Protein AF-A0A1V6JIP8-F1 (afdb_monomer)

Radius of gyration: 31.24 Å; Cα contacts (8 Å, |Δi|>4): 954; chains: 1; bounding box: 122×52×72 Å

Foldseek 3Di:
DDDDDDDDDDPPDPPPCPPAFFWWKFKFFCVQDDFQKDWWQADDQAFKWKDFQPRDIDTDGDGDGHMDHDPDTGITIMIIDEAGQETADPDDGPRLCRTQEGPDPTPRNHQEDAHNSALVCNHAEYDLEDDPNHAYQANNCANVCNYAYENCNYANLNHAEQHSNCHLVCQHAYANLPYACLNHAEQHLNCANVQNHAYENLNYACQNHAEQHLNCHNNQQYAYENLNYACLNHAEQALNCHNVANHAYDNQNYNCANHQYNHNNQHNYDHPDQRFDDDPDPPDGDRFADYDDCNPQADDGHDDDPVPDDDDDPDDDDDPDDPPPPPDDDDDDDDDDPVPDDDDDDCPPPVSVVVVVPWDWDWDADPVGRPDIDIDTDD

pLDDT: mean 79.82, std 24.81, range [24.31, 98.88]

Solvent-accessible surface area (backbone atoms only — not comparable to full-atom values): 20335 Å² total; per-residue (Å²): 141,88,78,90,87,76,87,81,83,80,79,84,76,82,76,78,77,74,72,76,70,52,40,25,28,35,33,34,32,28,82,66,52,88,64,37,55,40,63,47,35,40,19,73,54,34,43,30,42,33,37,54,57,80,85,52,73,52,77,44,71,59,61,42,74,50,71,49,73,51,97,56,74,49,76,32,54,30,35,38,37,57,41,32,31,20,44,19,45,96,64,89,57,92,40,28,39,24,36,34,32,38,71,33,77,38,66,30,63,40,36,28,35,39,22,50,34,35,43,11,41,47,23,46,40,52,50,51,64,56,62,80,61,33,30,32,40,27,21,25,32,19,38,10,39,52,25,56,43,66,50,50,69,33,69,41,64,58,22,36,34,36,31,22,25,30,20,38,9,33,52,27,54,57,61,55,35,84,37,46,42,58,53,22,37,34,35,36,27,21,32,20,34,11,34,50,26,60,52,58,51,40,77,37,45,43,56,52,23,35,34,36,34,24,20,34,15,42,9,35,48,29,61,57,63,51,42,75,37,48,41,58,52,22,31,31,35,31,23,20,33,21,40,10,52,49,32,61,65,71,44,59,76,29,45,35,64,52,19,57,38,34,53,54,18,30,39,70,18,54,62,82,68,68,24,83,37,75,51,96,62,91,84,53,80,54,60,48,36,38,63,53,48,75,18,68,81,38,71,47,57,42,68,83,74,82,70,90,72,68,97,80,82,84,86,84,80,85,78,67,78,72,86,62,92,63,98,64,89,75,77,87,83,79,90,80,61,71,90,83,46,75,86,89,74,78,71,78,50,68,73,55,46,59,55,58,76,66,65,65,78,43,79,49,58,48,94,90,52,68,87,54,84,43,76,45,70,86,132

Secondary structure (DSSP, 8-state):
------------------PPPPPEEEEEEGGGSSSSEEEEEEEEEEEEEEE-SSS-EEEE-S-EEEEEE-SS--EEEEEEEEEEEEE--SS--TTGGGEEEEEEETTS---B-TTTTTT-TT--B--SS--TT--B-TTTTTT-TT-----TT---TT--B-TTTTTT-TT-----TT---TT--B-TTTTTT-TT-----TT---TT--B-TTTTTT-TT-----TT---TT--B-TTTTTT-TT-----TT---TT-SB-TTTTTT---SS-------STT-----SS-SS--TT-----------S-S---------------S--PPPPPP--GGGS-----TT-HHHHHHHTT---EEE--SS-TTS-EEE---

Nearest PDB structures (foldseek):
  3gw6-assembly2_E  TM=4.508E-01  e=6.681E+00  Escherichia phage K1F
  3gw6-assembly1_F  TM=4.552E-01  e=7.387E+00  Escherichia phage K1F

Structure (mmCIF, N/CA/C/O backbone):
data_AF-A0A1V6JIP8-F1
#
_entry.id   AF-A0A1V6JIP8-F1
#
loop_
_at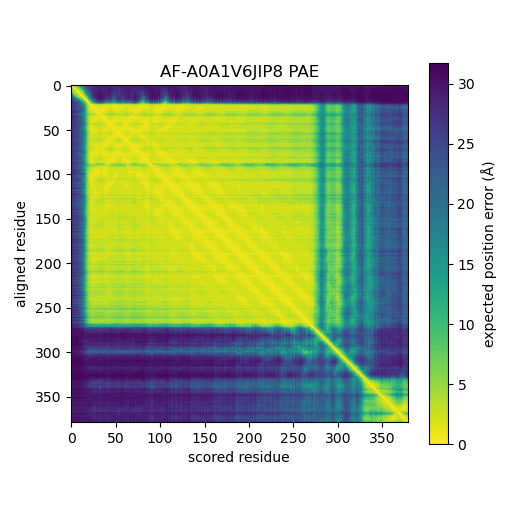om_site.group_PDB
_atom_site.id
_atom_site.type_symbol
_atom_site.label_atom_id
_atom_site.label_alt_id
_atom_site.label_comp_id
_atom_site.label_asym_id
_atom_site.label_entity_id
_atom_site.label_seq_id
_atom_site.pdbx_PDB_ins_code
_atom_site.Cartn_x
_atom_site.Cartn_y
_atom_site.Cartn_z
_atom_site.occupancy
_atom_site.B_iso_or_equiv
_atom_site.auth_seq_id
_atom_site.auth_comp_id
_atom_site.auth_asym_id
_atom_site.auth_atom_id
_atom_site.pdbx_PDB_model_num
ATOM 1 N N . MET A 1 1 ? -62.133 -27.342 26.826 1.00 36.16 1 MET A N 1
ATOM 2 C CA . MET A 1 1 ? -62.827 -26.845 25.606 1.00 36.16 1 MET A CA 1
ATOM 3 C C . MET A 1 1 ? -63.916 -25.875 26.040 1.00 36.16 1 MET A C 1
ATOM 5 O O . MET A 1 1 ? -64.492 -26.161 27.075 1.00 36.16 1 MET A O 1
ATOM 9 N N . LYS A 1 2 ? -64.284 -24.775 25.366 1.00 38.16 2 LYS A N 1
ATOM 10 C CA . LYS A 1 2 ? -63.750 -23.905 24.275 1.00 38.16 2 LYS A CA 1
ATOM 11 C C . LYS A 1 2 ? -64.509 -22.562 24.474 1.00 38.16 2 LYS A C 1
ATOM 13 O O . LYS A 1 2 ? -65.682 -22.638 24.807 1.00 38.16 2 LYS A O 1
ATOM 18 N N . ARG A 1 3 ? -64.018 -21.336 24.259 1.00 36.50 3 ARG A N 1
ATOM 19 C CA . ARG A 1 3 ? -62.690 -20.724 24.020 1.00 36.50 3 ARG A CA 1
ATOM 20 C C . ARG A 1 3 ? -62.862 -19.248 24.460 1.00 36.50 3 ARG A C 1
ATOM 22 O O . ARG A 1 3 ? -63.703 -18.575 23.865 1.00 36.50 3 ARG A O 1
ATOM 29 N N . LEU A 1 4 ? -62.124 -18.733 25.452 1.00 35.81 4 LEU A N 1
ATOM 30 C CA . LEU A 1 4 ? -62.248 -17.312 25.829 1.00 35.81 4 LEU A CA 1
ATOM 31 C C . LEU A 1 4 ? -61.621 -16.440 24.726 1.00 35.81 4 LEU A C 1
ATOM 33 O O . LEU A 1 4 ? -60.487 -16.695 24.323 1.00 35.81 4 LEU A O 1
ATOM 37 N N . HIS A 1 5 ? -62.361 -15.460 24.205 1.00 43.59 5 HIS A N 1
ATOM 38 C CA . HIS A 1 5 ? -61.833 -14.510 23.221 1.00 43.59 5 HIS A CA 1
ATOM 39 C C . HIS A 1 5 ? -61.125 -13.371 23.956 1.00 43.59 5 HIS A C 1
ATOM 41 O O . HIS A 1 5 ? -61.764 -12.641 24.709 1.00 43.59 5 HIS A O 1
ATOM 47 N N . LEU A 1 6 ? -59.821 -13.215 23.720 1.00 35.41 6 LEU A N 1
ATOM 48 C CA . LEU A 1 6 ? -59.053 -12.054 24.160 1.00 35.41 6 LEU A CA 1
ATOM 49 C C . LEU A 1 6 ? -58.625 -11.263 22.922 1.00 35.41 6 LEU A C 1
ATOM 51 O O . LEU A 1 6 ? -57.787 -11.717 22.143 1.00 35.41 6 LEU A O 1
ATOM 55 N N . THR A 1 7 ? -59.239 -10.101 22.724 1.00 38.25 7 THR A N 1
ATOM 56 C CA . THR A 1 7 ? -58.945 -9.208 21.600 1.00 38.25 7 THR A CA 1
ATOM 57 C C . THR A 1 7 ? -57.602 -8.521 21.839 1.00 38.25 7 THR A C 1
ATOM 59 O O . THR A 1 7 ? -57.491 -7.663 22.712 1.00 38.25 7 THR A O 1
ATOM 62 N N . LEU A 1 8 ? -56.573 -8.901 21.079 1.00 31.88 8 LEU A N 1
ATOM 63 C CA . LEU A 1 8 ? -55.249 -8.291 21.182 1.00 31.88 8 LEU A CA 1
ATOM 64 C C . LEU A 1 8 ? -55.238 -6.933 20.463 1.00 31.88 8 LEU A C 1
ATOM 66 O O . LEU A 1 8 ? -55.260 -6.870 19.234 1.00 31.88 8 LEU A O 1
ATOM 70 N N . LEU A 1 9 ? -55.199 -5.847 21.235 1.00 32.56 9 LEU A N 1
ATOM 71 C CA . LEU A 1 9 ? -55.026 -4.492 20.718 1.00 32.56 9 LEU A CA 1
ATOM 72 C C . LEU A 1 9 ? -53.570 -4.304 20.257 1.0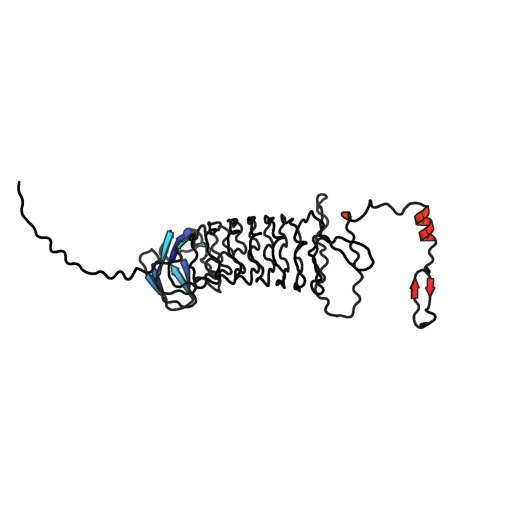0 32.56 9 LEU A C 1
ATOM 74 O O . LEU A 1 9 ? -52.677 -4.093 21.075 1.00 32.56 9 LEU A O 1
ATOM 78 N N . VAL A 1 10 ? -53.321 -4.384 18.948 1.00 36.62 10 VAL A N 1
ATOM 79 C CA . VAL A 1 10 ? -51.994 -4.104 18.378 1.00 36.62 10 VAL A CA 1
ATOM 80 C C . VAL A 1 10 ? -51.778 -2.592 18.336 1.00 36.62 10 VAL A C 1
ATOM 82 O O . VAL A 1 10 ? -52.234 -1.909 17.420 1.00 36.62 10 VAL A O 1
ATOM 85 N N . VAL A 1 11 ? -51.070 -2.064 19.335 1.00 37.69 11 VAL A N 1
ATOM 86 C CA . VAL A 1 11 ? -50.553 -0.691 19.305 1.00 37.69 11 VAL A CA 1
ATOM 87 C C . VAL A 1 11 ? -49.366 -0.656 18.346 1.00 37.69 11 VAL A C 1
ATOM 89 O O . VAL A 1 11 ? -48.268 -1.105 18.677 1.00 37.69 11 VAL A O 1
ATOM 92 N N . LEU A 1 12 ? -49.595 -0.135 17.141 1.00 37.97 12 LEU A N 1
ATOM 93 C CA . LEU A 1 12 ? -48.568 0.013 16.114 1.00 37.97 12 LEU A CA 1
ATOM 94 C C . LEU A 1 12 ? -47.665 1.220 16.436 1.00 37.97 12 LEU A C 1
ATOM 96 O O . LEU A 1 12 ? -47.798 2.295 15.854 1.00 37.97 12 LEU A O 1
ATOM 100 N N . LEU A 1 13 ? -46.752 1.056 17.397 1.00 42.12 13 LEU A N 1
ATOM 101 C CA . LEU A 1 13 ? -45.684 2.028 17.631 1.00 42.12 13 LEU A CA 1
ATOM 102 C C . LEU A 1 13 ? -44.694 1.966 16.465 1.00 42.12 13 LEU A C 1
ATOM 104 O O . LEU A 1 13 ? -43.896 1.036 16.353 1.00 42.12 13 LEU A O 1
ATOM 108 N N . GLY A 1 14 ? -44.760 2.975 15.595 1.00 42.84 14 GLY A N 1
ATOM 109 C CA . GLY A 1 14 ? -43.799 3.189 14.520 1.00 42.84 14 GLY A CA 1
ATOM 110 C C . GLY A 1 14 ? -42.421 3.530 15.079 1.00 42.84 14 GLY A C 1
ATOM 111 O O . GLY A 1 14 ? -42.066 4.701 15.190 1.00 42.84 14 GLY A O 1
ATOM 112 N N . LEU A 1 15 ? -41.643 2.502 15.420 1.00 41.84 15 LEU A N 1
ATOM 113 C CA . LEU A 1 15 ? -40.215 2.622 15.688 1.00 41.84 15 LEU A CA 1
ATOM 114 C C . LEU A 1 15 ? -39.516 3.042 14.397 1.00 41.84 15 LEU A C 1
ATOM 116 O O . LEU A 1 15 ? -39.213 2.219 13.531 1.00 41.84 15 LEU A O 1
ATOM 120 N N . CYS A 1 16 ? -39.276 4.346 14.284 1.00 36.09 16 CYS A N 1
ATOM 121 C CA . CYS A 1 16 ? -38.410 4.921 13.272 1.00 36.09 16 CYS A CA 1
ATOM 122 C C . CYS A 1 16 ? -37.033 4.254 13.392 1.00 36.09 16 CYS A C 1
ATOM 124 O O . CYS A 1 16 ? -36.290 4.527 14.335 1.00 36.09 16 CYS A O 1
ATOM 126 N N . HIS A 1 17 ? -36.712 3.353 12.460 1.00 41.22 17 HIS A N 1
ATOM 127 C CA . HIS A 1 17 ? -35.366 2.814 12.307 1.00 41.22 17 HIS A CA 1
ATOM 128 C C . HIS A 1 17 ? -34.461 3.935 11.783 1.00 41.22 17 HIS A C 1
ATOM 130 O O . HIS A 1 17 ? -34.159 4.023 10.593 1.00 41.22 17 HIS A O 1
ATOM 136 N N . VAL A 1 18 ? -33.996 4.787 12.698 1.00 44.03 18 VAL A N 1
ATOM 137 C CA . VAL A 1 18 ? -32.666 5.374 12.557 1.00 44.03 18 VAL A CA 1
ATOM 138 C C . VAL A 1 18 ? -31.725 4.179 12.635 1.00 44.03 18 VAL A C 1
ATOM 140 O O . VAL A 1 18 ? -31.498 3.644 13.718 1.00 44.03 18 VAL A O 1
ATOM 143 N N . GLY A 1 19 ? -31.305 3.673 11.473 1.00 48.94 19 GLY A N 1
ATOM 144 C CA . GLY A 1 19 ? -30.429 2.508 11.402 1.00 48.94 19 GLY A CA 1
ATOM 145 C C . GLY A 1 19 ? -29.199 2.765 12.263 1.00 48.94 19 GLY A C 1
ATOM 146 O O . GLY A 1 19 ? -28.537 3.788 12.080 1.00 48.94 19 GLY A O 1
ATOM 147 N N . ALA A 1 20 ? -28.941 1.877 13.227 1.00 59.53 20 ALA A N 1
ATOM 148 C CA . ALA A 1 20 ? -27.779 2.000 14.093 1.00 59.53 20 ALA A CA 1
ATOM 149 C C . ALA A 1 20 ? -26.525 2.101 13.219 1.00 59.53 20 ALA A C 1
ATOM 151 O O . ALA A 1 20 ? -26.373 1.359 12.246 1.00 59.53 20 ALA A O 1
ATOM 152 N N . GLN A 1 21 ? -25.657 3.062 13.522 1.00 79.00 21 GLN A N 1
ATOM 153 C CA . GLN A 1 21 ? -24.461 3.273 12.724 1.00 79.00 21 GLN A CA 1
ATOM 154 C C . GLN A 1 21 ? -23.533 2.068 12.884 1.00 79.00 21 GLN A C 1
ATOM 156 O O . GLN A 1 21 ? -23.066 1.797 13.987 1.00 79.00 21 GLN A O 1
ATOM 161 N N . GLU A 1 22 ? -23.263 1.367 11.781 1.00 93.44 22 GLU A N 1
ATOM 162 C CA . GLU A 1 22 ? -22.378 0.201 11.772 1.00 93.44 22 GLU A CA 1
ATOM 163 C C . GLU A 1 22 ? -21.003 0.561 12.367 1.00 93.44 22 GLU A C 1
ATOM 165 O O . GLU A 1 22 ? -20.316 1.429 11.808 1.00 93.44 22 GLU A O 1
ATOM 170 N N . PRO A 1 23 ? -20.581 -0.063 13.482 1.00 97.81 23 PRO A N 1
ATOM 171 C CA . PRO A 1 23 ? -19.337 0.289 14.152 1.00 97.81 23 PRO A CA 1
ATOM 172 C C . PRO A 1 23 ? -18.109 -0.199 13.379 1.00 97.81 23 PRO A C 1
ATOM 174 O O . PRO A 1 23 ? -18.134 -1.236 12.703 1.00 97.81 23 PRO A O 1
ATOM 177 N N . MET A 1 24 ? -16.988 0.509 13.539 1.00 98.62 24 MET A N 1
ATOM 178 C CA . MET A 1 24 ? -15.680 -0.124 13.352 1.00 98.62 24 MET A CA 1
ATOM 179 C C . MET A 1 24 ? -15.466 -1.079 14.524 1.00 98.62 24 MET A C 1
ATOM 181 O O . MET A 1 24 ? -15.680 -0.697 15.670 1.00 98.62 24 MET A O 1
ATOM 185 N N . VAL A 1 25 ? -15.037 -2.308 14.243 1.00 98.81 25 VAL A N 1
ATOM 186 C CA . VAL A 1 25 ? -14.860 -3.351 15.262 1.00 98.81 25 VAL A CA 1
ATOM 187 C C . VAL A 1 25 ? -13.455 -3.927 15.147 1.00 98.81 25 VAL A C 1
ATOM 189 O O . VAL A 1 25 ? -13.051 -4.399 14.080 1.00 98.81 25 VAL A O 1
ATOM 192 N N . LEU A 1 26 ? -12.709 -3.892 16.247 1.00 98.88 26 LEU A N 1
ATOM 193 C CA . LEU A 1 26 ? -11.295 -4.247 16.338 1.00 98.88 26 LEU A CA 1
ATOM 194 C C . LEU A 1 26 ? -11.102 -5.326 17.405 1.00 98.88 26 LEU A C 1
ATOM 196 O O . LEU A 1 26 ? -11.597 -5.198 18.518 1.00 98.88 26 LEU A O 1
ATOM 200 N N . LEU A 1 27 ? -10.344 -6.376 17.093 1.00 98.81 27 LEU A N 1
ATOM 201 C CA . LEU A 1 27 ? -9.972 -7.409 18.058 1.00 98.81 27 LEU A CA 1
ATOM 202 C C . LEU A 1 27 ? -8.520 -7.221 18.488 1.00 98.81 27 LEU A C 1
ATOM 204 O O . LEU A 1 27 ? -7.599 -7.504 17.714 1.00 98.81 27 LEU A O 1
ATOM 208 N N . TYR A 1 28 ? -8.322 -6.820 19.738 1.00 98.75 28 TYR A N 1
ATOM 209 C CA . TYR A 1 28 ? -7.017 -6.765 20.388 1.00 98.75 28 TYR A CA 1
ATOM 210 C C . TYR A 1 28 ? -6.751 -8.036 21.204 1.00 98.75 28 TYR A C 1
ATOM 212 O O . TYR A 1 28 ? -7.666 -8.715 21.673 1.00 98.75 28 TYR A O 1
ATOM 220 N N . ASN A 1 29 ? -5.474 -8.367 21.380 1.00 98.62 29 ASN A N 1
ATOM 221 C CA . ASN A 1 29 ? -5.006 -9.391 22.308 1.00 98.62 29 ASN A CA 1
ATOM 222 C C . ASN A 1 29 ? -3.784 -8.853 23.053 1.00 98.62 29 ASN A C 1
ATOM 224 O O . ASN A 1 29 ? -2.706 -8.723 22.471 1.00 98.62 29 ASN A O 1
ATOM 228 N N . THR A 1 30 ? -3.945 -8.535 24.335 1.00 98.31 30 THR A N 1
ATOM 229 C CA . THR A 1 30 ? -2.886 -7.873 25.108 1.00 98.31 30 THR A CA 1
ATOM 230 C C . THR A 1 30 ? -1.733 -8.808 25.459 1.00 98.31 30 THR A C 1
ATOM 232 O O . THR A 1 30 ? -0.635 -8.329 25.688 1.00 98.31 30 THR A O 1
ATOM 235 N N . HIS A 1 31 ? -1.906 -10.132 25.364 1.00 98.19 31 HIS A N 1
ATOM 236 C CA . HIS A 1 31 ? -0.823 -11.115 25.539 1.00 98.19 31 HIS A CA 1
ATOM 237 C C . HIS A 1 31 ? 0.293 -11.067 24.469 1.00 98.19 31 HIS A C 1
ATOM 239 O O . HIS A 1 31 ? 1.228 -11.861 24.538 1.00 98.19 31 HIS A O 1
ATOM 245 N N . PHE A 1 32 ? 0.193 -10.217 23.441 1.00 96.81 32 PHE A N 1
ATOM 246 C CA . PHE A 1 32 ? 1.176 -10.160 22.350 1.00 96.81 32 PHE A CA 1
ATOM 247 C C . PHE A 1 32 ? 2.420 -9.304 22.631 1.00 96.81 32 PHE A C 1
ATOM 249 O O . PHE A 1 32 ? 3.425 -9.471 21.939 1.00 96.81 32 PHE A O 1
ATOM 256 N N . SER A 1 33 ? 2.372 -8.403 23.612 1.00 95.75 33 SER A N 1
ATOM 257 C CA . SER A 1 33 ? 3.524 -7.634 24.098 1.00 95.75 33 SER A CA 1
ATOM 258 C C . SER A 1 33 ? 3.232 -7.068 25.488 1.00 95.75 33 SER A C 1
ATOM 260 O O . SER A 1 33 ? 2.085 -7.086 25.925 1.00 95.75 33 SER A O 1
ATOM 262 N N . ASP A 1 34 ? 4.261 -6.572 26.175 1.00 95.00 34 ASP A N 1
ATOM 263 C CA . ASP A 1 34 ? 4.174 -6.192 27.587 1.00 95.00 34 ASP A CA 1
ATOM 264 C C . ASP A 1 34 ? 3.067 -5.170 27.911 1.00 95.00 34 ASP A C 1
ATOM 266 O O . ASP A 1 34 ? 2.730 -4.268 27.129 1.00 95.00 34 ASP A O 1
ATOM 270 N N . GLY A 1 35 ? 2.521 -5.315 29.120 1.00 97.50 35 GLY A N 1
ATOM 271 C CA . GLY A 1 35 ? 1.461 -4.476 29.670 1.00 97.50 35 GLY A CA 1
ATOM 272 C C . GLY A 1 35 ? 0.088 -4.719 29.041 1.00 97.50 35 GLY A C 1
ATOM 273 O O . GLY A 1 35 ? -0.071 -5.357 28.002 1.00 97.50 35 GLY A O 1
ATOM 274 N N . THR A 1 36 ? -0.941 -4.145 29.646 1.00 98.38 36 THR A N 1
ATOM 275 C CA . THR A 1 36 ? -2.326 -4.292 29.183 1.00 98.38 36 THR A CA 1
ATOM 276 C C . THR A 1 36 ? -2.782 -3.162 28.260 1.00 98.38 36 THR A C 1
ATOM 278 O O . THR A 1 36 ? -3.813 -3.303 27.614 1.00 98.38 36 THR A O 1
ATOM 281 N N . THR A 1 37 ? -2.001 -2.088 28.109 1.00 98.62 37 THR A N 1
ATOM 282 C CA . THR A 1 37 ? -2.374 -0.931 27.282 1.00 98.62 37 THR A CA 1
ATOM 283 C C . THR A 1 37 ? -2.568 -1.285 25.805 1.00 98.62 37 THR A C 1
ATOM 285 O O . THR A 1 37 ? -1.725 -1.971 25.211 1.00 98.62 37 THR A O 1
ATOM 288 N N . VAL A 1 38 ? -3.647 -0.773 25.213 1.00 98.62 38 VAL A N 1
ATOM 289 C CA . VAL A 1 38 ? -3.893 -0.680 23.763 1.00 98.62 38 VAL A CA 1
ATOM 290 C C . VAL A 1 38 ? -4.111 0.782 23.382 1.00 98.62 38 VAL A C 1
ATOM 292 O O . VAL A 1 38 ? -4.342 1.611 24.257 1.00 98.62 38 VAL A O 1
ATOM 295 N N . ALA A 1 39 ? -4.069 1.109 22.088 1.00 98.19 39 ALA A N 1
ATOM 296 C CA . ALA A 1 39 ? -4.392 2.463 21.652 1.00 98.19 39 ALA A CA 1
ATOM 297 C C . ALA A 1 39 ? -5.013 2.552 20.253 1.00 98.19 39 ALA A C 1
ATOM 299 O O . ALA A 1 39 ? -4.657 1.787 19.344 1.00 98.19 39 ALA A O 1
ATOM 300 N N . LEU A 1 40 ? -5.901 3.536 20.097 1.00 98.62 40 LEU A N 1
ATOM 301 C CA . LEU A 1 40 ? -6.625 3.880 18.877 1.00 98.62 40 LEU A CA 1
ATOM 302 C C . LEU A 1 40 ? -6.037 5.157 18.250 1.00 98.62 40 LEU A C 1
ATOM 304 O O . LEU A 1 40 ? -6.073 6.216 18.877 1.00 98.62 40 LEU A O 1
ATOM 308 N N . PRO A 1 41 ? -5.498 5.102 17.021 1.00 98.31 41 PRO A N 1
ATOM 309 C CA . PRO A 1 41 ? -4.994 6.280 16.324 1.00 98.31 41 PRO A CA 1
ATOM 310 C C . PRO A 1 41 ? -6.144 7.051 15.649 1.00 98.31 41 PRO A C 1
ATOM 312 O O . PRO A 1 41 ? -6.421 6.858 14.462 1.00 98.31 41 PRO A O 1
ATOM 315 N N . LEU A 1 42 ? -6.825 7.915 16.401 1.00 98.44 42 LEU A N 1
ATOM 316 C CA . LEU A 1 42 ? -7.936 8.732 15.903 1.00 98.44 42 LEU A CA 1
ATOM 317 C C . LEU A 1 42 ? -7.406 10.017 15.250 1.00 98.44 42 LEU A C 1
ATOM 319 O O . LEU A 1 42 ? -6.520 10.685 15.787 1.00 98.44 42 LEU A O 1
ATOM 323 N N . SER A 1 43 ? -7.908 10.376 14.068 1.00 97.88 43 SER A N 1
ATOM 324 C CA . SER A 1 43 ? -7.449 11.554 13.320 1.00 97.88 43 SER A CA 1
ATOM 325 C C . SER A 1 43 ? -8.513 12.103 12.361 1.00 97.88 43 SER A C 1
ATOM 327 O O . SER A 1 43 ? -9.499 11.444 12.034 1.00 97.88 43 SER A O 1
ATOM 329 N N . GLY A 1 44 ? -8.277 13.310 11.852 1.00 96.56 44 GLY A N 1
ATOM 330 C CA . GLY A 1 44 ? -9.215 14.074 11.047 1.00 96.56 44 GLY A CA 1
ATOM 331 C C . GLY A 1 44 ? -10.328 14.669 11.906 1.00 96.56 44 GLY A C 1
ATOM 332 O O . GLY A 1 44 ? -10.115 15.210 12.987 1.00 96.56 44 GLY A O 1
ATOM 333 N N . THR A 1 45 ? -11.555 14.554 11.416 1.00 97.38 45 THR A N 1
ATOM 334 C CA . THR A 1 45 ? -12.751 14.792 12.223 1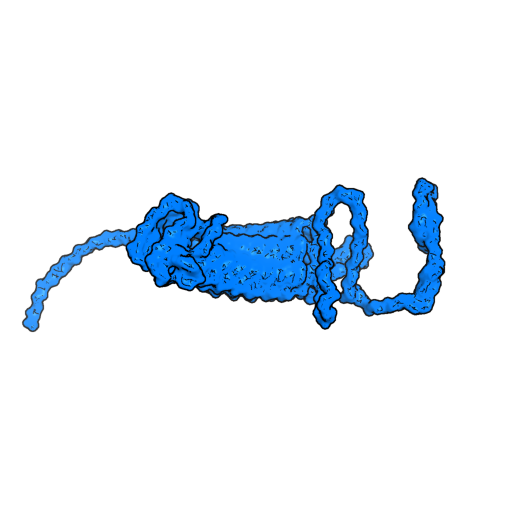.00 97.38 45 THR A CA 1
ATOM 335 C C . THR A 1 45 ? -12.881 13.635 13.198 1.00 97.38 45 THR A C 1
ATOM 337 O O . THR A 1 45 ? -13.001 12.497 12.751 1.00 97.38 45 THR A O 1
ATOM 340 N N . VAL A 1 46 ? -12.864 13.928 14.498 1.00 98.50 46 VAL A N 1
ATOM 341 C CA . VAL A 1 46 ? -13.083 12.952 15.567 1.00 98.50 46 VAL A CA 1
ATOM 342 C C . VAL A 1 46 ? -14.283 13.414 16.385 1.00 98.50 46 VAL A C 1
ATOM 344 O O . VAL A 1 46 ? -14.267 14.498 16.961 1.00 98.50 46 VAL A O 1
ATOM 347 N N . ASN A 1 47 ? -15.338 12.610 16.391 1.00 98.31 47 ASN A N 1
ATOM 348 C CA . ASN A 1 47 ? -16.476 12.717 17.298 1.00 98.31 47 ASN A CA 1
ATOM 349 C C . ASN A 1 47 ? -17.055 11.307 17.449 1.00 98.31 47 ASN A C 1
ATOM 351 O O . ASN A 1 47 ? -17.989 10.943 16.730 1.00 98.31 47 ASN A O 1
ATOM 355 N N . VAL A 1 48 ? -16.407 10.489 18.277 1.00 98.56 48 VAL A N 1
ATOM 356 C CA . VAL A 1 48 ? -16.672 9.050 18.389 1.00 98.56 48 VAL A CA 1
ATOM 357 C C . VAL A 1 48 ? -16.916 8.618 19.823 1.00 98.56 48 VAL A C 1
ATOM 359 O O . VAL A 1 48 ? -16.257 9.114 20.733 1.00 98.56 48 VAL A O 1
ATOM 362 N N . SER A 1 49 ? -17.787 7.626 19.981 1.00 98.50 49 SER A N 1
ATOM 363 C CA . SER A 1 49 ? -17.944 6.853 21.214 1.00 98.50 49 SER A CA 1
ATOM 364 C C . SER A 1 49 ? -17.266 5.498 21.028 1.00 98.50 49 SER A C 1
ATOM 366 O O . SER A 1 49 ? -17.522 4.798 20.038 1.00 98.50 49 SER A O 1
ATOM 368 N N . VAL A 1 50 ? -16.394 5.139 21.966 1.00 98.81 50 VAL A N 1
ATOM 369 C CA . VAL A 1 50 ? -15.623 3.893 21.986 1.00 98.81 50 VAL A CA 1
ATOM 370 C C . VAL A 1 50 ? -16.127 3.016 23.125 1.00 98.81 50 VAL A C 1
ATOM 372 O O . VAL A 1 50 ? -16.128 3.445 24.270 1.00 98.81 50 VAL A O 1
ATOM 375 N N . ASP A 1 51 ? -16.516 1.783 22.811 1.00 98.69 51 ASP A N 1
ATOM 376 C CA . ASP A 1 51 ? -16.683 0.687 23.771 1.00 98.69 51 ASP A CA 1
ATOM 377 C C . ASP A 1 51 ? -15.408 -0.156 23.732 1.00 98.69 51 ASP A C 1
ATOM 379 O O . ASP A 1 51 ? -15.040 -0.685 22.678 1.00 98.69 51 ASP A O 1
ATOM 383 N N . TRP A 1 52 ? -14.707 -0.258 24.861 1.00 98.62 52 TRP A N 1
ATOM 384 C CA . TRP A 1 52 ? -13.436 -0.977 24.948 1.00 98.62 52 TRP A CA 1
ATOM 385 C C . TRP A 1 52 ? -13.600 -2.501 25.072 1.00 98.62 52 TRP A C 1
ATOM 387 O O . TRP A 1 52 ? -12.624 -3.246 24.981 1.00 98.62 52 TRP A O 1
ATOM 397 N N . GLY A 1 53 ? -14.827 -3.003 25.232 1.00 98.06 53 GLY A N 1
ATOM 398 C CA . GLY A 1 53 ? -15.117 -4.432 25.342 1.00 98.06 53 GLY A CA 1
ATOM 399 C C . GLY A 1 53 ? -14.791 -5.041 26.710 1.00 98.06 53 GLY A C 1
ATOM 400 O O . GLY A 1 53 ? -14.776 -6.265 26.842 1.00 98.06 53 GLY A O 1
ATOM 401 N N . ASP A 1 54 ? -14.531 -4.208 27.720 1.00 98.00 54 ASP A N 1
ATOM 402 C CA . ASP A 1 54 ? -14.403 -4.572 29.140 1.00 98.00 54 ASP A CA 1
ATOM 403 C C . ASP A 1 54 ? -15.537 -3.996 30.016 1.00 98.00 54 ASP A C 1
ATOM 405 O O . ASP A 1 54 ? -15.562 -4.219 31.225 1.00 98.00 54 ASP A O 1
ATOM 409 N N . GLY A 1 55 ? -16.497 -3.295 29.401 1.00 97.62 55 GLY A N 1
ATOM 410 C CA . GLY A 1 55 ? -17.588 -2.591 30.077 1.00 97.62 55 GLY A CA 1
ATOM 411 C C . GLY A 1 55 ? -17.327 -1.101 30.319 1.00 97.62 55 GLY A C 1
ATOM 412 O O . GLY A 1 55 ? -18.228 -0.418 30.803 1.00 97.62 55 GLY A O 1
ATOM 413 N N . SER A 1 56 ? -16.140 -0.589 29.974 1.00 98.12 56 SER A N 1
ATOM 414 C CA . SER A 1 56 ? -15.847 0.846 29.945 1.00 98.12 56 SER A CA 1
ATOM 415 C C . SER A 1 56 ? -16.096 1.460 28.561 1.00 98.12 56 SER A C 1
ATOM 417 O O . SER A 1 56 ? -15.973 0.796 27.526 1.00 98.12 56 SER A O 1
ATOM 419 N N . THR A 1 57 ? -16.457 2.744 28.551 1.00 98.50 57 THR A N 1
ATOM 420 C CA . THR A 1 57 ? -16.731 3.518 27.334 1.00 98.50 57 THR A CA 1
ATOM 421 C C . THR A 1 57 ? -16.184 4.934 27.456 1.00 98.50 57 THR A C 1
ATOM 423 O O . THR A 1 57 ? -16.411 5.566 28.488 1.00 98.50 57 THR A O 1
ATOM 426 N N . ASP A 1 58 ? -15.582 5.460 26.389 1.00 98.69 58 ASP A N 1
ATOM 427 C CA . ASP A 1 58 ? -15.079 6.839 26.313 1.00 98.69 58 ASP A CA 1
ATOM 428 C C . ASP A 1 58 ? -15.589 7.570 25.064 1.00 98.69 58 ASP A C 1
ATOM 430 O O . ASP A 1 58 ? -15.686 6.988 23.981 1.00 98.69 58 ASP A O 1
ATOM 434 N N . ASP A 1 59 ? -15.840 8.874 25.203 1.00 98.44 59 ASP A N 1
ATOM 435 C CA . ASP A 1 59 ? -16.165 9.775 24.094 1.00 98.44 59 ASP A CA 1
ATOM 436 C C . ASP A 1 59 ? -14.947 10.633 23.719 1.00 98.44 59 ASP A C 1
ATOM 438 O O . ASP A 1 59 ? -14.423 11.396 24.535 1.00 98.44 59 ASP A O 1
ATOM 442 N N . PHE A 1 60 ? -14.525 10.574 22.454 1.00 98.44 60 PHE A N 1
ATOM 443 C CA . PHE A 1 60 ? -13.398 11.347 21.931 1.00 98.44 60 PHE A CA 1
ATOM 444 C C . PHE A 1 60 ? -13.852 12.383 20.902 1.00 98.44 60 PHE A C 1
ATOM 446 O O . PHE A 1 60 ? -14.530 12.071 19.923 1.00 98.44 60 PHE A O 1
ATOM 453 N N . THR A 1 61 ? -13.409 13.628 21.098 1.00 98.12 61 THR A N 1
ATOM 454 C CA . THR A 1 61 ? -13.694 14.783 20.221 1.00 98.12 61 THR A CA 1
ATOM 455 C C . THR A 1 61 ? -12.429 15.426 19.634 1.00 98.12 61 THR A C 1
ATOM 457 O O . THR A 1 61 ? -12.488 16.476 18.995 1.00 98.12 61 THR A O 1
ATOM 460 N N . THR A 1 62 ? -11.266 14.805 19.848 1.00 97.25 62 THR A N 1
ATOM 461 C CA . THR A 1 62 ? -9.949 15.313 19.445 1.00 97.25 62 THR A CA 1
ATOM 462 C C . THR A 1 62 ? -9.113 14.234 18.759 1.00 97.25 62 THR A C 1
ATOM 464 O O . THR A 1 62 ? -9.218 13.043 19.063 1.00 97.25 62 THR A O 1
ATOM 467 N N . GLU A 1 63 ? -8.257 14.657 17.824 1.00 97.69 63 GLU A N 1
ATOM 468 C CA . GLU A 1 63 ? -7.218 13.789 17.263 1.00 97.69 63 GLU A CA 1
ATOM 469 C C . GLU A 1 63 ? -6.240 13.340 18.354 1.00 97.69 63 GLU A C 1
ATOM 471 O O . GLU A 1 63 ? -5.912 14.101 19.267 1.00 97.69 63 GLU A O 1
ATOM 476 N N . GLY A 1 64 ? -5.723 12.121 18.231 1.00 96.62 64 GLY A N 1
ATOM 477 C CA . GLY A 1 64 ? -4.726 11.602 19.154 1.00 96.62 64 GLY A CA 1
ATOM 478 C C . GLY A 1 64 ? -4.557 10.094 19.068 1.00 96.62 64 GLY A C 1
ATOM 479 O O . GLY A 1 64 ? -5.356 9.378 18.464 1.00 96.62 64 GLY A O 1
ATOM 480 N N . LEU A 1 65 ? -3.497 9.612 19.710 1.00 97.50 65 LEU A N 1
ATOM 481 C CA . LEU A 1 65 ? -3.372 8.208 20.059 1.00 97.50 65 LEU A CA 1
ATOM 482 C C . LEU A 1 65 ? -4.101 8.013 21.394 1.00 97.50 65 LEU A C 1
ATOM 484 O O . LEU A 1 65 ? -3.543 8.328 22.439 1.00 97.50 65 LEU A O 1
ATOM 488 N N . GLN A 1 66 ? -5.359 7.575 21.345 1.00 97.88 66 GLN A N 1
ATOM 489 C CA . GLN A 1 66 ? -6.177 7.393 22.545 1.00 97.88 66 GLN A CA 1
ATOM 490 C C . GLN A 1 66 ? -5.854 6.038 23.171 1.00 97.88 66 GLN A C 1
ATOM 492 O O . GLN A 1 66 ? -6.070 5.002 22.537 1.00 97.88 66 GLN A O 1
ATOM 497 N N . GLU A 1 67 ? -5.285 6.049 24.374 1.00 98.12 67 GLU A N 1
ATOM 498 C CA . GLU A 1 67 ? -4.835 4.852 25.089 1.00 98.12 67 GLU A CA 1
ATOM 499 C C . GLU A 1 67 ? -5.899 4.342 26.064 1.00 98.12 67 GLU A C 1
ATOM 501 O O . GLU A 1 67 ? -6.572 5.134 26.717 1.00 98.12 67 GLU A O 1
ATOM 506 N N . HIS A 1 68 ? -5.991 3.020 26.215 1.00 98.56 68 HIS A N 1
ATOM 507 C CA . HIS A 1 68 ? -6.794 2.369 27.254 1.00 98.56 68 HIS A CA 1
ATOM 508 C C . HIS A 1 68 ? -6.013 1.244 27.922 1.00 98.56 68 HIS A C 1
ATOM 510 O O . HIS A 1 68 ? -5.273 0.518 27.252 1.00 98.56 68 HIS A O 1
ATOM 516 N N . ILE A 1 69 ? -6.178 1.090 29.237 1.00 98.56 69 ILE A N 1
ATOM 517 C CA . ILE A 1 69 ? -5.423 0.155 30.078 1.00 98.56 69 ILE A CA 1
ATOM 518 C C . ILE A 1 69 ? -6.394 -0.828 30.735 1.00 98.56 69 ILE A C 1
ATOM 520 O O . ILE A 1 69 ? -7.045 -0.500 31.722 1.00 98.56 69 ILE A O 1
ATOM 524 N N . TYR A 1 70 ? -6.443 -2.062 30.231 1.00 98.62 70 TYR A N 1
ATOM 525 C CA . TYR A 1 70 ? -7.249 -3.120 30.848 1.00 98.62 70 TYR A CA 1
ATOM 526 C C . TYR A 1 70 ? -6.661 -3.576 32.195 1.00 98.62 70 TYR A C 1
ATOM 528 O O . TYR A 1 70 ? -5.441 -3.645 32.359 1.00 98.62 70 TYR A O 1
ATOM 536 N N . GLU A 1 71 ? -7.511 -3.979 33.143 1.00 98.06 71 GLU A N 1
ATOM 537 C CA . GLU A 1 71 ? -7.077 -4.492 34.458 1.00 98.06 71 GLU A CA 1
ATOM 538 C C . GLU A 1 71 ? -6.272 -5.802 34.376 1.00 98.06 71 GLU A C 1
ATOM 540 O O . GLU A 1 71 ? -5.494 -6.134 35.271 1.00 98.06 71 GLU A O 1
ATOM 545 N N . SER A 1 72 ? -6.465 -6.578 33.307 1.00 97.81 72 SER A N 1
ATOM 546 C CA . SER A 1 72 ? -5.838 -7.885 33.111 1.00 97.81 72 SER A CA 1
ATOM 547 C C . SER A 1 72 ? -5.437 -8.108 31.651 1.00 97.81 72 SER A C 1
ATOM 549 O O . SER A 1 72 ? -5.789 -7.341 30.754 1.00 97.81 72 SER A O 1
ATOM 551 N N . HIS A 1 73 ? -4.635 -9.147 31.404 1.00 98.56 73 HIS A N 1
ATOM 552 C CA . HIS A 1 73 ? -4.359 -9.567 30.033 1.00 98.56 73 HIS A CA 1
ATOM 553 C C . HIS A 1 73 ? -5.544 -10.371 29.491 1.00 98.56 73 HIS A C 1
ATOM 555 O O . HIS A 1 73 ? -6.136 -11.176 30.209 1.00 98.56 73 HIS A O 1
ATOM 561 N N . GLY A 1 74 ? -5.874 -10.169 28.219 1.00 98.31 74 GLY A N 1
ATOM 562 C CA . GLY A 1 74 ? -7.077 -10.731 27.629 1.00 98.31 74 GLY A CA 1
ATOM 563 C C . GLY A 1 74 ? -7.228 -10.417 26.146 1.00 98.31 74 GLY A C 1
ATOM 564 O O . GLY A 1 74 ? -6.310 -9.935 25.474 1.00 98.31 74 GLY A O 1
ATOM 565 N N . ARG A 1 75 ? -8.416 -10.733 25.628 1.00 98.56 75 ARG A N 1
ATOM 566 C CA . ARG A 1 75 ? -8.813 -10.508 24.236 1.00 98.56 75 ARG A CA 1
ATOM 567 C C . ARG A 1 75 ? -10.035 -9.606 24.255 1.00 98.56 75 ARG A C 1
ATOM 569 O O . ARG A 1 75 ? -11.071 -10.017 24.766 1.00 98.56 75 ARG A O 1
ATOM 576 N N . TYR A 1 76 ? -9.894 -8.414 23.696 1.00 98.69 76 TYR A N 1
ATOM 577 C CA . TYR A 1 76 ? -10.871 -7.337 23.825 1.00 98.69 76 TYR A CA 1
ATOM 578 C C . TYR A 1 76 ? -11.390 -6.947 22.449 1.00 98.69 76 TYR A C 1
ATOM 580 O O . TYR A 1 76 ? -10.612 -6.820 21.497 1.00 98.69 76 TYR A O 1
ATOM 588 N N . THR A 1 77 ? -12.711 -6.817 22.340 1.00 98.75 77 THR A N 1
ATOM 589 C CA . THR A 1 77 ? -13.383 -6.408 21.104 1.00 98.75 77 THR A CA 1
ATOM 590 C C . THR A 1 77 ? -13.793 -4.956 21.263 1.00 98.75 77 THR A C 1
ATOM 592 O O . THR A 1 77 ? -14.805 -4.670 21.889 1.00 98.75 77 THR A O 1
ATOM 595 N N . VAL A 1 78 ? -12.977 -4.060 20.717 1.00 98.88 78 VAL A N 1
ATOM 596 C CA . VAL A 1 78 ? -13.194 -2.616 20.779 1.00 98.88 78 VAL A CA 1
ATOM 597 C C . VAL A 1 78 ? -14.127 -2.215 19.642 1.00 98.88 78 VAL A C 1
ATOM 599 O O . VAL A 1 78 ? -13.869 -2.565 18.486 1.00 98.88 78 VAL A O 1
ATOM 602 N N . SER A 1 79 ? -15.190 -1.482 19.957 1.00 98.62 79 SER A N 1
ATOM 603 C CA . SER A 1 79 ? -16.170 -0.982 18.989 1.00 98.62 79 SER A CA 1
ATOM 604 C C . SER A 1 79 ? -16.174 0.543 18.979 1.00 98.62 79 SER A C 1
ATOM 606 O O . SER A 1 79 ? -16.205 1.171 20.030 1.00 98.62 79 SER A O 1
ATOM 608 N N . ILE A 1 80 ? -16.154 1.146 17.792 1.00 98.69 80 ILE A N 1
ATOM 609 C CA . ILE A 1 80 ? -16.140 2.601 17.602 1.00 98.69 80 ILE A CA 1
ATOM 610 C C . ILE A 1 80 ? -17.373 2.989 16.789 1.00 98.69 80 ILE A C 1
ATOM 612 O O . ILE A 1 80 ? -17.580 2.459 15.694 1.00 98.69 80 ILE A O 1
ATOM 616 N N . THR A 1 81 ? -18.162 3.931 17.302 1.00 98.38 81 THR A N 1
ATOM 617 C CA . THR A 1 81 ? -19.308 4.563 16.619 1.00 98.38 81 THR A CA 1
ATOM 618 C C . THR A 1 81 ? -19.116 6.081 16.550 1.00 98.38 81 THR A C 1
ATOM 620 O O . THR A 1 81 ? -18.203 6.609 17.178 1.00 98.38 81 THR A O 1
ATOM 623 N N . GLY A 1 82 ? -19.933 6.804 15.780 1.00 97.12 82 GLY A N 1
ATOM 624 C CA . GLY A 1 82 ? -19.801 8.252 15.579 1.00 97.12 82 GLY A CA 1
ATOM 625 C C . GLY A 1 82 ? -19.069 8.627 14.285 1.00 97.12 82 GLY A C 1
ATOM 626 O O . GLY A 1 82 ? -19.049 7.873 13.316 1.00 97.12 82 GLY A O 1
ATOM 627 N N . ASN A 1 83 ? -18.499 9.828 14.222 1.00 98.00 83 ASN A N 1
ATOM 628 C CA . ASN A 1 83 ? -17.843 10.358 13.026 1.00 98.00 83 ASN A CA 1
ATOM 629 C C . ASN A 1 83 ? -16.314 10.297 13.161 1.00 98.00 83 ASN A C 1
ATOM 631 O O . ASN A 1 83 ? -15.740 10.924 14.054 1.00 98.00 83 ASN A O 1
ATOM 635 N N . LEU A 1 84 ? -15.671 9.564 12.249 1.00 98.56 84 LEU A N 1
ATOM 636 C CA . LEU A 1 84 ? -14.221 9.486 12.114 1.00 98.56 84 LEU A CA 1
ATOM 637 C C . LEU A 1 84 ? -13.824 9.533 10.638 1.00 98.56 84 LEU A C 1
ATOM 639 O O . LEU A 1 84 ? -14.076 8.583 9.893 1.00 98.56 84 LEU A O 1
ATOM 643 N N . THR A 1 85 ? -13.138 10.596 10.212 1.00 98.38 85 THR A N 1
ATOM 644 C CA . THR A 1 85 ? -12.669 10.694 8.816 1.00 98.38 85 THR A CA 1
ATOM 645 C C . THR A 1 85 ? -11.306 10.040 8.578 1.00 98.38 85 THR A C 1
ATOM 647 O O . THR A 1 85 ? -11.011 9.676 7.436 1.00 98.38 85 THR A O 1
ATOM 650 N N . ARG A 1 86 ? -10.498 9.785 9.620 1.00 98.62 86 ARG A N 1
ATOM 651 C CA . ARG A 1 86 ? -9.271 8.980 9.512 1.00 98.62 86 ARG A CA 1
ATOM 652 C C . ARG A 1 86 ? -9.010 8.098 10.735 1.00 98.62 86 ARG A C 1
ATOM 654 O O . ARG A 1 86 ? -8.935 8.577 11.861 1.00 98.62 86 ARG A O 1
ATOM 661 N N . PHE A 1 87 ? -8.717 6.826 10.477 1.00 98.69 87 PHE A N 1
ATOM 662 C CA . PHE A 1 87 ? -8.092 5.924 11.446 1.00 98.69 87 PHE A CA 1
ATOM 663 C C . PHE A 1 87 ? -6.638 5.672 11.017 1.00 98.69 87 PHE A C 1
ATOM 665 O O . PHE A 1 87 ? -6.394 5.162 9.923 1.00 98.69 87 PHE A O 1
ATOM 672 N N . GLY A 1 88 ? -5.670 6.073 11.842 1.00 98.06 88 GLY A N 1
ATOM 673 C CA . GLY A 1 88 ? -4.231 5.971 11.567 1.00 98.06 88 GLY A CA 1
ATOM 674 C C . GLY A 1 88 ? -3.442 7.198 12.027 1.00 98.06 88 GLY A C 1
ATOM 675 O O . GLY A 1 88 ? -3.960 8.310 12.021 1.00 98.06 88 GLY A O 1
ATOM 676 N N . SER A 1 89 ? -2.181 6.997 12.431 1.00 92.56 89 SER A N 1
ATOM 677 C CA . SER A 1 89 ? -1.355 8.038 13.068 1.00 92.56 89 SER A CA 1
ATOM 678 C C . SER A 1 89 ? -0.217 8.549 12.176 1.00 92.56 89 SER A C 1
ATOM 680 O O . SER A 1 89 ? 0.215 7.897 11.225 1.00 92.56 89 SER A O 1
ATOM 682 N N . ASN A 1 90 ? 0.293 9.739 12.494 1.00 88.06 90 ASN A N 1
ATOM 683 C CA . ASN A 1 90 ? 1.560 10.256 11.963 1.00 88.06 90 ASN A CA 1
ATOM 684 C C . ASN A 1 90 ? 2.746 9.973 12.906 1.00 88.06 90 ASN A C 1
ATOM 686 O O . ASN A 1 90 ? 3.897 10.098 12.495 1.00 88.06 90 ASN A O 1
ATOM 690 N N . THR A 1 91 ? 2.467 9.578 14.150 1.00 90.25 91 THR A N 1
ATOM 691 C CA . THR A 1 91 ? 3.434 9.104 15.147 1.00 90.25 91 THR A CA 1
ATOM 692 C C . THR A 1 91 ? 3.428 7.574 15.224 1.00 90.25 91 THR A C 1
ATOM 694 O O . THR A 1 91 ? 2.516 6.910 14.725 1.00 90.25 91 THR A O 1
ATOM 697 N N . GLU A 1 92 ? 4.456 6.989 15.837 1.00 91.44 92 GLU A N 1
ATOM 698 C CA . GLU A 1 92 ? 4.490 5.550 16.110 1.00 91.44 92 GLU A CA 1
ATOM 699 C C . GLU A 1 92 ? 3.470 5.183 17.202 1.00 91.44 92 GLU A C 1
ATOM 701 O O . GLU A 1 92 ? 3.386 5.853 18.227 1.00 91.44 92 GLU A O 1
ATOM 706 N N . ASN A 1 93 ? 2.692 4.118 16.978 1.00 95.62 93 ASN A N 1
ATOM 707 C CA . ASN A 1 93 ? 1.826 3.518 17.993 1.00 95.62 93 ASN A CA 1
ATOM 708 C C . ASN A 1 93 ? 2.574 2.319 18.609 1.00 95.62 93 ASN A C 1
ATOM 710 O O . ASN A 1 93 ? 2.641 1.269 17.959 1.00 95.62 93 ASN A O 1
ATOM 714 N N . PRO A 1 94 ? 3.128 2.429 19.833 1.00 96.81 94 PRO A N 1
ATOM 715 C CA . PRO A 1 94 ? 3.910 1.351 20.445 1.00 96.81 94 PRO A CA 1
ATOM 716 C C . PRO A 1 94 ? 3.065 0.105 20.764 1.00 96.81 94 PRO A C 1
ATOM 718 O O . PRO A 1 94 ? 3.605 -0.992 20.906 1.00 96.81 94 PRO A O 1
ATOM 721 N N . TYR A 1 95 ? 1.736 0.240 20.817 1.00 97.81 95 TYR A N 1
ATOM 722 C CA . TYR A 1 95 ? 0.795 -0.842 21.113 1.00 97.81 95 TYR A CA 1
ATOM 723 C C . TYR A 1 95 ? 0.212 -1.510 19.857 1.00 97.81 95 TYR A C 1
ATOM 725 O O . TYR A 1 95 ? -0.558 -2.464 19.980 1.00 97.81 95 TYR A O 1
ATOM 733 N N . ALA A 1 96 ? 0.579 -1.063 18.647 1.00 97.62 96 ALA A N 1
ATOM 734 C CA . ALA A 1 96 ? 0.019 -1.569 17.388 1.00 97.62 96 ALA A CA 1
ATOM 735 C C . ALA A 1 96 ? 0.137 -3.098 17.240 1.00 97.62 96 ALA A C 1
ATOM 737 O O . ALA A 1 96 ? -0.776 -3.745 16.726 1.00 97.62 96 ALA A O 1
ATOM 738 N N . GLY A 1 97 ? 1.214 -3.696 17.762 1.00 97.88 97 GLY A N 1
ATOM 739 C CA . GLY A 1 97 ? 1.432 -5.147 17.771 1.00 97.88 97 GLY A CA 1
ATOM 740 C C . GLY A 1 97 ? 0.374 -5.969 18.524 1.00 97.88 97 GLY A C 1
ATOM 741 O O . GLY A 1 97 ? 0.332 -7.183 18.350 1.00 97.88 97 GLY A O 1
ATOM 742 N N . LYS A 1 98 ? -0.502 -5.343 19.325 1.00 98.62 98 LYS A N 1
ATOM 743 C CA . LYS A 1 98 ? -1.607 -6.016 20.032 1.00 98.62 98 LYS A CA 1
ATOM 744 C C . LYS A 1 98 ? -2.877 -6.160 19.184 1.00 98.62 98 LYS A C 1
ATOM 746 O O . LYS A 1 98 ? -3.754 -6.944 19.551 1.00 98.62 98 LYS A O 1
ATOM 751 N N . LEU A 1 99 ? -2.995 -5.446 18.058 1.00 98.75 99 LEU A N 1
ATOM 752 C CA . LEU A 1 99 ? -4.132 -5.576 17.141 1.00 98.75 99 LEU A CA 1
ATOM 753 C C . LEU A 1 99 ? -4.041 -6.905 16.375 1.00 98.75 99 LEU A C 1
ATOM 755 O O . LEU A 1 99 ? -3.097 -7.133 15.620 1.00 98.75 99 LEU A O 1
ATOM 759 N N . LYS A 1 100 ? -5.041 -7.774 16.552 1.00 98.50 100 LYS A N 1
ATOM 760 C CA . LYS A 1 100 ? -5.101 -9.103 15.926 1.00 98.50 100 LYS A CA 1
ATOM 761 C C . LYS A 1 100 ? -5.937 -9.117 14.647 1.00 98.50 100 LYS A C 1
ATOM 763 O O . LYS A 1 100 ? -5.548 -9.750 13.666 1.00 98.50 100 LYS A O 1
ATOM 768 N N . LYS A 1 101 ? -7.109 -8.474 14.660 1.00 98.75 101 LYS A N 1
ATOM 769 C CA . LYS A 1 101 ? -8.031 -8.415 13.512 1.00 98.75 101 LYS A CA 1
ATOM 770 C C . LYS A 1 101 ? -8.778 -7.089 13.476 1.00 98.75 101 LYS A C 1
ATOM 772 O O . LYS A 1 101 ? -9.151 -6.570 14.523 1.00 98.75 101 LYS A O 1
ATOM 777 N N . VAL A 1 102 ? -9.087 -6.622 12.274 1.00 98.81 102 VAL A N 1
ATOM 778 C CA . VAL A 1 102 ? -10.178 -5.672 12.031 1.00 98.81 102 VAL A CA 1
ATOM 779 C C . VAL A 1 102 ? -11.368 -6.508 11.568 1.00 98.81 102 VAL A C 1
ATOM 781 O O . VAL A 1 102 ? -11.270 -7.227 10.576 1.00 98.81 102 VAL A O 1
ATOM 784 N N . ILE A 1 103 ? -12.458 -6.483 12.329 1.00 98.62 103 ILE A N 1
ATOM 785 C CA . ILE A 1 103 ? -13.679 -7.261 12.066 1.00 98.62 103 ILE A CA 1
ATOM 786 C C . ILE A 1 103 ? -14.626 -6.463 11.161 1.00 98.62 103 ILE A C 1
ATOM 788 O O . ILE A 1 103 ? -15.243 -7.030 10.265 1.00 98.62 103 ILE A O 1
ATOM 792 N N . SER A 1 104 ? -14.692 -5.145 11.357 1.00 98.38 104 SER A N 1
ATOM 793 C CA . SER A 1 104 ? -15.467 -4.205 10.543 1.00 98.38 104 SER A CA 1
ATOM 794 C C . SER A 1 104 ? -14.735 -2.864 10.468 1.00 98.38 104 SER A C 1
ATOM 796 O O . SER A 1 104 ? -14.131 -2.447 11.454 1.00 98.38 104 SER A O 1
ATOM 798 N N . PHE A 1 105 ? -14.809 -2.173 9.327 1.00 98.44 105 PHE A N 1
ATOM 799 C CA . PHE A 1 105 ? -14.409 -0.762 9.216 1.00 98.44 105 PHE A CA 1
ATOM 800 C C . PHE A 1 105 ? -15.531 0.207 9.633 1.00 98.44 105 PHE A C 1
ATOM 802 O O . PHE A 1 105 ? -15.269 1.395 9.816 1.00 98.44 105 PHE A O 1
ATOM 809 N N . GLY A 1 106 ? -16.762 -0.291 9.776 1.00 96.81 106 GLY A N 1
ATOM 810 C CA . GLY A 1 106 ? -17.947 0.503 10.083 1.00 96.81 106 GLY A CA 1
ATOM 811 C C . GLY A 1 106 ? -18.341 1.498 8.993 1.00 96.81 106 GLY A C 1
ATOM 812 O O . GLY A 1 106 ? -17.782 1.528 7.895 1.00 96.81 106 GLY A O 1
ATOM 813 N N . ASN A 1 107 ? -19.302 2.353 9.332 1.00 96.38 107 ASN A N 1
ATOM 814 C CA . ASN A 1 107 ? -19.745 3.482 8.519 1.00 96.38 107 ASN A CA 1
ATOM 815 C C . ASN A 1 107 ? -19.436 4.819 9.217 1.00 96.38 107 ASN A C 1
ATOM 817 O O . ASN A 1 107 ? -20.314 5.659 9.405 1.00 96.38 107 ASN A O 1
ATOM 821 N N . LEU A 1 108 ? -18.183 5.001 9.645 1.00 96.94 108 LEU A N 1
ATOM 822 C CA . LEU A 1 108 ? -17.730 6.178 10.405 1.00 96.94 108 LEU A CA 1
ATOM 823 C C . LEU A 1 108 ? -17.515 7.449 9.555 1.00 96.94 108 LEU A C 1
ATOM 825 O O . LEU A 1 108 ? -17.291 8.519 10.112 1.00 96.94 108 LEU A O 1
ATOM 829 N N . GLY A 1 109 ? -17.555 7.352 8.220 1.00 96.88 109 GLY A N 1
ATOM 830 C CA . GLY A 1 109 ? -17.184 8.453 7.314 1.00 96.88 109 GLY A CA 1
ATOM 831 C C . GLY A 1 109 ? -15.699 8.490 6.916 1.00 96.88 109 GLY A C 1
ATOM 832 O O . GLY A 1 109 ? -15.207 9.524 6.468 1.00 96.88 109 GLY A O 1
ATOM 833 N N . LEU A 1 110 ? -14.983 7.368 7.055 1.00 98.50 110 LEU A N 1
ATOM 834 C CA . LEU A 1 110 ? -13.551 7.243 6.759 1.00 98.50 110 LEU A CA 1
ATOM 835 C C . LEU A 1 110 ? -13.208 7.641 5.314 1.00 98.50 110 LEU A C 1
ATOM 837 O O . LEU A 1 110 ? -13.654 7.008 4.356 1.00 98.50 110 LEU A O 1
ATOM 841 N N . THR A 1 111 ? -12.346 8.645 5.154 1.00 98.56 111 THR A N 1
ATOM 842 C CA . THR A 1 111 ? -11.761 9.063 3.866 1.00 98.56 111 THR A CA 1
ATOM 843 C C . THR A 1 111 ? -10.284 8.680 3.735 1.00 98.56 111 THR A C 1
ATOM 845 O O . THR A 1 111 ? -9.733 8.681 2.629 1.00 98.56 111 THR A O 1
ATOM 848 N N . SER A 1 112 ? -9.642 8.299 4.843 1.00 98.75 112 SER A N 1
ATOM 849 C CA . SER A 1 112 ? -8.242 7.878 4.897 1.00 98.75 112 SER A CA 1
ATOM 850 C C . SER A 1 112 ? -8.029 6.746 5.904 1.00 98.75 112 SER A C 1
ATOM 852 O O . SER A 1 112 ? -8.519 6.799 7.031 1.00 98.75 112 SER A O 1
ATOM 854 N N . LEU A 1 113 ? -7.233 5.752 5.508 1.00 98.81 113 LEU A N 1
ATOM 855 C CA . LEU A 1 113 ? -6.669 4.721 6.388 1.00 98.81 113 LEU A CA 1
ATOM 856 C C . LEU A 1 113 ? -5.134 4.832 6.443 1.00 98.81 113 LEU A C 1
ATOM 858 O O . LEU A 1 113 ? -4.424 3.849 6.670 1.00 98.81 113 LEU A O 1
ATOM 862 N N . ALA A 1 114 ? -4.605 6.035 6.190 1.00 98.69 114 ALA A N 1
ATOM 863 C CA . ALA A 1 114 ? -3.170 6.270 6.130 1.00 98.69 114 ALA A CA 1
ATOM 864 C C . ALA A 1 114 ? -2.498 5.960 7.480 1.00 98.69 114 ALA A C 1
ATOM 866 O O . ALA A 1 114 ? -2.768 6.641 8.476 1.00 98.69 114 ALA A O 1
ATOM 867 N N . ASN A 1 115 ? -1.609 4.963 7.487 1.00 98.50 115 ASN A N 1
ATOM 868 C CA . ASN A 1 115 ? -0.962 4.348 8.653 1.00 98.50 115 ASN A CA 1
ATOM 869 C C . ASN A 1 115 ? -1.921 3.709 9.685 1.00 98.50 115 ASN A C 1
ATOM 871 O O . ASN A 1 115 ? -1.562 3.624 10.860 1.00 98.50 115 ASN A O 1
ATOM 875 N N . ALA A 1 116 ? -3.117 3.251 9.287 1.00 98.50 116 ALA A N 1
ATOM 876 C CA . ALA A 1 116 ? -4.095 2.630 10.197 1.00 98.50 116 ALA A CA 1
ATOM 877 C C . ALA A 1 116 ? -3.510 1.479 11.034 1.00 98.50 116 ALA A C 1
ATOM 879 O O . ALA A 1 116 ? -3.720 1.424 12.245 1.00 98.50 116 ALA A O 1
ATOM 880 N N . PHE A 1 117 ? -2.757 0.579 10.390 1.00 98.38 117 PHE A N 1
ATOM 881 C CA . PHE A 1 117 ? -2.188 -0.625 11.005 1.00 98.38 117 PHE A CA 1
ATOM 882 C C . PHE A 1 117 ? -0.659 -0.672 10.852 1.00 98.38 117 PHE A C 1
ATOM 884 O O . PHE A 1 117 ? -0.046 -1.742 10.796 1.00 98.38 117 PHE A O 1
ATOM 891 N N . HIS A 1 118 ? -0.028 0.508 10.813 1.00 98.06 118 HIS A N 1
ATOM 892 C CA . HIS A 1 118 ? 1.426 0.633 10.862 1.00 98.06 118 HIS A CA 1
ATOM 893 C C . HIS A 1 118 ? 1.962 -0.065 12.125 1.00 98.06 118 HIS A C 1
ATOM 895 O O . HIS A 1 118 ? 1.492 0.197 13.230 1.00 98.06 118 HIS A O 1
ATOM 901 N N . LYS A 1 119 ? 2.930 -0.975 11.953 1.00 97.81 119 LYS A N 1
ATOM 902 C CA . LYS A 1 119 ? 3.509 -1.848 12.994 1.00 97.81 119 LYS A CA 1
ATOM 903 C C . LYS A 1 119 ? 2.521 -2.806 13.678 1.00 97.81 119 LYS A C 1
ATOM 905 O O . LYS A 1 119 ? 2.850 -3.357 14.727 1.00 97.81 119 LYS A O 1
ATOM 910 N N . ALA A 1 120 ? 1.362 -3.097 13.080 1.00 98.31 120 ALA A N 1
ATOM 911 C CA . ALA A 1 120 ? 0.458 -4.140 13.572 1.00 98.31 120 ALA A CA 1
ATOM 912 C C . ALA A 1 120 ? 1.006 -5.550 13.260 1.00 98.31 120 ALA A C 1
ATOM 914 O O . ALA A 1 120 ? 0.522 -6.270 12.388 1.00 98.31 120 ALA A O 1
ATOM 915 N N . THR A 1 121 ? 2.076 -5.942 13.956 1.00 98.38 121 THR A N 1
ATOM 916 C CA . THR A 1 121 ? 2.872 -7.152 13.680 1.00 98.38 121 THR A CA 1
ATOM 917 C C . THR A 1 121 ? 2.103 -8.467 13.825 1.00 98.38 121 THR A C 1
ATOM 919 O O . THR A 1 121 ? 2.529 -9.473 13.253 1.00 98.38 121 THR A O 1
ATOM 922 N N . GLN A 1 122 ? 0.976 -8.460 14.544 1.00 98.56 122 GLN A N 1
ATOM 923 C CA . GLN A 1 122 ? 0.094 -9.609 14.784 1.00 98.56 122 GLN A CA 1
ATOM 924 C C . GLN A 1 122 ? -1.250 -9.516 14.037 1.00 98.56 122 GLN A C 1
ATOM 926 O O . GLN A 1 122 ? -2.139 -10.336 14.279 1.00 98.56 122 GLN A O 1
ATOM 931 N N . LEU A 1 123 ? -1.412 -8.541 13.132 1.00 98.75 123 LEU A N 1
ATOM 932 C CA . LEU A 1 123 ? -2.620 -8.405 12.323 1.00 98.75 123 LEU A CA 1
ATOM 933 C C . LEU A 1 123 ? -2.723 -9.566 11.327 1.00 98.75 123 LEU A C 1
ATOM 935 O O . LEU A 1 123 ? -1.867 -9.737 10.462 1.00 98.75 123 LEU A O 1
ATOM 939 N N . GLU A 1 124 ? -3.796 -10.343 11.433 1.00 97.44 124 GLU A N 1
ATOM 940 C CA . GLU A 1 124 ? -4.067 -11.497 10.565 1.00 97.44 124 GLU A CA 1
ATOM 941 C C . GLU A 1 124 ? -5.082 -11.166 9.464 1.00 97.44 124 GLU A C 1
ATOM 943 O O . GLU A 1 124 ? -4.942 -11.625 8.333 1.00 97.44 124 GLU A O 1
ATOM 948 N N . HIS A 1 125 ? -6.114 -10.383 9.798 1.00 96.06 125 HIS A N 1
ATOM 949 C CA . HIS A 1 125 ? -7.280 -10.158 8.944 1.00 96.06 125 HIS A CA 1
ATOM 950 C C . HIS A 1 125 ? -7.815 -8.731 9.041 1.00 96.06 125 HIS A C 1
ATOM 952 O O . HIS A 1 125 ? -7.788 -8.110 10.107 1.00 96.06 125 HIS A O 1
ATOM 958 N N . VAL A 1 126 ? -8.390 -8.286 7.929 1.00 98.69 126 VAL A N 1
ATOM 959 C CA . VAL A 1 126 ? -9.227 -7.092 7.781 1.00 98.69 126 VAL A CA 1
ATOM 960 C C . VAL A 1 126 ? -10.508 -7.472 7.017 1.00 98.69 126 VAL A C 1
ATOM 962 O O . VAL A 1 126 ? -10.550 -8.569 6.452 1.00 98.69 126 VAL A O 1
ATOM 965 N N . PRO A 1 127 ? -11.547 -6.618 6.976 1.00 98.25 127 PRO A N 1
ATOM 966 C CA . PRO A 1 127 ? -12.739 -6.867 6.171 1.00 98.25 127 PRO A CA 1
ATOM 967 C C . PRO A 1 127 ? -12.410 -6.958 4.676 1.00 98.25 127 PRO A C 1
ATOM 969 O O . PRO A 1 127 ? -11.576 -6.208 4.168 1.00 98.25 127 PRO A O 1
ATOM 972 N N . SER A 1 128 ? -13.131 -7.814 3.952 1.00 95.75 128 SER A N 1
ATOM 973 C CA . SER A 1 128 ? -13.007 -7.983 2.495 1.00 95.75 128 SER A CA 1
ATOM 974 C C . SER A 1 128 ? -13.585 -6.815 1.678 1.00 95.75 128 SER A C 1
ATOM 976 O O . SER A 1 128 ? -13.421 -6.775 0.459 1.00 95.75 128 SER A O 1
ATOM 978 N N . THR A 1 129 ? -14.221 -5.839 2.331 1.00 96.38 129 THR A N 1
ATOM 979 C CA . THR A 1 129 ? -14.769 -4.627 1.709 1.00 96.38 129 THR A CA 1
ATOM 980 C C . THR A 1 129 ? -14.101 -3.394 2.309 1.00 96.38 129 THR A C 1
ATOM 982 O O . THR A 1 129 ? -14.119 -3.201 3.524 1.00 96.38 129 THR A O 1
ATOM 985 N N . LEU A 1 130 ? -13.544 -2.541 1.450 1.00 98.25 130 LEU A N 1
ATOM 986 C CA . LEU A 1 130 ? -13.006 -1.230 1.815 1.00 98.25 130 LEU A CA 1
ATOM 987 C C . LEU A 1 130 ? -14.142 -0.183 1.861 1.00 98.25 130 LEU A C 1
ATOM 989 O O . LEU A 1 130 ? -15.007 -0.221 0.981 1.00 98.25 130 LEU A O 1
ATOM 993 N N . PRO A 1 131 ? -14.159 0.778 2.809 1.00 97.75 131 PRO A N 1
ATOM 994 C CA . PRO A 1 131 ? -15.137 1.863 2.785 1.00 97.75 131 PRO A CA 1
ATOM 995 C C . PRO A 1 131 ? -14.991 2.702 1.498 1.00 97.75 131 PRO A C 1
ATOM 997 O O . PRO A 1 131 ? -13.886 3.154 1.188 1.00 97.75 131 PRO A O 1
ATOM 1000 N N . PRO A 1 132 ? -16.078 2.950 0.741 1.00 96.81 132 PRO A N 1
ATOM 1001 C CA . PRO A 1 132 ? -16.008 3.481 -0.630 1.00 96.81 132 PRO A CA 1
ATOM 1002 C C . PRO A 1 132 ? -15.514 4.934 -0.722 1.00 96.81 132 PRO A C 1
ATOM 1004 O O . PRO A 1 132 ? -15.155 5.409 -1.802 1.00 96.81 132 PRO A O 1
ATOM 1007 N N . THR A 1 133 ? -15.503 5.639 0.409 1.00 97.50 133 THR A N 1
ATOM 1008 C CA . THR A 1 133 ? -15.022 7.013 0.588 1.00 97.50 133 THR A CA 1
ATOM 1009 C C . THR A 1 133 ? -13.508 7.116 0.790 1.00 97.50 133 THR A C 1
ATOM 1011 O O . THR A 1 133 ? -12.978 8.228 0.773 1.00 97.50 133 THR A O 1
ATOM 1014 N N . VAL A 1 134 ? -12.792 5.999 0.977 1.00 98.69 134 VAL A N 1
ATOM 1015 C CA . VAL A 1 134 ? -11.341 6.014 1.210 1.00 98.69 134 VAL A CA 1
ATOM 1016 C C . VAL A 1 134 ? -10.580 6.368 -0.069 1.00 98.69 134 VAL A C 1
ATOM 1018 O O . VAL A 1 134 ? -10.692 5.700 -1.094 1.00 98.69 134 VAL A O 1
ATOM 1021 N N . THR A 1 135 ? -9.751 7.410 0.020 1.00 98.62 135 THR A N 1
ATOM 1022 C CA . THR A 1 135 ? -8.895 7.894 -1.080 1.00 98.62 135 THR A CA 1
ATOM 1023 C C . THR A 1 135 ? -7.395 7.735 -0.804 1.00 98.62 135 THR A C 1
ATOM 1025 O O . THR A 1 135 ? -6.574 7.948 -1.700 1.00 98.62 135 THR A O 1
ATOM 1028 N N . ASN A 1 136 ? -7.014 7.342 0.417 1.00 98.75 136 ASN A N 1
ATOM 1029 C CA . ASN A 1 136 ? -5.623 7.221 0.854 1.00 98.75 136 ASN A CA 1
ATOM 1030 C C . ASN A 1 136 ? -5.416 5.949 1.693 1.00 98.75 136 ASN A C 1
ATOM 1032 O O . ASN A 1 136 ? -6.017 5.797 2.760 1.00 98.75 136 ASN A O 1
ATOM 1036 N N . LEU A 1 137 ? -4.545 5.064 1.197 1.00 98.81 137 LEU A N 1
ATOM 1037 C CA . LEU A 1 137 ? -4.138 3.802 1.828 1.00 98.81 137 LEU A CA 1
ATOM 1038 C C . LEU A 1 137 ? -2.642 3.788 2.201 1.00 98.81 137 LEU A C 1
ATOM 1040 O O . LEU A 1 137 ? -2.087 2.729 2.502 1.00 98.81 137 LEU A O 1
ATOM 1044 N N . SER A 1 138 ? -1.965 4.943 2.171 1.00 98.75 138 SER A N 1
ATOM 1045 C CA . SER A 1 138 ? -0.522 5.014 2.425 1.00 98.75 138 SER A CA 1
ATOM 1046 C C . SER A 1 138 ? -0.141 4.412 3.783 1.00 98.75 138 SER A C 1
ATOM 1048 O O . SER A 1 138 ? -0.728 4.722 4.815 1.00 98.75 138 SER A O 1
ATOM 1050 N N . GLY A 1 139 ? 0.823 3.495 3.789 1.00 98.56 139 GLY A N 1
ATOM 1051 C CA . GLY A 1 139 ? 1.336 2.852 4.999 1.00 98.56 139 GLY A CA 1
ATOM 1052 C C . GLY A 1 139 ? 0.343 1.997 5.798 1.00 98.56 139 GLY A C 1
ATOM 1053 O O . GLY A 1 139 ? 0.686 1.595 6.908 1.00 98.56 139 GLY A O 1
ATOM 1054 N N . ILE A 1 140 ? -0.856 1.700 5.277 1.00 98.75 140 ILE A N 1
ATOM 1055 C CA . ILE A 1 140 ? -1.916 0.982 6.011 1.00 98.75 140 ILE A CA 1
ATOM 1056 C C . ILE A 1 140 ? -1.443 -0.352 6.622 1.00 98.75 140 ILE A C 1
ATOM 1058 O O . ILE A 1 140 ? -1.794 -0.620 7.766 1.00 98.75 140 ILE A O 1
ATOM 1062 N N . PHE A 1 141 ? -0.598 -1.128 5.926 1.00 98.81 141 PHE A N 1
ATOM 1063 C CA . PHE A 1 141 ? 0.014 -2.377 6.413 1.00 98.81 141 PHE A CA 1
ATOM 1064 C C . PHE A 1 141 ? 1.542 -2.287 6.578 1.00 98.81 141 PHE A C 1
ATOM 1066 O O . PHE A 1 141 ? 2.231 -3.310 6.626 1.00 98.81 141 PHE A O 1
ATOM 1073 N N . ASN A 1 142 ? 2.106 -1.078 6.677 1.00 98.50 142 ASN A N 1
ATOM 1074 C CA . ASN A 1 142 ? 3.545 -0.890 6.865 1.00 98.50 142 ASN A CA 1
ATOM 1075 C C . ASN A 1 142 ? 4.010 -1.597 8.157 1.00 98.50 142 ASN A 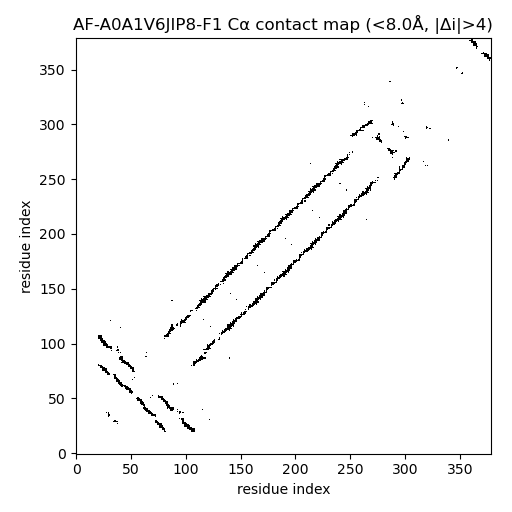C 1
ATOM 1077 O O . ASN A 1 142 ? 3.545 -1.297 9.251 1.00 98.50 142 ASN A O 1
ATOM 1081 N N . GLY A 1 143 ? 4.918 -2.562 8.054 1.00 98.44 143 GLY A N 1
ATOM 1082 C CA . GLY A 1 143 ? 5.427 -3.347 9.175 1.00 98.44 143 GLY A CA 1
ATOM 1083 C C . GLY A 1 143 ? 4.431 -4.355 9.760 1.00 98.44 143 GLY A C 1
ATOM 1084 O O . GLY A 1 143 ? 4.717 -4.923 10.815 1.00 98.44 143 GLY A O 1
ATOM 1085 N N . ALA A 1 144 ? 3.297 -4.617 9.103 1.00 98.44 144 ALA A N 1
ATOM 1086 C CA . ALA A 1 144 ? 2.364 -5.677 9.482 1.00 98.44 144 ALA A CA 1
ATOM 1087 C C . ALA A 1 144 ? 2.916 -7.052 9.047 1.00 98.44 144 ALA A C 1
ATOM 1089 O O . ALA A 1 144 ? 2.409 -7.702 8.138 1.00 98.44 144 ALA A O 1
ATOM 1090 N N . VAL A 1 145 ? 4.017 -7.488 9.672 1.00 98.56 145 VAL A N 1
ATOM 1091 C CA . VAL A 1 145 ? 4.836 -8.634 9.218 1.00 98.56 145 VAL A CA 1
ATOM 1092 C C . VAL A 1 145 ? 4.084 -9.968 9.123 1.00 98.56 145 VAL A C 1
ATOM 1094 O O . VAL A 1 145 ? 4.501 -10.839 8.357 1.00 98.56 145 VAL A O 1
ATOM 1097 N N . SER A 1 146 ? 2.998 -10.140 9.883 1.00 98.31 146 SER A N 1
ATOM 1098 C CA . SER A 1 146 ? 2.153 -11.342 9.845 1.00 98.31 146 SER A CA 1
ATOM 1099 C C . SER A 1 146 ? 0.974 -11.249 8.878 1.00 98.31 146 SER A C 1
ATOM 1101 O O . SER A 1 146 ? 0.338 -12.274 8.631 1.00 98.31 146 SER A O 1
ATOM 1103 N N . PHE A 1 147 ? 0.688 -10.065 8.330 1.00 98.75 147 PHE A N 1
ATOM 1104 C CA . PHE A 1 147 ? -0.509 -9.833 7.537 1.00 98.75 147 PHE A CA 1
ATOM 1105 C C . PHE A 1 147 ? -0.434 -10.525 6.175 1.00 98.75 147 PHE A C 1
ATOM 1107 O O . PHE A 1 147 ? 0.492 -10.321 5.389 1.00 98.75 147 PHE A O 1
ATOM 1114 N N . ASN A 1 148 ? -1.451 -11.338 5.907 1.00 98.56 148 ASN A N 1
ATOM 1115 C CA . ASN A 1 148 ? -1.724 -11.946 4.609 1.00 98.56 148 ASN A CA 1
ATOM 1116 C C . ASN A 1 148 ? -3.238 -12.209 4.467 1.00 98.56 148 ASN A C 1
ATOM 1118 O O . ASN A 1 148 ? -3.646 -13.254 3.965 1.00 98.56 148 ASN A O 1
ATOM 1122 N N . GLY A 1 149 ? -4.073 -11.310 5.000 1.00 97.62 149 GLY A N 1
ATOM 1123 C CA . GLY A 1 149 ? -5.531 -11.417 4.922 1.00 97.62 149 GLY A CA 1
ATOM 1124 C C . GLY A 1 149 ? -6.038 -11.040 3.531 1.00 97.62 149 GLY A C 1
ATOM 1125 O O . GLY A 1 149 ? -5.506 -10.114 2.924 1.00 97.62 149 GLY A O 1
ATOM 1126 N N . ASP A 1 150 ? -7.042 -11.762 3.031 1.00 98.00 150 ASP A N 1
ATOM 1127 C CA . ASP A 1 150 ? -7.622 -11.522 1.706 1.00 98.00 150 ASP A CA 1
ATOM 1128 C C . ASP A 1 150 ? -8.255 -10.123 1.604 1.00 98.00 150 ASP A C 1
ATOM 1130 O O . ASP A 1 150 ? -9.087 -9.729 2.424 1.00 98.00 150 ASP A O 1
ATOM 1134 N N . ILE A 1 151 ? -7.814 -9.386 0.587 1.00 98.62 151 ILE A N 1
ATOM 1135 C CA . ILE A 1 151 ? -8.237 -8.030 0.218 1.00 98.62 151 ILE A CA 1
ATOM 1136 C C . ILE A 1 151 ? -8.457 -7.913 -1.303 1.00 98.62 151 ILE A C 1
ATOM 1138 O O . ILE A 1 151 ? -8.539 -6.810 -1.843 1.00 98.62 151 ILE A O 1
ATOM 1142 N N . SER A 1 152 ? -8.563 -9.046 -2.005 1.00 98.25 152 SER A N 1
ATOM 1143 C CA . SER A 1 152 ? -8.757 -9.112 -3.461 1.00 98.25 152 SER A CA 1
ATOM 1144 C C . SER A 1 152 ? -9.998 -8.337 -3.923 1.00 98.25 152 SER A C 1
ATOM 1146 O O . SER A 1 152 ? -9.955 -7.623 -4.922 1.00 98.25 152 SER A O 1
ATOM 1148 N N . SER A 1 153 ? -11.077 -8.382 -3.137 1.00 98.31 153 SER A N 1
ATOM 1149 C CA . SER A 1 153 ? -12.344 -7.682 -3.384 1.00 98.31 153 SER A CA 1
ATOM 1150 C C . SER A 1 153 ? -12.375 -6.204 -2.957 1.00 98.31 153 SER A C 1
ATOM 1152 O O . SER A 1 153 ? -13.437 -5.579 -3.002 1.00 98.31 153 SER A O 1
ATOM 1154 N N . TRP A 1 154 ? -11.253 -5.609 -2.535 1.00 98.69 154 TRP A N 1
ATOM 1155 C CA . TRP A 1 154 ? -11.207 -4.178 -2.215 1.00 98.69 154 TRP A CA 1
ATOM 1156 C C . TRP A 1 154 ? -11.406 -3.313 -3.465 1.00 98.69 154 TRP A C 1
ATOM 1158 O O . TRP A 1 154 ? -10.565 -3.274 -4.361 1.00 98.69 154 TRP A O 1
ATOM 1168 N N . ASN A 1 155 ? -12.490 -2.534 -3.492 1.00 98.62 155 ASN A N 1
ATOM 1169 C CA . ASN A 1 155 ? -12.665 -1.492 -4.499 1.00 98.62 155 ASN A CA 1
ATOM 1170 C C . ASN A 1 155 ? -11.759 -0.289 -4.180 1.00 98.62 155 ASN A C 1
ATOM 1172 O O . ASN A 1 155 ? -12.122 0.584 -3.392 1.00 98.62 155 ASN A O 1
ATOM 1176 N N . VAL A 1 156 ? -10.591 -0.242 -4.821 1.00 98.69 156 VAL A N 1
ATOM 1177 C CA . VAL A 1 156 ? -9.605 0.843 -4.683 1.00 98.69 156 VAL A CA 1
ATOM 1178 C C . VAL A 1 156 ? -9.716 1.930 -5.763 1.00 98.69 156 VAL A C 1
ATOM 1180 O O . VAL A 1 156 ? -8.886 2.833 -5.792 1.00 98.69 156 VAL A O 1
ATOM 1183 N N . SER A 1 157 ? -10.771 1.927 -6.589 1.00 98.56 157 SER A N 1
ATOM 1184 C CA . SER A 1 157 ? -10.944 2.866 -7.720 1.00 98.56 157 SER A CA 1
ATOM 1185 C C . SER A 1 157 ? -11.021 4.351 -7.335 1.00 98.56 157 SER A C 1
ATOM 1187 O O . SER A 1 157 ? -11.005 5.212 -8.211 1.00 98.56 157 SER A O 1
ATOM 1189 N N . ASN A 1 158 ? -11.119 4.695 -6.046 1.00 98.06 158 ASN A N 1
ATOM 1190 C CA . ASN A 1 158 ? -11.068 6.070 -5.524 1.00 98.06 158 ASN A CA 1
ATOM 1191 C C . ASN A 1 158 ? -9.723 6.435 -4.866 1.00 98.06 158 ASN A C 1
ATOM 1193 O O . ASN A 1 158 ? -9.518 7.591 -4.493 1.00 98.06 158 ASN A O 1
ATOM 1197 N N . VAL A 1 159 ? -8.799 5.482 -4.735 1.00 98.81 159 VAL A N 1
ATOM 1198 C CA . VAL A 1 159 ? -7.513 5.670 -4.061 1.00 98.81 159 VAL A CA 1
ATOM 1199 C C . VAL A 1 159 ? -6.531 6.406 -4.972 1.00 98.81 159 VAL A C 1
ATOM 1201 O O . VAL A 1 159 ? -6.363 6.072 -6.141 1.00 98.81 159 VAL A O 1
ATOM 1204 N N . THR A 1 160 ? -5.862 7.420 -4.421 1.00 98.44 160 THR A N 1
ATOM 1205 C CA . THR A 1 160 ? -4.886 8.259 -5.142 1.00 98.44 160 THR A CA 1
ATOM 1206 C C . THR A 1 160 ? -3.450 8.107 -4.631 1.00 98.44 160 THR A C 1
ATOM 1208 O O . THR A 1 160 ? -2.507 8.444 -5.355 1.00 98.44 160 THR A O 1
ATOM 1211 N N . ASN A 1 161 ? -3.268 7.562 -3.421 1.00 98.62 161 ASN A N 1
ATOM 1212 C CA . ASN A 1 161 ? -1.968 7.312 -2.794 1.00 98.62 161 ASN A CA 1
ATOM 1213 C C . ASN A 1 161 ? -1.920 5.912 -2.136 1.00 98.62 161 ASN A C 1
ATOM 1215 O O . ASN A 1 161 ? -2.763 5.590 -1.291 1.00 98.62 161 ASN A O 1
ATOM 1219 N N . MET A 1 162 ? -0.910 5.117 -2.519 1.00 98.69 162 MET A N 1
ATOM 1220 C CA . MET A 1 162 ? -0.579 3.791 -1.967 1.00 98.69 162 MET A CA 1
ATOM 1221 C C . MET A 1 162 ? 0.888 3.695 -1.485 1.00 98.69 162 MET A C 1
ATOM 1223 O O . MET A 1 162 ? 1.458 2.608 -1.377 1.00 98.69 162 MET A O 1
ATOM 1227 N N . ASP A 1 163 ? 1.528 4.827 -1.179 1.00 98.69 163 ASP A N 1
ATOM 1228 C CA . ASP A 1 163 ? 2.905 4.879 -0.679 1.00 98.69 163 ASP A CA 1
ATOM 1229 C C . ASP A 1 163 ? 3.072 3.985 0.555 1.00 98.69 163 ASP A C 1
ATOM 1231 O O . ASP A 1 163 ? 2.298 4.072 1.505 1.00 98.69 163 ASP A O 1
ATOM 1235 N N . ARG A 1 164 ? 4.115 3.152 0.591 1.00 98.62 164 ARG A N 1
ATOM 1236 C CA . ARG A 1 164 ? 4.441 2.253 1.715 1.00 98.62 164 ARG A CA 1
ATOM 1237 C C . ARG A 1 164 ? 3.333 1.258 2.102 1.00 98.62 164 ARG A C 1
ATOM 1239 O O . ARG A 1 164 ? 3.432 0.687 3.187 1.00 98.62 164 ARG A O 1
ATOM 1246 N N . MET A 1 165 ? 2.298 1.042 1.277 1.00 98.75 165 MET A N 1
ATOM 1247 C CA . MET A 1 165 ? 1.103 0.260 1.652 1.00 98.75 165 MET A CA 1
ATOM 1248 C C . MET A 1 165 ? 1.443 -1.100 2.287 1.00 98.75 165 MET A C 1
ATOM 1250 O O . MET A 1 165 ? 0.877 -1.426 3.328 1.00 98.75 165 MET A O 1
ATOM 1254 N N . PHE A 1 166 ? 2.418 -1.823 1.723 1.00 98.88 166 PHE A N 1
ATOM 1255 C CA . PHE A 1 166 ? 2.929 -3.124 2.176 1.00 98.88 166 PHE A CA 1
ATOM 1256 C C . PHE A 1 166 ? 4.424 -3.083 2.560 1.00 98.88 166 PHE A C 1
ATOM 1258 O O . PHE A 1 166 ? 5.109 -4.108 2.532 1.00 98.88 166 PHE A O 1
ATOM 1265 N N . TYR A 1 167 ? 4.951 -1.911 2.937 1.00 98.75 167 TYR A N 1
ATOM 1266 C CA . TYR A 1 167 ? 6.341 -1.733 3.386 1.00 98.75 167 TYR A CA 1
ATOM 1267 C C . TYR A 1 167 ? 6.658 -2.721 4.519 1.00 98.75 167 TYR A C 1
ATOM 1269 O O . TYR A 1 167 ? 6.023 -2.679 5.564 1.00 98.75 167 TYR A O 1
ATOM 1277 N N . ASN A 1 168 ? 7.627 -3.619 4.351 1.00 98.62 168 ASN A N 1
ATOM 1278 C CA . ASN A 1 168 ? 7.956 -4.704 5.285 1.00 98.62 168 ASN A CA 1
ATOM 1279 C C . ASN A 1 168 ? 6.761 -5.595 5.709 1.00 98.62 168 ASN A C 1
ATOM 1281 O O . ASN A 1 168 ? 6.808 -6.218 6.773 1.00 98.62 168 ASN A O 1
ATOM 1285 N N . ALA A 1 169 ? 5.710 -5.723 4.895 1.00 98.56 169 ALA A N 1
ATOM 1286 C CA . ALA A 1 169 ? 4.663 -6.730 5.087 1.00 98.56 169 ALA A CA 1
ATOM 1287 C C . ALA A 1 169 ? 5.179 -8.106 4.613 1.00 98.56 169 ALA A C 1
ATOM 1289 O O . ALA A 1 169 ? 4.788 -8.626 3.574 1.00 98.56 169 ALA A O 1
ATOM 1290 N N . VAL A 1 170 ? 6.140 -8.672 5.355 1.00 98.69 170 VAL A N 1
ATOM 1291 C CA . VAL A 1 170 ? 7.011 -9.783 4.912 1.00 98.69 170 VAL A CA 1
ATOM 1292 C C . VAL A 1 170 ? 6.252 -10.997 4.355 1.00 98.69 170 VAL A C 1
ATOM 1294 O O . VAL A 1 170 ? 6.731 -11.608 3.400 1.00 98.69 170 VAL A O 1
ATOM 1297 N N . LYS A 1 171 ? 5.098 -11.348 4.941 1.00 98.69 171 LYS A N 1
ATOM 1298 C CA . LYS A 1 171 ? 4.262 -12.492 4.529 1.00 98.69 171 LYS A CA 1
ATOM 1299 C C . LYS A 1 171 ? 3.194 -12.168 3.477 1.00 98.69 171 LYS A C 1
ATOM 1301 O O . LYS A 1 171 ? 2.526 -13.099 3.032 1.00 98.69 171 LYS A O 1
ATOM 1306 N N . PHE A 1 172 ? 3.004 -10.903 3.104 1.00 98.81 172 PHE A N 1
ATOM 1307 C CA . PHE A 1 172 ? 1.925 -10.511 2.203 1.00 98.81 172 PHE A CA 1
ATOM 1308 C C . PHE A 1 172 ? 2.148 -11.075 0.792 1.00 98.81 172 PHE A C 1
ATOM 1310 O O . PHE A 1 172 ? 3.187 -10.846 0.177 1.00 98.81 172 PHE A O 1
ATOM 1317 N N . ASN A 1 173 ? 1.167 -11.827 0.296 1.00 98.75 173 ASN A N 1
ATOM 1318 C CA . ASN A 1 173 ? 1.170 -12.474 -1.014 1.00 98.75 173 ASN A CA 1
ATOM 1319 C C . ASN A 1 173 ? -0.271 -12.748 -1.502 1.00 98.75 173 ASN A C 1
ATOM 1321 O O . ASN A 1 173 ? -0.560 -13.828 -2.025 1.00 98.75 173 ASN A O 1
ATOM 1325 N N . GLN A 1 174 ? -1.195 -11.809 -1.264 1.00 98.25 174 GLN A N 1
ATOM 1326 C CA . GLN A 1 174 ? -2.586 -11.923 -1.717 1.00 98.25 174 GLN A CA 1
ATOM 1327 C C . GLN A 1 174 ? -2.781 -11.396 -3.131 1.00 98.25 174 GLN A C 1
ATOM 1329 O O . GLN A 1 174 ? -2.066 -10.495 -3.570 1.00 98.25 174 GLN A O 1
ATOM 1334 N N . ASP A 1 175 ? -3.740 -11.993 -3.838 1.00 98.25 175 ASP A N 1
ATOM 1335 C CA . ASP A 1 175 ? -4.087 -11.586 -5.195 1.00 98.25 175 ASP A CA 1
ATOM 1336 C C . ASP A 1 175 ? -4.763 -10.210 -5.178 1.00 98.25 175 ASP A C 1
ATOM 1338 O O . ASP A 1 175 ? -5.798 -10.009 -4.544 1.00 98.25 175 ASP A O 1
ATOM 1342 N N . ILE A 1 176 ? -4.121 -9.259 -5.848 1.00 98.69 176 ILE A N 1
ATOM 1343 C CA . ILE A 1 176 ? -4.541 -7.863 -5.985 1.00 98.69 176 ILE A CA 1
ATOM 1344 C C . ILE A 1 176 ? -4.475 -7.415 -7.455 1.00 98.69 176 ILE A C 1
ATOM 1346 O O . ILE A 1 176 ? -4.557 -6.222 -7.748 1.00 98.69 176 ILE A O 1
ATOM 1350 N N . GLY A 1 177 ? -4.350 -8.358 -8.400 1.00 98.56 177 GLY A N 1
ATOM 1351 C CA . GLY A 1 177 ? -4.267 -8.055 -9.833 1.00 98.56 177 GLY A CA 1
ATOM 1352 C C . GLY A 1 177 ? -5.540 -7.403 -10.381 1.00 98.56 177 GLY A C 1
ATOM 1353 O O . GLY A 1 177 ? -5.471 -6.563 -11.273 1.00 98.56 177 GLY A O 1
ATOM 1354 N N . GLY A 1 178 ? -6.697 -7.713 -9.783 1.00 98.50 178 GLY A N 1
ATOM 1355 C CA . GLY A 1 178 ? -8.004 -7.143 -10.135 1.00 98.50 178 GLY A CA 1
ATOM 1356 C C . GLY A 1 178 ? -8.283 -5.721 -9.621 1.00 98.50 178 GLY A C 1
ATOM 1357 O O . GLY A 1 178 ? -9.401 -5.233 -9.781 1.00 98.50 178 GLY A O 1
ATOM 1358 N N . TRP A 1 179 ? -7.323 -5.056 -8.973 1.00 98.81 179 TRP A N 1
ATOM 1359 C CA . TRP A 1 179 ? -7.498 -3.701 -8.443 1.00 98.81 179 TRP A CA 1
ATOM 1360 C C . TRP A 1 179 ? -7.446 -2.613 -9.531 1.00 98.81 179 TRP A C 1
ATOM 1362 O O . TRP A 1 179 ? -6.458 -2.481 -10.253 1.00 98.81 179 TRP A O 1
ATOM 1372 N N . ASP A 1 180 ? -8.467 -1.748 -9.578 1.00 98.75 180 ASP A N 1
ATOM 1373 C CA . ASP A 1 180 ? -8.435 -0.507 -10.368 1.00 98.75 180 ASP A CA 1
ATOM 1374 C C . ASP A 1 180 ? -7.555 0.548 -9.680 1.00 98.75 180 ASP A C 1
ATOM 1376 O O . ASP A 1 180 ? -8.015 1.347 -8.862 1.00 98.75 180 ASP A O 1
ATOM 1380 N N . VAL A 1 181 ? -6.269 0.550 -10.030 1.00 98.69 181 VAL A N 1
ATOM 1381 C CA . VAL A 1 181 ? -5.288 1.541 -9.565 1.00 98.69 181 VAL A CA 1
ATOM 1382 C C . VAL A 1 181 ? -5.193 2.777 -10.472 1.00 98.69 181 VAL A C 1
ATOM 1384 O O . VAL A 1 181 ? -4.323 3.619 -10.256 1.00 98.69 181 VAL A O 1
ATOM 1387 N N . SER A 1 182 ? -6.099 2.954 -11.444 1.00 98.69 182 SER A N 1
ATOM 1388 C CA . SER A 1 182 ? -5.994 3.997 -12.480 1.00 98.69 182 SER A CA 1
ATOM 1389 C C . SER A 1 182 ? -5.978 5.434 -11.943 1.00 98.69 182 SER A C 1
ATOM 1391 O O . SER A 1 182 ? -5.569 6.352 -12.656 1.00 98.69 182 SER A O 1
ATOM 1393 N N . LYS A 1 183 ? -6.424 5.687 -10.704 1.00 98.62 183 LYS A N 1
ATOM 1394 C CA . LYS A 1 183 ? -6.352 7.008 -10.040 1.00 98.62 183 LYS A CA 1
ATOM 1395 C C . LYS A 1 183 ? -5.114 7.200 -9.153 1.00 98.62 183 LYS A C 1
ATOM 1397 O O . LYS A 1 183 ? -4.889 8.318 -8.686 1.00 98.62 183 LYS A O 1
ATOM 1402 N N . VAL A 1 184 ? -4.303 6.165 -8.935 1.00 98.69 184 VAL A N 1
ATOM 1403 C CA . VAL A 1 184 ? -3.110 6.236 -8.086 1.00 98.69 184 VAL A CA 1
ATOM 1404 C C . VAL A 1 184 ? -2.024 7.065 -8.770 1.00 98.69 184 VAL A C 1
ATOM 1406 O O . VAL A 1 184 ? -1.702 6.880 -9.941 1.00 98.69 184 VAL A O 1
ATOM 1409 N N . THR A 1 185 ? -1.447 8.003 -8.021 1.00 97.44 185 THR A N 1
ATOM 1410 C CA . THR A 1 185 ? -0.398 8.918 -8.510 1.00 97.44 185 THR A CA 1
ATOM 1411 C C . THR A 1 185 ? 0.979 8.637 -7.909 1.00 97.44 185 THR A C 1
ATOM 1413 O O . THR A 1 185 ? 1.993 9.047 -8.480 1.00 97.44 185 THR A O 1
ATOM 1416 N N . SER A 1 186 ? 1.027 7.905 -6.791 1.00 95.06 186 SER A N 1
ATOM 1417 C CA . SER A 1 186 ? 2.252 7.551 -6.073 1.00 95.06 186 SER A CA 1
ATOM 1418 C C . SER A 1 186 ? 2.146 6.156 -5.443 1.00 95.06 186 SER A C 1
ATOM 1420 O O . SER A 1 186 ? 1.141 5.829 -4.803 1.00 95.06 186 SER A O 1
ATOM 1422 N N . MET A 1 187 ? 3.189 5.346 -5.658 1.00 97.94 187 MET A N 1
ATOM 1423 C CA . MET A 1 187 ? 3.367 3.978 -5.138 1.00 97.94 187 MET A CA 1
ATOM 1424 C C . MET A 1 187 ? 4.760 3.819 -4.495 1.00 97.94 187 MET A C 1
ATOM 1426 O O . MET A 1 187 ? 5.393 2.760 -4.550 1.00 97.94 187 MET A O 1
ATOM 1430 N N . VAL A 1 188 ? 5.287 4.898 -3.911 1.00 98.31 188 VAL A N 1
ATOM 1431 C CA . VAL A 1 188 ? 6.651 4.948 -3.372 1.00 98.31 188 VAL A CA 1
ATOM 1432 C C . VAL A 1 188 ? 6.793 3.932 -2.251 1.00 98.31 188 VAL A C 1
ATOM 1434 O O . VAL A 1 188 ? 6.025 3.942 -1.289 1.00 98.31 188 VAL A O 1
ATOM 1437 N N . PHE A 1 189 ? 7.796 3.061 -2.359 1.00 98.56 189 PHE A N 1
ATOM 1438 C CA . PHE A 1 189 ? 8.072 2.004 -1.384 1.00 98.56 189 PHE A CA 1
ATOM 1439 C C . PHE A 1 189 ? 6.903 1.020 -1.150 1.00 98.56 189 PHE A C 1
ATOM 1441 O O . PHE A 1 189 ? 6.832 0.423 -0.077 1.00 98.56 189 PHE A O 1
ATOM 1448 N N . MET A 1 190 ? 5.960 0.866 -2.092 1.00 98.75 190 MET A N 1
ATOM 1449 C CA . MET A 1 190 ? 4.714 0.115 -1.856 1.00 98.75 190 MET A CA 1
ATOM 1450 C C . MET A 1 190 ? 4.940 -1.330 -1.377 1.00 98.75 190 MET A C 1
ATOM 1452 O O . MET A 1 190 ? 4.279 -1.735 -0.426 1.00 98.75 190 MET A O 1
ATOM 1456 N N . PHE A 1 191 ? 5.891 -2.064 -1.966 1.00 98.88 191 PHE A N 1
ATOM 1457 C CA . PHE A 1 191 ? 6.219 -3.465 -1.653 1.00 98.88 191 PHE A CA 1
ATOM 1458 C C . PHE A 1 191 ? 7.643 -3.657 -1.109 1.00 98.88 191 PHE A C 1
ATOM 1460 O O . PHE A 1 191 ? 8.155 -4.779 -1.112 1.00 98.88 191 PHE A O 1
ATOM 1467 N N . ILE A 1 192 ? 8.316 -2.598 -0.638 1.00 98.62 192 ILE A N 1
ATOM 1468 C CA . ILE A 1 192 ? 9.695 -2.745 -0.150 1.00 98.62 192 ILE A CA 1
ATOM 1469 C C . ILE A 1 192 ? 9.748 -3.756 1.002 1.00 98.62 192 ILE A C 1
ATOM 1471 O O . ILE A 1 192 ? 9.012 -3.632 1.977 1.00 98.62 192 ILE A O 1
ATOM 1475 N N . GLY A 1 193 ? 10.585 -4.786 0.900 1.00 98.56 193 GLY A N 1
ATOM 1476 C CA . GLY A 1 193 ? 10.677 -5.843 1.911 1.00 98.56 193 GLY A CA 1
ATOM 1477 C C . GLY A 1 193 ? 9.428 -6.730 2.060 1.00 98.56 193 GLY A C 1
ATOM 1478 O O . GLY A 1 193 ? 9.363 -7.514 3.012 1.00 98.56 193 GLY A O 1
ATOM 1479 N N . ALA A 1 194 ? 8.456 -6.672 1.141 1.00 98.62 194 ALA A N 1
ATOM 1480 C CA . ALA A 1 194 ? 7.353 -7.634 1.042 1.00 98.62 194 ALA A CA 1
ATOM 1481 C C . ALA A 1 194 ? 7.867 -8.957 0.435 1.00 98.62 194 ALA A C 1
ATOM 1483 O O . ALA A 1 194 ? 7.561 -9.322 -0.696 1.00 98.62 194 ALA A O 1
ATOM 1484 N N . LYS A 1 195 ? 8.741 -9.653 1.175 1.00 98.69 195 LYS A N 1
ATOM 1485 C CA . LYS A 1 195 ? 9.607 -10.734 0.659 1.00 98.69 195 LYS A CA 1
ATOM 1486 C C . LYS A 1 195 ? 8.870 -11.885 -0.023 1.00 98.69 195 LYS A C 1
ATOM 1488 O O . LYS A 1 195 ? 9.462 -12.516 -0.896 1.00 98.69 195 LYS A O 1
ATOM 1493 N N . ALA A 1 196 ? 7.639 -12.172 0.403 1.00 98.81 196 ALA A N 1
ATOM 1494 C CA . ALA A 1 196 ? 6.801 -13.240 -0.134 1.00 98.81 196 ALA A CA 1
ATOM 1495 C C . ALA A 1 196 ? 5.939 -12.826 -1.341 1.00 98.81 196 ALA A C 1
ATOM 1497 O O . ALA A 1 196 ? 5.353 -13.708 -1.966 1.00 98.81 196 ALA A O 1
ATOM 1498 N N . PHE A 1 197 ? 5.837 -11.530 -1.660 1.00 98.88 197 PHE A N 1
ATOM 1499 C CA . PHE A 1 197 ? 4.917 -11.032 -2.681 1.00 98.88 197 PHE A CA 1
ATOM 1500 C C . PHE A 1 197 ? 5.360 -11.444 -4.090 1.00 98.88 197 PHE A C 1
ATOM 1502 O O . PHE A 1 197 ? 6.436 -11.065 -4.553 1.00 98.88 197 PHE A O 1
ATOM 1509 N N . ASN A 1 198 ? 4.514 -12.216 -4.772 1.00 98.75 198 ASN A N 1
ATOM 1510 C CA . ASN A 1 198 ? 4.704 -12.652 -6.152 1.00 98.75 198 ASN A CA 1
ATOM 1511 C C . ASN A 1 198 ? 3.337 -12.942 -6.806 1.00 98.75 198 ASN A C 1
ATOM 1513 O O . ASN A 1 198 ? 3.057 -14.073 -7.209 1.00 98.75 198 ASN A O 1
ATOM 1517 N N . LYS A 1 199 ? 2.453 -11.936 -6.827 1.00 98.56 199 LYS A N 1
ATOM 1518 C CA . LYS A 1 199 ? 1.126 -12.003 -7.461 1.00 98.56 199 LYS A CA 1
ATOM 1519 C C . LYS A 1 199 ? 1.053 -11.093 -8.670 1.00 98.56 199 LYS A C 1
ATOM 1521 O O . LYS A 1 199 ? 1.642 -10.014 -8.653 1.00 98.56 199 LYS A O 1
ATOM 1526 N N . ASP A 1 200 ? 0.360 -11.573 -9.696 1.00 98.62 200 ASP A N 1
ATOM 1527 C CA . ASP A 1 200 ? 0.215 -10.876 -10.966 1.00 98.62 200 ASP A CA 1
ATOM 1528 C C . ASP A 1 200 ? -0.453 -9.510 -10.756 1.00 98.62 200 ASP A C 1
ATOM 1530 O O . ASP A 1 200 ? -1.464 -9.380 -10.065 1.00 98.62 200 ASP A O 1
ATOM 1534 N N . ILE A 1 201 ? 0.180 -8.495 -11.332 1.00 98.75 201 ILE A N 1
ATOM 1535 C CA . ILE A 1 201 ? -0.217 -7.086 -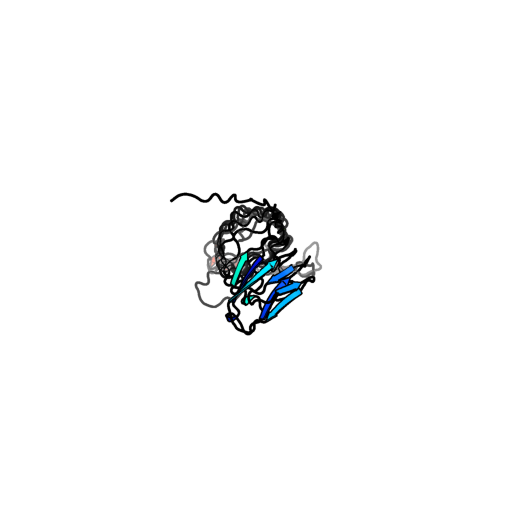11.338 1.00 98.75 201 ILE A CA 1
ATOM 1536 C C . ILE A 1 201 ? 0.046 -6.458 -12.722 1.00 98.75 201 ILE A C 1
ATOM 1538 O O . ILE A 1 201 ? 0.004 -5.237 -12.880 1.00 98.75 201 ILE A O 1
ATOM 1542 N N . GLY A 1 202 ? 0.295 -7.273 -13.757 1.00 98.31 202 GLY A N 1
ATOM 1543 C CA . GLY A 1 202 ? 0.563 -6.819 -15.126 1.00 98.31 202 GLY A CA 1
ATOM 1544 C C . GLY A 1 202 ? -0.630 -6.124 -15.793 1.00 98.31 202 GLY A C 1
ATOM 1545 O O . GLY A 1 202 ? -0.458 -5.389 -16.766 1.00 98.31 202 GLY A O 1
ATOM 1546 N N . MET A 1 203 ? -1.839 -6.297 -15.246 1.00 98.19 203 MET A N 1
ATOM 1547 C CA . MET A 1 203 ? -3.068 -5.630 -15.698 1.00 98.19 203 MET A CA 1
ATOM 1548 C C . MET A 1 203 ? -3.316 -4.243 -15.072 1.00 98.19 203 MET A C 1
ATOM 1550 O O . MET A 1 203 ? -4.289 -3.582 -15.432 1.00 98.19 203 MET A O 1
ATOM 1554 N N . TRP A 1 204 ? -2.473 -3.780 -14.144 1.00 98.75 204 TRP A N 1
ATOM 1555 C CA . TRP A 1 204 ? -2.644 -2.479 -13.487 1.00 98.75 204 TRP A CA 1
ATOM 1556 C C . TRP A 1 204 ? -2.417 -1.283 -14.433 1.00 98.75 204 TRP A C 1
ATOM 1558 O O . TRP A 1 204 ? -1.342 -1.129 -15.015 1.00 98.75 204 TRP A O 1
ATOM 1568 N N . ASP A 1 205 ? -3.387 -0.361 -14.505 1.00 98.69 205 ASP A N 1
ATOM 1569 C CA . ASP A 1 205 ? -3.200 0.958 -15.132 1.00 98.69 205 ASP A CA 1
ATOM 1570 C C . ASP A 1 205 ? -2.371 1.876 -14.220 1.00 98.69 205 ASP A C 1
ATOM 1572 O O . ASP A 1 205 ? -2.895 2.658 -13.425 1.00 98.69 205 ASP A O 1
ATOM 1576 N N . VAL A 1 206 ? -1.048 1.795 -14.355 1.00 98.56 206 VAL A N 1
ATOM 1577 C CA . VAL A 1 206 ? -0.099 2.676 -13.657 1.00 98.56 206 VAL A CA 1
ATOM 1578 C C . VAL A 1 206 ? 0.151 4.005 -14.385 1.00 98.56 206 VAL A C 1
ATOM 1580 O O . VAL A 1 206 ? 0.997 4.785 -13.946 1.00 98.56 206 VAL A O 1
ATOM 1583 N N . SER A 1 207 ? -0.595 4.329 -15.452 1.00 98.50 207 SER A N 1
ATOM 1584 C CA . SER A 1 207 ? -0.309 5.482 -16.325 1.00 98.50 207 SER A CA 1
ATOM 1585 C C . SER A 1 207 ? -0.351 6.841 -15.619 1.00 98.50 207 SER A C 1
ATOM 1587 O O . SER A 1 207 ? 0.167 7.825 -16.151 1.00 98.50 207 SER A O 1
ATOM 1589 N N . LYS A 1 208 ? -0.970 6.958 -14.436 1.00 98.38 208 LYS A N 1
ATOM 1590 C CA . LYS A 1 208 ? -0.987 8.196 -13.628 1.00 98.38 208 LYS A CA 1
ATOM 1591 C C . LYS A 1 208 ? 0.116 8.265 -12.562 1.00 98.38 208 LYS A C 1
ATOM 1593 O O . LYS A 1 208 ? 0.317 9.337 -11.984 1.00 98.38 208 LYS A O 1
ATOM 1598 N N . VAL A 1 209 ? 0.859 7.182 -12.333 1.00 98.38 209 VAL A N 1
ATOM 1599 C CA . VAL A 1 209 ? 1.949 7.131 -11.353 1.00 98.38 209 VAL A CA 1
ATOM 1600 C C . VAL A 1 209 ? 3.145 7.939 -11.860 1.00 98.38 209 VAL A C 1
ATOM 1602 O O . VAL A 1 209 ? 3.621 7.748 -12.976 1.00 98.38 209 VAL A O 1
ATOM 1605 N N . ASN A 1 210 ? 3.652 8.856 -11.031 1.00 95.94 210 ASN A N 1
ATOM 1606 C CA . ASN A 1 210 ? 4.816 9.688 -11.370 1.00 95.94 210 ASN A CA 1
ATOM 1607 C C . ASN A 1 210 ? 6.093 9.326 -10.583 1.00 95.94 210 ASN A C 1
ATOM 1609 O O . ASN A 1 210 ? 7.180 9.812 -10.914 1.00 95.94 210 ASN A O 1
ATOM 1613 N N . ASN A 1 211 ? 5.984 8.456 -9.575 1.00 94.06 211 ASN A N 1
ATOM 1614 C CA . ASN A 1 211 ? 7.085 8.055 -8.704 1.00 94.06 211 ASN A CA 1
ATOM 1615 C C . ASN A 1 211 ? 6.935 6.586 -8.262 1.00 94.06 211 ASN A C 1
ATOM 1617 O O . ASN A 1 211 ? 5.931 6.214 -7.655 1.00 94.06 211 ASN A O 1
ATOM 1621 N N . MET A 1 212 ? 7.953 5.774 -8.564 1.00 96.75 212 MET A N 1
ATOM 1622 C CA . MET A 1 212 ? 8.052 4.341 -8.244 1.00 96.75 212 MET A CA 1
ATOM 1623 C C . MET A 1 212 ? 9.327 4.026 -7.436 1.00 96.75 212 MET A C 1
ATOM 1625 O O . MET A 1 212 ? 9.838 2.903 -7.455 1.00 96.75 212 MET A O 1
ATOM 1629 N N . MET A 1 213 ? 9.876 5.024 -6.731 1.00 94.62 213 MET A N 1
ATOM 1630 C CA . MET A 1 213 ? 11.091 4.874 -5.927 1.00 94.62 213 MET A CA 1
ATOM 1631 C C . MET A 1 213 ? 10.985 3.681 -4.960 1.00 94.62 213 MET A C 1
ATOM 1633 O O . MET A 1 213 ? 10.021 3.560 -4.202 1.00 94.62 213 MET A O 1
ATOM 1637 N N . SER A 1 214 ? 11.985 2.799 -5.032 1.00 96.62 214 SER A N 1
ATOM 1638 C CA . SER A 1 214 ? 12.155 1.542 -4.289 1.00 96.62 214 SER A CA 1
ATOM 1639 C C . SER A 1 214 ? 10.891 0.671 -4.160 1.00 96.62 214 SER A C 1
ATOM 1641 O O . SER A 1 214 ? 10.743 -0.031 -3.161 1.00 96.62 214 SER A O 1
ATOM 1643 N N . MET A 1 215 ? 9.977 0.703 -5.144 1.00 98.50 215 MET A N 1
ATOM 1644 C CA . MET A 1 215 ? 8.663 0.042 -5.067 1.00 98.50 215 MET A CA 1
ATOM 1645 C C . MET A 1 215 ? 8.746 -1.457 -4.736 1.00 98.50 215 MET A C 1
ATOM 1647 O O . MET A 1 215 ? 8.015 -1.898 -3.856 1.00 98.50 215 MET A O 1
ATOM 1651 N N . PHE A 1 216 ? 9.659 -2.204 -5.367 1.00 98.56 216 PHE A N 1
ATOM 1652 C CA . PHE A 1 216 ? 9.899 -3.645 -5.170 1.00 98.56 216 PHE A CA 1
ATOM 1653 C C . PHE A 1 216 ? 11.266 -3.944 -4.537 1.00 98.56 216 PHE A C 1
ATOM 1655 O O . PHE A 1 216 ? 11.770 -5.067 -4.606 1.00 98.56 216 PHE A O 1
ATOM 1662 N N . ARG A 1 217 ? 11.908 -2.951 -3.914 1.00 97.31 217 ARG A N 1
ATOM 1663 C CA . ARG A 1 217 ? 13.208 -3.160 -3.271 1.00 97.31 217 ARG A CA 1
ATOM 1664 C C . ARG A 1 217 ? 13.099 -4.237 -2.183 1.00 97.31 217 ARG A C 1
ATOM 1666 O O . ARG A 1 217 ? 12.166 -4.238 -1.395 1.00 97.31 217 ARG A O 1
ATOM 1673 N N . ASP A 1 218 ? 14.063 -5.144 -2.094 1.00 97.56 218 ASP A N 1
ATOM 1674 C CA . ASP A 1 218 ? 14.084 -6.245 -1.122 1.00 97.56 218 ASP A CA 1
ATOM 1675 C C . ASP A 1 218 ? 12.836 -7.184 -1.199 1.00 97.56 218 ASP A C 1
ATOM 1677 O O . ASP A 1 218 ? 12.661 -8.047 -0.334 1.00 97.56 218 ASP A O 1
ATOM 1681 N N . ALA A 1 219 ? 11.985 -7.076 -2.239 1.00 98.25 219 ALA A N 1
ATOM 1682 C CA . ALA A 1 219 ? 10.859 -7.976 -2.523 1.00 98.25 219 ALA A CA 1
ATOM 1683 C C . ALA A 1 219 ? 11.364 -9.245 -3.237 1.00 98.25 219 ALA A C 1
ATOM 1685 O O . ALA A 1 219 ? 11.151 -9.466 -4.426 1.00 98.25 219 ALA A O 1
ATOM 1686 N N . SER A 1 220 ? 12.116 -10.063 -2.499 1.00 96.81 220 SER A N 1
ATOM 1687 C CA . SER A 1 220 ? 12.979 -11.129 -3.033 1.00 96.81 220 SER A CA 1
ATOM 1688 C C . SER A 1 220 ? 12.313 -12.165 -3.947 1.00 96.81 220 SER A C 1
ATOM 1690 O O . SER A 1 220 ? 13.021 -12.759 -4.760 1.00 96.81 220 SER A O 1
ATOM 1692 N N . ALA A 1 221 ? 11.003 -12.401 -3.805 1.00 98.44 221 ALA A N 1
ATOM 1693 C CA . ALA A 1 221 ? 10.243 -13.378 -4.589 1.00 98.44 221 ALA A CA 1
ATOM 1694 C C . ALA A 1 221 ? 9.528 -12.795 -5.823 1.00 98.44 221 ALA A C 1
ATOM 1696 O O . ALA A 1 221 ? 9.015 -13.576 -6.621 1.00 98.44 221 ALA A O 1
ATOM 1697 N N . PHE A 1 222 ? 9.472 -11.468 -5.982 1.00 98.56 222 PHE A N 1
ATOM 1698 C CA . PHE A 1 222 ? 8.684 -10.836 -7.040 1.00 98.56 222 PHE A CA 1
ATOM 1699 C C . PHE A 1 222 ? 9.295 -11.085 -8.426 1.00 98.56 222 PHE A C 1
ATOM 1701 O O . PHE A 1 222 ? 10.425 -10.677 -8.698 1.00 98.56 222 PHE A O 1
ATOM 1708 N N . ASN A 1 223 ? 8.535 -11.748 -9.298 1.00 97.00 223 ASN A N 1
ATOM 1709 C CA . ASN A 1 223 ? 8.901 -12.047 -10.680 1.00 97.00 223 ASN A CA 1
ATOM 1710 C C . ASN A 1 223 ? 7.644 -12.207 -11.559 1.00 97.00 223 ASN A C 1
ATOM 1712 O O . ASN A 1 223 ? 7.373 -13.296 -12.064 1.00 97.00 223 ASN A O 1
ATOM 1716 N N . GLN A 1 224 ? 6.832 -11.153 -11.662 1.00 97.88 224 GLN A N 1
ATOM 1717 C CA . GLN A 1 224 ? 5.599 -11.131 -12.463 1.00 97.88 224 GLN A CA 1
ATOM 1718 C C . GLN A 1 224 ? 5.740 -10.161 -13.633 1.00 97.88 224 GLN A C 1
ATOM 1720 O O . GLN A 1 224 ? 6.374 -9.115 -13.477 1.00 97.88 224 GLN A O 1
ATOM 1725 N N . ASP A 1 225 ? 5.153 -10.509 -14.779 1.00 95.75 225 ASP A N 1
ATOM 1726 C CA . ASP A 1 225 ? 5.218 -9.685 -15.986 1.00 95.75 225 ASP A CA 1
ATOM 1727 C C . ASP A 1 225 ? 4.542 -8.324 -15.755 1.00 95.75 225 ASP A C 1
ATOM 1729 O O . ASP A 1 225 ? 3.400 -8.222 -15.307 1.00 95.75 225 ASP A O 1
ATOM 1733 N N . ILE A 1 226 ? 5.300 -7.273 -16.046 1.00 96.81 226 ILE A N 1
ATOM 1734 C CA . ILE A 1 226 ? 4.918 -5.861 -15.956 1.00 96.81 226 ILE A CA 1
ATOM 1735 C C . ILE A 1 226 ? 5.406 -5.087 -17.196 1.00 96.81 226 ILE A C 1
ATOM 1737 O O . ILE A 1 226 ? 5.4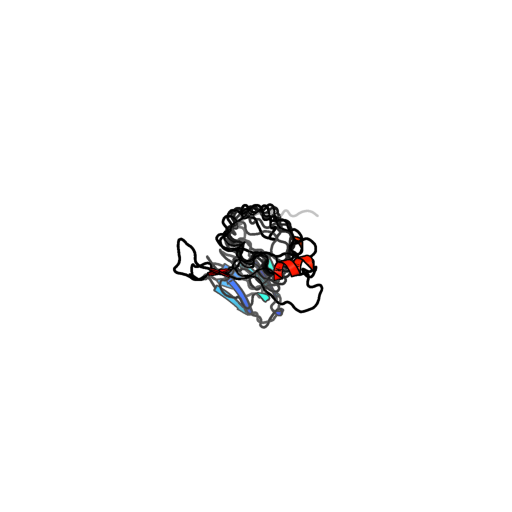29 -3.854 -17.204 1.00 96.81 226 ILE A O 1
ATOM 1741 N N . GLY A 1 227 ? 5.795 -5.785 -18.272 1.00 92.38 227 GLY A N 1
ATOM 1742 C CA . GLY A 1 227 ? 6.248 -5.186 -19.535 1.00 92.38 227 GLY A CA 1
ATOM 1743 C C . GLY A 1 227 ? 5.161 -4.386 -20.267 1.00 92.38 227 GLY A C 1
ATOM 1744 O O . GLY A 1 227 ? 5.466 -3.556 -21.126 1.00 92.38 227 GLY A O 1
ATOM 1745 N N . SER A 1 228 ? 3.897 -4.590 -19.894 1.00 95.00 228 SER A N 1
ATOM 1746 C CA . SER A 1 228 ? 2.702 -3.867 -20.351 1.00 95.00 228 SER A CA 1
ATOM 1747 C C . SER A 1 228 ? 2.515 -2.471 -19.734 1.00 95.00 228 SER A C 1
ATOM 1749 O O . SER A 1 228 ? 1.731 -1.682 -20.261 1.00 95.00 228 SER A O 1
ATOM 1751 N N . TRP A 1 229 ? 3.178 -2.160 -18.615 1.00 98.00 229 TRP A N 1
ATOM 1752 C CA . TRP A 1 229 ? 2.928 -0.940 -17.838 1.00 98.00 229 TRP A CA 1
ATOM 1753 C C . TRP A 1 229 ? 3.309 0.357 -18.581 1.00 98.00 229 TRP A C 1
ATOM 1755 O O . TRP A 1 229 ? 4.454 0.542 -18.999 1.00 98.00 229 TRP A O 1
ATOM 1765 N N . ASP A 1 230 ? 2.378 1.320 -18.654 1.00 96.88 230 ASP A N 1
ATOM 1766 C CA . ASP A 1 230 ? 2.675 2.693 -19.094 1.00 96.88 230 ASP A CA 1
ATOM 1767 C C . ASP A 1 230 ? 3.393 3.475 -17.984 1.00 96.88 230 ASP A C 1
ATOM 1769 O O . ASP A 1 230 ? 2.777 4.114 -17.130 1.00 96.88 230 ASP A O 1
ATOM 1773 N N . VAL A 1 231 ? 4.724 3.452 -18.023 1.00 95.69 231 VAL A N 1
ATOM 1774 C CA . VAL A 1 231 ? 5.588 4.225 -17.118 1.00 95.69 231 VAL A CA 1
ATOM 1775 C C . VAL A 1 231 ? 5.990 5.602 -17.673 1.00 95.69 231 VAL A C 1
ATOM 1777 O O . VAL A 1 231 ? 6.818 6.281 -17.065 1.00 95.69 231 VAL A O 1
ATOM 1780 N N . SER A 1 232 ? 5.386 6.075 -18.774 1.00 92.75 232 SER A N 1
ATOM 1781 C CA . SER A 1 232 ? 5.784 7.318 -19.475 1.00 92.75 232 SER A CA 1
ATOM 1782 C C . SER A 1 232 ? 5.691 8.597 -18.630 1.00 92.75 232 SER A C 1
ATOM 1784 O O . SER A 1 232 ? 6.285 9.624 -18.970 1.00 92.75 232 SER A O 1
ATOM 1786 N N . LYS A 1 233 ? 4.948 8.570 -17.513 1.00 95.69 233 LYS A N 1
ATOM 1787 C CA . LYS A 1 233 ? 4.843 9.684 -16.554 1.00 95.69 233 LYS A CA 1
ATOM 1788 C C . LYS A 1 233 ? 5.794 9.570 -15.357 1.00 95.69 233 LYS A C 1
ATOM 1790 O O . LYS A 1 233 ? 5.903 10.536 -14.600 1.00 95.69 233 LYS A O 1
ATOM 1795 N N . VAL A 1 234 ? 6.499 8.450 -15.192 1.00 94.44 234 VAL A N 1
ATOM 1796 C CA . VAL A 1 234 ? 7.392 8.210 -14.053 1.00 94.44 234 VAL A CA 1
ATOM 1797 C C . VAL A 1 234 ? 8.660 9.056 -14.171 1.00 94.44 234 VAL A C 1
ATOM 1799 O O . VAL A 1 234 ? 9.316 9.114 -15.207 1.00 94.44 234 VAL A O 1
ATOM 1802 N N . THR A 1 235 ? 9.018 9.715 -13.070 1.00 87.75 235 THR A N 1
ATOM 1803 C CA . THR A 1 235 ? 10.202 10.581 -12.963 1.00 87.75 235 THR A CA 1
ATOM 1804 C C . THR A 1 235 ? 11.301 9.979 -12.085 1.00 87.75 235 THR A C 1
ATOM 1806 O O . THR A 1 235 ? 12.476 10.294 -12.268 1.00 87.75 235 THR A O 1
ATOM 1809 N N . ASN A 1 236 ? 10.951 9.073 -11.167 1.00 84.25 236 ASN A N 1
ATOM 1810 C CA . ASN A 1 236 ? 11.886 8.445 -10.238 1.00 84.25 236 ASN A CA 1
ATOM 1811 C C . ASN A 1 236 ? 11.621 6.933 -10.115 1.00 84.25 236 ASN A C 1
ATOM 1813 O O . ASN A 1 236 ? 10.528 6.516 -9.735 1.00 84.25 236 ASN A O 1
ATOM 1817 N N . MET A 1 237 ? 12.651 6.142 -10.421 1.00 89.12 237 MET A N 1
ATOM 1818 C CA . MET A 1 237 ? 12.734 4.677 -10.307 1.00 89.12 237 MET A CA 1
ATOM 1819 C C . MET A 1 237 ? 13.957 4.243 -9.471 1.00 89.12 237 MET A C 1
ATOM 1821 O O . MET A 1 237 ? 14.429 3.109 -9.565 1.00 89.12 237 MET A O 1
ATOM 1825 N N . THR A 1 238 ? 14.521 5.153 -8.670 1.00 81.12 238 THR A N 1
ATOM 1826 C CA . THR A 1 238 ? 15.689 4.882 -7.816 1.00 81.12 238 THR A CA 1
ATOM 1827 C C . THR A 1 238 ? 15.423 3.664 -6.935 1.00 81.12 238 THR A C 1
ATOM 1829 O O . THR A 1 238 ? 14.395 3.596 -6.268 1.00 81.12 238 THR A O 1
ATOM 1832 N N . GLU A 1 239 ? 16.338 2.694 -6.964 1.00 84.56 239 GLU A N 1
ATOM 1833 C CA . GLU A 1 239 ? 16.258 1.401 -6.275 1.00 84.56 239 GLU A CA 1
ATOM 1834 C C . GLU A 1 239 ? 15.006 0.541 -6.565 1.00 84.56 239 GLU A C 1
ATOM 1836 O O . GLU A 1 239 ? 14.767 -0.394 -5.806 1.00 84.56 239 GLU A O 1
ATOM 1841 N N . MET A 1 240 ? 14.210 0.796 -7.618 1.00 93.50 240 MET A N 1
ATOM 1842 C CA . MET A 1 240 ? 12.888 0.157 -7.809 1.00 93.50 240 MET A CA 1
ATOM 1843 C C . MET A 1 240 ? 12.882 -1.372 -7.631 1.00 93.50 240 MET A C 1
ATOM 1845 O O . MET A 1 240 ? 11.980 -1.873 -6.968 1.00 93.50 240 MET A O 1
ATOM 1849 N N . PHE A 1 241 ? 13.897 -2.085 -8.134 1.00 92.88 241 PHE A N 1
ATOM 1850 C CA . PHE A 1 241 ? 14.062 -3.542 -8.009 1.00 92.88 241 PHE A CA 1
ATOM 1851 C C . PHE A 1 241 ? 15.296 -3.947 -7.186 1.00 92.88 241 PHE A C 1
ATOM 1853 O O . PHE A 1 241 ? 15.734 -5.091 -7.247 1.00 92.88 241 PHE A O 1
ATOM 1860 N N . ARG A 1 242 ? 15.902 -3.043 -6.404 1.00 84.62 242 ARG A N 1
ATOM 1861 C CA . ARG A 1 242 ? 17.137 -3.335 -5.655 1.00 84.62 242 ARG A CA 1
ATOM 1862 C C . ARG A 1 242 ? 16.951 -4.562 -4.755 1.00 84.62 242 ARG A C 1
ATOM 1864 O O . ARG A 1 242 ? 16.072 -4.551 -3.906 1.00 84.62 242 ARG A O 1
ATOM 1871 N N . ASN A 1 243 ? 17.793 -5.587 -4.885 1.00 87.50 243 ASN A N 1
ATOM 1872 C CA . ASN A 1 243 ? 17.672 -6.883 -4.195 1.00 87.50 243 ASN A CA 1
ATOM 1873 C C . ASN A 1 243 ? 16.362 -7.671 -4.468 1.00 87.50 243 ASN A C 1
ATOM 1875 O O . ASN A 1 243 ? 16.059 -8.606 -3.723 1.00 87.50 243 ASN A O 1
ATOM 1879 N N . ALA A 1 244 ? 15.587 -7.353 -5.512 1.00 93.50 244 ALA A N 1
ATOM 1880 C CA . ALA A 1 244 ? 14.488 -8.199 -5.991 1.00 93.50 244 ALA A CA 1
ATOM 1881 C C . ALA A 1 244 ? 15.076 -9.415 -6.732 1.00 93.50 244 ALA A C 1
ATOM 1883 O O . ALA A 1 244 ? 15.097 -9.489 -7.957 1.00 93.50 244 ALA A O 1
ATOM 1884 N N . SER A 1 245 ? 15.653 -10.347 -5.970 1.00 88.69 245 SER A N 1
ATOM 1885 C CA . SER A 1 245 ? 16.559 -11.391 -6.470 1.00 88.69 245 SER A CA 1
ATOM 1886 C C . SER A 1 245 ? 15.960 -12.361 -7.491 1.00 88.69 245 SER A C 1
ATOM 1888 O O . SER A 1 245 ? 16.723 -13.003 -8.211 1.00 88.69 245 SER A O 1
ATOM 1890 N N . ALA A 1 246 ? 14.631 -12.495 -7.524 1.00 93.25 246 ALA A N 1
ATOM 1891 C CA . ALA A 1 246 ? 13.910 -13.333 -8.478 1.00 93.25 246 ALA A CA 1
ATOM 1892 C C . ALA A 1 246 ? 13.480 -12.591 -9.756 1.00 93.25 246 ALA A C 1
ATOM 1894 O O . ALA A 1 246 ? 13.063 -13.260 -10.694 1.00 93.25 246 ALA A O 1
ATOM 1895 N N . PHE A 1 247 ? 13.552 -11.255 -9.798 1.00 92.50 247 PHE A N 1
ATOM 1896 C CA . PHE A 1 247 ? 13.000 -10.461 -10.897 1.00 92.50 247 PHE A CA 1
ATOM 1897 C C . PHE A 1 247 ? 13.810 -10.633 -12.189 1.00 92.50 247 PHE A C 1
ATOM 1899 O O . PHE A 1 247 ? 14.983 -10.260 -12.248 1.00 92.50 247 PHE A O 1
ATOM 1906 N N . ASP A 1 248 ? 13.155 -11.171 -13.217 1.00 85.94 248 ASP A N 1
ATOM 1907 C CA . ASP A 1 248 ? 13.720 -11.479 -14.531 1.00 85.94 248 ASP A CA 1
ATOM 1908 C C . ASP A 1 248 ? 12.632 -11.391 -15.620 1.00 85.94 248 ASP A C 1
ATOM 1910 O O . ASP A 1 248 ? 12.214 -12.394 -16.195 1.00 85.94 248 ASP A O 1
ATOM 1914 N N . GLN A 1 249 ? 12.109 -10.180 -15.845 1.00 88.69 249 GLN A N 1
ATOM 1915 C CA . GLN A 1 249 ? 11.014 -9.899 -16.787 1.00 88.69 249 GLN A CA 1
ATOM 1916 C C . GLN A 1 249 ? 11.436 -8.890 -17.859 1.00 88.69 249 GLN A C 1
ATOM 1918 O O . GLN A 1 249 ? 12.271 -8.016 -17.604 1.00 88.69 249 GLN A O 1
ATOM 1923 N N . ASP A 1 250 ? 10.839 -8.981 -19.052 1.00 81.25 250 ASP A N 1
ATOM 1924 C CA . ASP A 1 250 ? 11.106 -8.026 -20.130 1.00 81.25 250 ASP A CA 1
ATOM 1925 C C . ASP A 1 250 ? 10.342 -6.713 -19.911 1.00 81.25 250 ASP A C 1
ATOM 1927 O O . ASP A 1 250 ? 9.123 -6.629 -20.029 1.00 81.25 250 ASP A O 1
ATOM 1931 N N . ILE A 1 251 ? 11.104 -5.665 -19.614 1.00 83.69 251 ILE A N 1
ATOM 1932 C CA . ILE A 1 251 ? 10.644 -4.278 -19.482 1.00 83.69 251 ILE A CA 1
ATOM 1933 C C . ILE A 1 251 ? 11.356 -3.361 -20.496 1.00 83.69 251 ILE A C 1
ATOM 1935 O O . ILE A 1 251 ? 11.528 -2.161 -20.278 1.00 83.69 251 ILE A O 1
ATOM 1939 N N . GLY A 1 252 ? 11.820 -3.919 -21.622 1.00 75.56 252 GLY A N 1
ATOM 1940 C CA . GLY A 1 252 ? 12.464 -3.185 -22.719 1.00 75.56 252 GLY A CA 1
ATOM 1941 C C . GLY A 1 252 ? 11.513 -2.287 -23.525 1.00 75.56 252 GLY A C 1
ATOM 1942 O O . GLY A 1 252 ? 11.966 -1.375 -24.223 1.00 75.56 252 GLY A O 1
ATOM 1943 N N . SER A 1 253 ? 10.205 -2.519 -23.403 1.00 79.62 253 SER A N 1
ATOM 1944 C CA . SER A 1 253 ? 9.100 -1.729 -23.966 1.00 79.62 253 SER A CA 1
ATOM 1945 C C . SER A 1 253 ? 8.891 -0.370 -23.283 1.00 79.62 253 SER A C 1
ATOM 1947 O O . SER A 1 253 ? 8.376 0.550 -23.919 1.00 79.62 253 SER A O 1
ATOM 1949 N N . TRP A 1 254 ? 9.276 -0.241 -22.010 1.00 87.06 254 TRP A N 1
ATOM 1950 C CA . TRP A 1 254 ? 8.971 0.909 -21.155 1.00 87.06 254 TRP A CA 1
ATOM 1951 C C . TRP A 1 254 ? 9.543 2.235 -21.689 1.00 87.06 254 TRP A C 1
ATOM 1953 O O . TRP A 1 254 ? 10.754 2.374 -21.879 1.00 87.06 254 TRP A O 1
ATOM 1963 N N . ASP A 1 255 ? 8.685 3.252 -21.839 1.00 82.75 255 ASP A N 1
ATOM 1964 C CA . ASP A 1 255 ? 9.116 4.634 -22.081 1.00 82.75 255 ASP A CA 1
ATOM 1965 C C . ASP A 1 255 ? 9.604 5.278 -20.777 1.00 82.75 255 ASP A C 1
ATOM 1967 O O . ASP A 1 255 ? 8.824 5.802 -19.983 1.00 82.75 255 ASP A O 1
ATOM 1971 N N . VAL A 1 256 ? 10.920 5.267 -20.568 1.00 78.75 256 VAL A N 1
ATOM 1972 C CA . VAL A 1 256 ? 11.567 5.912 -19.412 1.00 78.75 256 VAL A CA 1
ATOM 1973 C C . VAL A 1 256 ? 12.132 7.303 -19.741 1.00 78.75 256 VAL A C 1
ATOM 1975 O O . VAL A 1 256 ? 12.970 7.823 -19.005 1.00 78.75 256 VAL A O 1
ATOM 1978 N N . SER A 1 257 ? 11.676 7.949 -20.825 1.00 78.06 257 SER A N 1
ATOM 1979 C CA . SER A 1 257 ? 12.180 9.261 -21.279 1.00 78.06 257 SER A CA 1
ATOM 1980 C C . SER A 1 257 ? 11.991 10.404 -20.272 1.00 78.06 257 SER A C 1
ATOM 1982 O O . SER A 1 257 ? 12.732 11.392 -20.312 1.00 78.06 257 SER A O 1
ATOM 1984 N N . ARG A 1 258 ? 11.029 10.277 -19.346 1.00 80.69 258 ARG A N 1
ATOM 1985 C CA . ARG A 1 258 ? 10.793 11.235 -18.251 1.00 80.69 258 ARG A CA 1
ATOM 1986 C C . ARG A 1 258 ? 11.535 10.919 -16.955 1.00 80.69 258 ARG A C 1
ATOM 1988 O O . ARG A 1 258 ? 11.566 11.778 -16.070 1.00 80.69 258 ARG A O 1
ATOM 1995 N N . VAL A 1 259 ? 12.166 9.750 -16.841 1.00 79.56 259 VAL A N 1
ATOM 1996 C CA . VAL A 1 259 ? 12.906 9.376 -15.634 1.00 79.56 259 VAL A CA 1
ATOM 1997 C C . VAL A 1 259 ? 14.136 10.276 -15.498 1.00 79.56 259 VAL A C 1
ATOM 1999 O O . VAL A 1 259 ? 14.973 10.381 -16.393 1.00 79.56 259 VAL A O 1
ATOM 2002 N N . SER A 1 260 ? 14.244 10.958 -14.362 1.00 77.00 260 SER A N 1
ATOM 2003 C CA . SER A 1 260 ? 15.394 11.786 -13.994 1.00 77.00 260 SER A CA 1
ATOM 2004 C C . SER A 1 260 ? 16.273 11.114 -12.942 1.00 77.00 260 SER A C 1
ATOM 2006 O O . SER A 1 260 ? 17.450 11.449 -12.856 1.00 77.00 260 SER A O 1
ATOM 2008 N N . ALA A 1 261 ? 15.748 10.142 -12.186 1.00 73.94 261 ALA A N 1
ATOM 2009 C CA . ALA A 1 261 ? 16.481 9.395 -11.167 1.00 73.94 261 ALA A CA 1
ATOM 2010 C C . ALA A 1 261 ? 16.204 7.883 -11.266 1.00 73.94 261 ALA A C 1
ATOM 2012 O O . ALA A 1 261 ? 15.067 7.440 -11.133 1.00 73.94 261 ALA A O 1
ATOM 2013 N N . MET A 1 262 ? 17.256 7.093 -11.499 1.00 75.31 262 MET A N 1
ATOM 2014 C CA . MET A 1 262 ? 17.190 5.633 -11.703 1.00 75.31 262 MET A CA 1
ATOM 2015 C C . MET A 1 262 ? 18.292 4.890 -10.917 1.00 75.31 262 MET A C 1
ATOM 2017 O O . MET A 1 262 ? 18.592 3.727 -11.171 1.00 75.31 262 MET A O 1
ATOM 2021 N N . GLY A 1 263 ? 18.956 5.566 -9.972 1.00 71.62 263 GLY A N 1
ATOM 2022 C CA . GLY A 1 263 ? 20.138 5.031 -9.292 1.00 71.62 263 GLY A CA 1
ATOM 2023 C C . GLY A 1 263 ? 19.865 3.684 -8.616 1.00 71.62 263 GLY A C 1
ATOM 2024 O O . GLY A 1 263 ? 18.844 3.519 -7.957 1.00 71.62 263 GLY A O 1
ATOM 2025 N N . LEU A 1 264 ? 20.777 2.719 -8.778 1.00 74.50 264 LEU A N 1
ATOM 2026 C CA . LEU A 1 264 ? 20.716 1.387 -8.150 1.00 74.50 264 LEU A CA 1
ATOM 2027 C C . LEU A 1 264 ? 19.440 0.559 -8.439 1.00 74.50 264 LEU A C 1
ATOM 2029 O O . LEU A 1 264 ? 19.203 -0.422 -7.735 1.00 74.50 264 LEU A O 1
ATOM 2033 N N . MET A 1 265 ? 18.645 0.900 -9.466 1.00 79.81 265 MET A N 1
ATOM 2034 C CA . MET A 1 265 ? 17.374 0.231 -9.800 1.00 79.81 265 MET A CA 1
ATOM 2035 C C . MET A 1 265 ? 17.477 -1.301 -9.839 1.00 79.81 265 MET A C 1
ATOM 2037 O O . MET A 1 265 ? 16.637 -1.965 -9.244 1.00 79.81 265 MET A O 1
ATOM 2041 N N . PHE A 1 266 ? 18.529 -1.843 -10.465 1.00 77.12 266 PHE A N 1
ATOM 2042 C CA . PHE A 1 266 ? 18.787 -3.285 -10.602 1.00 77.12 266 PHE A CA 1
ATOM 2043 C C . PHE A 1 266 ? 19.985 -3.787 -9.775 1.00 77.12 266 PHE A C 1
ATOM 2045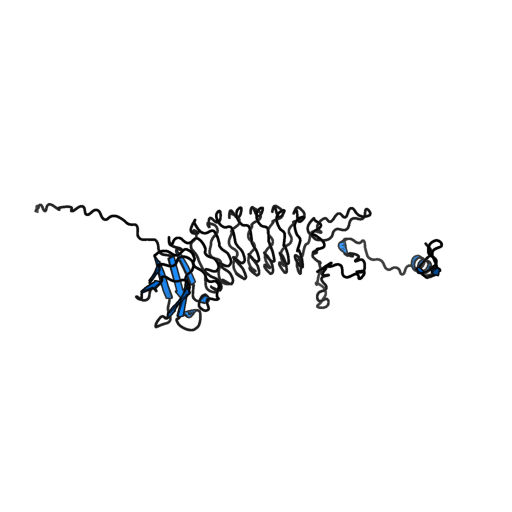 O O . PHE A 1 266 ? 20.617 -4.787 -10.120 1.00 77.12 266 PHE A O 1
ATOM 2052 N N . PHE A 1 267 ? 20.355 -3.089 -8.694 1.00 74.06 267 PHE A N 1
ATOM 2053 C CA . PHE A 1 267 ? 21.428 -3.569 -7.818 1.00 74.06 267 PHE A CA 1
ATOM 2054 C C . PHE A 1 267 ? 21.043 -4.934 -7.229 1.00 74.06 267 PHE A C 1
ATOM 2056 O O . PHE A 1 267 ? 20.001 -5.044 -6.583 1.00 74.06 267 PHE A O 1
ATOM 2063 N N . ASN A 1 268 ? 21.894 -5.949 -7.429 1.00 74.44 268 ASN A N 1
ATOM 2064 C CA . ASN A 1 268 ? 21.675 -7.330 -6.977 1.00 74.44 268 ASN A CA 1
ATOM 2065 C C . ASN A 1 268 ? 20.394 -7.988 -7.556 1.00 74.44 268 ASN A C 1
ATOM 2067 O O . ASN A 1 268 ? 19.687 -8.719 -6.863 1.00 74.44 268 ASN A O 1
ATOM 2071 N N . VAL A 1 269 ? 20.105 -7.713 -8.834 1.00 75.44 269 VAL A N 1
ATOM 2072 C CA . VAL A 1 269 ? 19.065 -8.372 -9.649 1.00 75.44 269 VAL A CA 1
ATOM 2073 C C . VAL A 1 269 ? 19.729 -9.211 -10.743 1.00 75.44 269 VAL A C 1
ATOM 2075 O O . VAL A 1 269 ? 20.765 -8.817 -11.286 1.00 75.44 269 VAL A O 1
ATOM 2078 N N . LYS A 1 270 ? 19.143 -10.367 -11.073 1.00 73.62 270 LYS A N 1
ATOM 2079 C CA . LYS A 1 270 ? 19.684 -11.333 -12.040 1.00 73.62 270 LYS A CA 1
ATOM 2080 C C . LYS A 1 270 ? 18.825 -11.384 -13.306 1.00 73.62 270 LYS A C 1
ATOM 2082 O O . LYS A 1 270 ? 17.980 -12.257 -13.432 1.00 73.62 270 LYS A O 1
ATOM 2087 N N . LEU A 1 271 ? 19.080 -10.477 -14.247 1.00 68.88 271 LEU A N 1
ATOM 2088 C CA . LEU A 1 271 ? 18.427 -10.510 -15.561 1.00 68.88 271 LEU A CA 1
ATOM 2089 C C . LEU A 1 271 ? 19.105 -11.547 -16.476 1.00 68.88 271 LEU A C 1
ATOM 2091 O O . LEU A 1 271 ? 20.317 -11.467 -16.723 1.00 68.88 271 LEU A O 1
ATOM 2095 N N . SER A 1 272 ? 18.334 -12.512 -16.980 1.00 65.44 272 SER A N 1
ATOM 2096 C CA . SER A 1 272 ? 18.768 -13.515 -17.960 1.00 65.44 272 SER A CA 1
ATOM 2097 C C . SER A 1 272 ? 18.822 -12.933 -19.372 1.00 65.44 272 SER A C 1
ATOM 2099 O O . SER A 1 272 ? 19.762 -13.207 -20.124 1.00 65.44 272 SER A O 1
ATOM 2101 N N . THR A 1 273 ? 17.859 -12.071 -19.707 1.00 56.00 273 THR A N 1
ATOM 2102 C CA . THR A 1 273 ? 17.743 -11.458 -21.031 1.00 56.00 273 THR A CA 1
ATOM 2103 C C . THR A 1 273 ? 18.550 -10.163 -21.093 1.00 56.00 273 THR A C 1
ATOM 2105 O O . THR A 1 273 ? 18.354 -9.237 -20.302 1.00 56.00 273 THR A O 1
ATOM 2108 N N . ALA A 1 274 ? 19.470 -10.067 -22.056 1.00 47.72 274 ALA A N 1
ATOM 2109 C CA . ALA A 1 274 ? 20.202 -8.831 -22.295 1.00 47.72 274 ALA A CA 1
ATOM 2110 C C . ALA A 1 274 ? 19.275 -7.802 -22.955 1.00 47.72 274 ALA A C 1
ATOM 2112 O O . ALA A 1 274 ? 18.989 -7.897 -24.147 1.00 47.72 274 ALA A O 1
ATOM 2113 N N . MET A 1 275 ? 18.810 -6.823 -22.174 1.00 52.03 275 MET A N 1
ATOM 2114 C CA . MET A 1 275 ? 17.934 -5.762 -22.676 1.00 52.03 275 MET A CA 1
ATOM 2115 C C . MET A 1 275 ? 18.581 -5.054 -23.880 1.00 52.03 275 MET A C 1
ATOM 2117 O O . MET A 1 275 ? 19.768 -4.710 -23.872 1.00 52.03 275 MET A O 1
ATOM 2121 N N . GLY A 1 276 ? 17.807 -4.896 -24.954 1.00 39.03 276 GLY A N 1
ATOM 2122 C CA . GLY A 1 276 ? 18.310 -4.481 -26.262 1.00 39.03 276 GLY A CA 1
ATOM 2123 C C . GLY A 1 276 ? 18.683 -3.002 -26.336 1.00 39.03 276 GLY A C 1
ATOM 2124 O O . GLY A 1 276 ? 17.909 -2.190 -26.838 1.00 39.03 276 GLY A O 1
ATOM 2125 N N . TYR A 1 277 ? 19.885 -2.643 -25.889 1.00 36.38 277 TYR A N 1
ATOM 2126 C CA . TYR A 1 277 ? 20.436 -1.305 -26.103 1.00 36.38 277 TYR A CA 1
ATOM 2127 C C . TYR A 1 277 ? 21.006 -1.174 -27.532 1.00 36.38 277 TYR A C 1
ATOM 2129 O O . TYR A 1 277 ? 21.868 -1.938 -27.968 1.00 36.38 277 TYR A O 1
ATOM 2137 N N . GLN A 1 278 ? 20.490 -0.196 -28.277 1.00 31.94 278 GLN A N 1
ATOM 2138 C CA . GLN A 1 278 ? 20.948 0.198 -29.611 1.00 31.94 278 GLN A CA 1
ATOM 2139 C C . GLN A 1 278 ? 21.453 1.642 -29.523 1.00 31.94 278 GLN A C 1
ATOM 2141 O O . GLN A 1 278 ? 20.670 2.592 -29.565 1.00 31.94 278 GLN A O 1
ATOM 2146 N N . THR A 1 279 ? 22.765 1.828 -29.370 1.00 33.41 279 THR A N 1
ATOM 2147 C CA . THR A 1 279 ? 23.389 3.146 -29.537 1.00 33.41 279 THR A CA 1
ATOM 2148 C C . THR A 1 279 ? 23.588 3.461 -31.007 1.00 33.41 279 THR A C 1
ATOM 2150 O O . THR A 1 279 ? 24.546 2.996 -31.624 1.00 33.41 279 THR A O 1
ATOM 2153 N N . GLU A 1 280 ? 22.773 4.369 -31.538 1.00 31.14 280 GLU A N 1
ATOM 2154 C CA . GLU A 1 280 ? 23.119 5.126 -32.744 1.00 31.14 280 GLU A CA 1
ATOM 2155 C C . GLU A 1 280 ? 24.202 6.173 -32.428 1.00 31.14 280 GLU A C 1
ATOM 2157 O O . GLU A 1 280 ? 23.990 7.384 -32.418 1.00 31.14 280 GLU A O 1
ATOM 2162 N N . ALA A 1 281 ? 25.397 5.668 -32.131 1.00 29.25 281 ALA A N 1
ATOM 2163 C CA . ALA A 1 281 ? 26.649 6.402 -32.140 1.00 29.25 281 ALA A CA 1
ATOM 2164 C C . ALA A 1 281 ? 27.746 5.425 -32.593 1.00 29.25 281 ALA A C 1
ATOM 2166 O O . ALA A 1 281 ? 28.067 4.478 -31.882 1.00 29.25 281 ALA A O 1
ATOM 2167 N N . SER A 1 282 ? 28.314 5.654 -33.783 1.00 29.94 282 SER A N 1
ATOM 2168 C CA . SER A 1 282 ? 29.405 4.877 -34.417 1.00 29.94 282 SER A CA 1
ATOM 2169 C C . SER A 1 282 ? 29.108 3.472 -34.982 1.00 29.94 282 SER A C 1
ATOM 2171 O O . SER A 1 282 ? 30.035 2.805 -35.430 1.00 29.94 282 SER A O 1
ATOM 2173 N N . GLY A 1 283 ? 27.848 3.024 -35.050 1.00 28.16 283 GLY A N 1
ATOM 2174 C CA . GLY A 1 283 ? 27.504 1.773 -35.755 1.00 28.16 283 GLY A CA 1
ATOM 2175 C C . GLY A 1 283 ? 27.990 0.491 -35.064 1.00 28.16 283 GLY A C 1
ATOM 2176 O O . GLY A 1 283 ? 28.148 -0.538 -35.717 1.00 28.16 283 GLY A O 1
ATOM 2177 N N . GLN A 1 284 ? 28.223 0.546 -33.749 1.00 26.80 284 GLN A N 1
ATOM 2178 C CA . GLN A 1 284 ? 28.514 -0.621 -32.917 1.00 26.80 284 GLN A CA 1
ATOM 2179 C C . GLN A 1 284 ? 27.385 -0.842 -31.905 1.00 26.80 284 GLN A C 1
ATOM 2181 O O . GLN A 1 284 ? 27.085 0.011 -31.068 1.00 26.80 284 GLN A O 1
ATOM 2186 N N . THR A 1 285 ? 26.762 -2.016 -31.976 1.00 24.31 285 THR A N 1
ATOM 2187 C CA . THR A 1 285 ? 25.735 -2.466 -31.032 1.00 24.31 285 THR A CA 1
ATOM 2188 C C . THR A 1 285 ? 26.376 -2.926 -29.725 1.00 24.31 285 THR A C 1
ATOM 2190 O O . THR A 1 285 ? 27.254 -3.788 -29.743 1.00 24.31 285 THR A O 1
ATOM 2193 N N . SER A 1 286 ? 25.897 -2.429 -28.585 1.00 30.42 286 SER A N 1
ATOM 2194 C CA . SER A 1 286 ? 26.239 -2.971 -27.265 1.00 30.42 286 SER A CA 1
ATOM 2195 C C . SER A 1 286 ? 24.955 -3.164 -26.468 1.00 30.42 286 SER A C 1
ATOM 2197 O O . SER A 1 286 ? 24.239 -2.203 -26.250 1.00 30.42 286 SER A O 1
ATOM 2199 N N . THR A 1 287 ? 24.624 -4.384 -26.046 1.00 29.91 287 THR A N 1
ATOM 2200 C CA . THR A 1 287 ? 23.393 -4.645 -25.282 1.00 29.91 287 THR A CA 1
ATOM 2201 C C . THR A 1 287 ? 23.665 -4.517 -23.785 1.00 29.91 287 THR A C 1
ATOM 2203 O O . THR A 1 287 ? 24.095 -5.472 -23.136 1.00 29.91 287 THR A O 1
ATOM 2206 N N . ALA A 1 288 ? 23.450 -3.326 -23.235 1.00 36.19 288 ALA A N 1
ATOM 2207 C CA . ALA A 1 288 ? 23.489 -3.100 -21.797 1.00 36.19 288 ALA A CA 1
ATOM 2208 C C . ALA A 1 288 ? 22.146 -3.495 -21.158 1.00 36.19 288 ALA A C 1
ATOM 2210 O O . ALA A 1 288 ? 21.091 -3.085 -21.633 1.00 36.19 288 ALA A O 1
ATOM 2211 N N . MET A 1 289 ? 22.182 -4.265 -20.065 1.00 43.38 289 MET A N 1
ATOM 2212 C CA . MET A 1 289 ? 20.975 -4.745 -19.376 1.00 43.38 289 MET A CA 1
ATOM 2213 C C . MET A 1 289 ? 20.306 -3.619 -18.566 1.00 43.38 289 MET A C 1
ATOM 2215 O O . MET A 1 289 ? 20.548 -3.484 -17.364 1.00 43.38 289 MET A O 1
ATOM 2219 N N . GLY A 1 290 ? 19.514 -2.790 -19.249 1.00 45.84 290 GLY A N 1
ATOM 2220 C CA . GLY A 1 290 ? 18.714 -1.701 -18.691 1.00 45.84 290 GLY A CA 1
ATOM 2221 C C . GLY A 1 290 ? 17.615 -1.230 -19.658 1.00 45.84 290 GLY A C 1
ATOM 2222 O O . GLY A 1 290 ? 17.633 -1.541 -20.849 1.00 45.84 290 GLY A O 1
ATOM 2223 N N . CYS A 1 291 ? 16.638 -0.490 -19.132 1.00 38.25 291 CYS A N 1
ATOM 2224 C CA . CYS A 1 291 ? 15.470 -0.007 -19.874 1.00 38.25 291 CYS A CA 1
ATOM 2225 C C . CYS A 1 291 ? 15.798 1.079 -20.920 1.00 38.25 291 CYS A C 1
ATOM 2227 O O . CYS A 1 291 ? 16.790 1.808 -20.846 1.00 38.25 291 CYS A O 1
ATOM 2229 N N . LYS A 1 292 ? 14.927 1.180 -21.928 1.00 40.34 292 LYS A N 1
ATOM 2230 C CA . LYS A 1 292 ? 15.105 1.988 -23.138 1.00 40.34 292 LYS A CA 1
ATOM 2231 C C . LYS A 1 292 ? 14.755 3.470 -22.918 1.00 40.34 292 LYS A C 1
ATOM 2233 O O . LYS A 1 292 ? 13.704 3.911 -23.362 1.00 40.34 292 LYS A O 1
ATOM 2238 N N . ALA A 1 293 ? 15.652 4.269 -22.328 1.00 37.31 293 ALA A N 1
ATOM 2239 C CA . ALA A 1 293 ? 15.841 5.681 -22.720 1.00 37.31 293 ALA A CA 1
ATOM 2240 C C . ALA A 1 293 ? 17.031 6.362 -22.024 1.00 37.31 293 ALA A C 1
ATOM 2242 O O . ALA A 1 293 ? 17.495 5.967 -20.957 1.00 37.31 293 ALA A O 1
ATOM 2243 N N . LYS A 1 294 ? 17.446 7.490 -22.616 1.00 40.75 294 LYS A N 1
ATOM 2244 C CA . LYS A 1 294 ? 18.241 8.543 -21.973 1.00 40.75 294 LYS A CA 1
ATOM 2245 C C . LYS A 1 294 ? 17.446 9.202 -20.833 1.00 40.75 294 LYS A C 1
ATOM 2247 O O . LYS A 1 294 ? 16.930 10.307 -21.004 1.00 40.75 294 LYS A O 1
ATOM 2252 N N . ALA A 1 295 ? 17.400 8.576 -19.661 1.00 42.97 295 ALA A N 1
ATOM 2253 C CA . ALA A 1 295 ? 17.171 9.325 -18.428 1.00 42.97 295 ALA A CA 1
ATOM 2254 C C . ALA A 1 295 ? 18.272 10.398 -18.309 1.00 42.97 295 ALA A C 1
ATOM 2256 O O . ALA A 1 295 ? 19.447 10.109 -18.552 1.00 42.97 295 ALA A O 1
ATOM 2257 N N . LYS A 1 296 ? 17.911 11.657 -18.012 1.00 43.56 296 LYS A N 1
ATOM 2258 C CA . LYS A 1 296 ? 18.846 12.804 -18.076 1.00 43.56 296 LYS A CA 1
ATOM 2259 C C . LYS A 1 296 ? 20.087 12.567 -17.199 1.00 43.56 296 LYS A C 1
ATOM 2261 O O . LYS A 1 296 ? 20.038 12.770 -15.991 1.00 43.56 296 LYS A O 1
ATOM 2266 N N . ASN A 1 297 ? 21.198 12.186 -17.831 1.00 44.03 297 ASN A N 1
ATOM 2267 C CA . ASN A 1 297 ? 22.498 11.893 -17.216 1.00 44.03 297 ASN A CA 1
ATOM 2268 C C . ASN A 1 297 ? 22.494 10.795 -16.129 1.00 44.03 297 ASN A C 1
ATOM 2270 O O . ASN A 1 297 ? 23.407 10.771 -15.308 1.00 44.03 297 ASN A O 1
ATOM 2274 N N . ASN A 1 298 ? 21.518 9.882 -16.127 1.00 40.22 298 ASN A N 1
ATOM 2275 C CA . ASN A 1 298 ? 21.441 8.784 -15.159 1.00 40.22 298 ASN A CA 1
ATOM 2276 C C . ASN A 1 298 ? 21.265 7.438 -15.869 1.00 40.22 298 ASN A C 1
ATOM 2278 O O . ASN A 1 298 ? 20.386 7.287 -16.710 1.00 40.22 298 ASN A O 1
ATOM 2282 N N . TYR A 1 299 ? 22.074 6.451 -15.488 1.00 48.28 299 TYR A N 1
ATOM 2283 C CA . TYR A 1 299 ? 22.005 5.083 -16.002 1.00 48.28 299 TYR A CA 1
ATOM 2284 C C . TYR A 1 299 ? 21.943 4.091 -14.842 1.00 48.28 299 TYR A C 1
ATOM 2286 O O . TYR A 1 299 ? 22.532 4.320 -13.783 1.00 48.28 299 TYR A O 1
ATOM 2294 N N . SER A 1 300 ? 21.269 2.965 -15.055 1.00 45.97 300 SER A N 1
ATOM 2295 C CA . SER A 1 300 ? 21.338 1.812 -14.164 1.00 45.97 300 SER A CA 1
ATOM 2296 C C . SER A 1 300 ? 21.426 0.538 -14.991 1.00 45.97 300 SER A C 1
ATOM 2298 O O . SER A 1 300 ? 20.803 0.434 -16.046 1.00 45.97 300 SER A O 1
ATOM 2300 N N . PHE A 1 301 ? 22.238 -0.407 -14.526 1.00 48.59 301 PHE A N 1
ATOM 2301 C CA . PHE A 1 301 ? 22.512 -1.652 -15.231 1.00 48.59 301 PHE A CA 1
ATOM 2302 C C . PHE A 1 301 ? 22.509 -2.805 -14.233 1.00 48.59 301 PHE A C 1
ATOM 2304 O O . PHE A 1 301 ? 23.098 -2.688 -13.154 1.00 48.59 301 PHE A O 1
ATOM 2311 N N . ALA A 1 302 ? 21.890 -3.924 -14.601 1.00 42.28 302 ALA A N 1
ATOM 2312 C CA . ALA A 1 302 ? 22.091 -5.182 -13.894 1.00 42.28 302 ALA A CA 1
ATOM 2313 C C . ALA A 1 302 ? 23.469 -5.759 -14.271 1.00 42.28 302 ALA A C 1
ATOM 2315 O O . ALA A 1 302 ? 23.782 -5.909 -15.454 1.00 42.28 302 ALA A O 1
ATOM 2316 N N . ILE A 1 303 ? 24.296 -6.098 -13.278 1.00 41.97 303 ILE A N 1
ATOM 2317 C CA . ILE A 1 303 ? 25.561 -6.815 -13.496 1.00 41.97 303 ILE A CA 1
ATOM 2318 C C . ILE A 1 303 ? 25.332 -8.279 -13.127 1.00 41.97 303 ILE A C 1
ATOM 2320 O O . ILE A 1 303 ? 25.135 -8.599 -11.957 1.00 41.97 303 ILE A O 1
ATOM 2324 N N . ASN A 1 304 ? 25.382 -9.170 -14.118 1.00 37.44 304 ASN A N 1
ATOM 2325 C CA . ASN A 1 304 ? 25.380 -10.606 -13.865 1.00 37.44 304 ASN A CA 1
ATOM 2326 C C . ASN A 1 304 ? 26.782 -11.037 -13.398 1.00 37.44 304 ASN A C 1
ATOM 2328 O O . ASN A 1 304 ? 27.680 -11.237 -14.216 1.00 37.44 304 ASN A O 1
ATOM 2332 N N . LEU A 1 305 ? 26.962 -11.135 -12.079 1.00 34.75 305 LEU A N 1
ATOM 2333 C CA . LEU A 1 305 ? 28.077 -11.850 -11.464 1.00 34.75 305 LEU A CA 1
ATOM 2334 C C . LEU A 1 305 ? 27.588 -13.242 -11.057 1.00 34.75 305 LEU A C 1
ATOM 2336 O O . LEU A 1 305 ? 26.926 -13.420 -10.032 1.00 34.75 305 LEU A O 1
ATOM 2340 N N . ASP A 1 306 ? 27.916 -14.226 -11.888 1.00 33.12 306 ASP A N 1
ATOM 2341 C CA . ASP A 1 306 ? 27.745 -15.642 -11.580 1.00 33.12 306 ASP A CA 1
ATOM 2342 C C . ASP A 1 306 ? 28.769 -16.050 -10.505 1.00 33.12 306 ASP A C 1
ATOM 2344 O O . ASP A 1 306 ? 29.863 -16.534 -10.796 1.00 33.12 306 ASP A O 1
ATOM 2348 N N . ASN A 1 307 ? 28.421 -15.813 -9.236 1.00 36.16 307 ASN A N 1
ATOM 2349 C CA . ASN A 1 307 ? 29.234 -16.165 -8.065 1.00 36.16 307 ASN A CA 1
ATOM 2350 C C . ASN A 1 307 ? 29.205 -17.679 -7.748 1.00 36.16 307 ASN A C 1
ATOM 2352 O O . ASN A 1 307 ? 29.210 -18.087 -6.588 1.00 36.16 307 ASN A O 1
ATOM 2356 N N . SER A 1 308 ? 29.211 -18.535 -8.771 1.00 34.12 308 SER A N 1
ATOM 2357 C CA . SER A 1 308 ? 29.445 -19.979 -8.633 1.00 34.12 308 SER A CA 1
ATOM 2358 C C . SER A 1 308 ? 30.913 -20.332 -8.319 1.00 34.12 308 SER A C 1
ATOM 2360 O O . SER A 1 308 ? 31.243 -21.510 -8.190 1.00 34.12 308 SER A O 1
ATOM 2362 N N . GLN A 1 309 ? 31.794 -19.333 -8.159 1.00 31.33 309 GLN A N 1
ATOM 2363 C CA . GLN A 1 309 ? 33.227 -19.481 -7.864 1.00 31.33 309 GLN A CA 1
ATOM 2364 C C . GLN A 1 309 ? 33.680 -18.604 -6.674 1.00 31.33 309 GLN A C 1
ATOM 2366 O O . GLN A 1 309 ? 34.368 -17.603 -6.847 1.00 31.33 309 GLN A O 1
ATOM 2371 N N . GLY A 1 310 ? 33.341 -19.021 -5.450 1.00 28.22 310 GLY A N 1
ATOM 2372 C CA . GLY A 1 310 ? 34.010 -18.572 -4.217 1.00 28.22 310 GLY A CA 1
ATOM 2373 C C . GLY A 1 310 ? 33.659 -17.167 -3.675 1.00 28.22 310 GLY A C 1
ATOM 2374 O O . GLY A 1 310 ? 32.925 -16.405 -4.302 1.00 28.22 310 GLY A O 1
ATOM 2375 N N . PRO A 1 311 ? 34.149 -16.821 -2.464 1.00 31.75 311 PRO A N 1
ATOM 2376 C CA . PRO A 1 311 ? 33.723 -15.635 -1.718 1.00 31.75 311 PRO A CA 1
ATOM 2377 C C . PRO A 1 311 ? 34.626 -14.398 -1.924 1.00 31.75 311 PRO A C 1
ATOM 2379 O O . PRO A 1 311 ? 34.869 -13.661 -0.974 1.00 31.75 311 PRO A O 1
ATOM 2382 N N . GLU A 1 312 ? 35.112 -14.136 -3.142 1.00 31.20 312 GLU A N 1
ATOM 2383 C CA . GLU A 1 312 ? 35.971 -12.972 -3.433 1.00 31.20 312 GLU A CA 1
ATOM 2384 C C . GLU A 1 312 ? 35.616 -12.260 -4.754 1.00 31.20 312 GLU A C 1
ATOM 2386 O O . GLU A 1 312 ? 36.334 -12.389 -5.732 1.00 31.20 312 GLU A O 1
ATOM 2391 N N . VAL A 1 313 ? 34.537 -11.462 -4.765 1.00 30.23 313 VAL A N 1
ATOM 2392 C CA . VAL A 1 313 ? 34.524 -10.064 -5.271 1.00 30.23 313 VAL A CA 1
ATOM 2393 C C . VAL A 1 313 ? 33.315 -9.364 -4.637 1.00 30.23 313 VAL A C 1
ATOM 2395 O O . VAL A 1 313 ? 32.177 -9.518 -5.086 1.00 30.23 313 VAL A O 1
ATOM 2398 N N . ALA A 1 314 ? 33.540 -8.564 -3.595 1.00 28.25 314 ALA A N 1
ATOM 2399 C CA . ALA A 1 314 ? 32.505 -7.675 -3.079 1.00 28.25 314 ALA A CA 1
ATOM 2400 C C . ALA A 1 314 ? 32.380 -6.420 -3.963 1.00 28.25 314 ALA A C 1
ATOM 2402 O O . ALA A 1 314 ? 33.376 -5.771 -4.264 1.00 28.25 314 ALA A O 1
ATOM 2403 N N . ALA A 1 315 ? 31.140 -6.099 -4.342 1.00 33.44 315 ALA A N 1
ATOM 2404 C CA . ALA A 1 315 ? 30.624 -4.792 -4.768 1.00 33.44 315 ALA A CA 1
ATOM 2405 C C . ALA A 1 315 ? 31.569 -3.816 -5.510 1.00 33.44 315 ALA A C 1
ATOM 2407 O O . ALA A 1 315 ? 32.329 -3.077 -4.895 1.00 33.44 315 ALA A O 1
ATOM 2408 N N . ASN A 1 316 ? 31.349 -3.653 -6.820 1.00 32.03 316 ASN A N 1
ATOM 2409 C CA . ASN A 1 316 ? 31.700 -2.428 -7.551 1.00 32.03 316 ASN A CA 1
ATOM 2410 C C . ASN A 1 316 ? 30.596 -2.059 -8.560 1.00 32.03 316 ASN A C 1
ATOM 2412 O O . ASN A 1 316 ? 30.729 -2.265 -9.766 1.00 32.03 316 ASN A O 1
ATOM 2416 N N . THR A 1 317 ? 29.481 -1.503 -8.074 1.00 32.19 317 THR A N 1
ATOM 2417 C CA . THR A 1 317 ? 28.546 -0.765 -8.943 1.00 32.19 317 THR A CA 1
ATOM 2418 C C . THR A 1 317 ? 29.124 0.602 -9.278 1.00 32.19 317 THR A C 1
ATOM 2420 O O . THR A 1 317 ? 29.372 1.406 -8.381 1.00 32.19 317 THR A O 1
ATOM 2423 N N . PHE A 1 318 ? 29.265 0.896 -10.568 1.00 34.12 318 PHE A N 1
ATOM 2424 C CA . PHE A 1 318 ? 29.662 2.216 -11.048 1.00 34.12 318 PHE A CA 1
ATOM 2425 C C . PHE A 1 318 ? 28.501 3.212 -10.872 1.00 34.12 318 PHE A C 1
ATOM 2427 O O . PHE A 1 318 ? 27.553 3.215 -11.657 1.00 34.12 318 PHE A O 1
ATOM 2434 N N . GLN A 1 319 ? 28.547 4.046 -9.829 1.00 31.94 319 GLN A N 1
ATOM 2435 C CA . GLN A 1 319 ? 27.637 5.186 -9.703 1.00 31.94 319 GLN A CA 1
ATOM 2436 C C . GLN A 1 319 ? 28.061 6.302 -10.665 1.00 31.94 319 GLN A C 1
ATOM 2438 O O . GLN A 1 319 ? 29.131 6.882 -10.509 1.00 31.94 319 GLN A O 1
ATOM 2443 N N . ILE A 1 320 ? 27.172 6.682 -11.586 1.00 37.00 320 ILE A N 1
ATOM 2444 C CA . ILE A 1 320 ? 27.179 8.027 -12.180 1.00 37.00 320 ILE A CA 1
ATOM 2445 C C . ILE A 1 320 ? 26.154 8.857 -11.406 1.00 37.00 320 ILE A C 1
ATOM 2447 O O . ILE A 1 320 ? 25.060 9.129 -11.884 1.00 37.00 320 ILE A O 1
ATOM 2451 N N . SER A 1 321 ? 26.479 9.202 -10.161 1.00 27.19 321 SER A N 1
ATOM 2452 C CA . SER A 1 321 ? 25.667 10.111 -9.351 1.00 27.19 321 SER A CA 1
ATOM 2453 C C . SER A 1 321 ? 26.258 11.515 -9.417 1.00 27.19 321 SER A C 1
ATOM 2455 O O . SER A 1 321 ? 27.280 11.787 -8.793 1.00 27.19 321 SER A O 1
ATOM 2457 N N . GLY A 1 322 ? 25.595 12.410 -10.149 1.00 30.31 322 GLY A N 1
ATOM 2458 C CA . GLY A 1 322 ? 25.943 13.829 -10.168 1.00 30.31 322 GLY A CA 1
ATOM 2459 C C . GLY A 1 322 ? 27.017 14.204 -11.186 1.00 30.31 322 GLY A C 1
ATOM 2460 O O . GLY A 1 322 ? 28.131 14.562 -10.824 1.00 30.31 322 GLY A O 1
ATOM 2461 N N . ALA A 1 323 ? 26.624 14.287 -12.458 1.00 29.98 323 ALA A N 1
ATOM 2462 C CA . ALA A 1 323 ? 27.247 15.233 -13.381 1.00 29.98 323 ALA A CA 1
ATOM 2463 C C . ALA A 1 323 ? 26.703 16.656 -13.122 1.00 29.98 323 ALA A C 1
ATOM 2465 O O . ALA A 1 323 ? 26.106 17.279 -14.001 1.00 29.98 323 ALA A O 1
ATOM 2466 N N . THR A 1 324 ? 26.906 17.187 -11.910 1.00 31.28 324 THR A N 1
ATOM 2467 C CA . THR A 1 324 ? 27.146 18.630 -11.803 1.00 31.28 324 THR A CA 1
ATOM 2468 C C . THR A 1 324 ? 28.467 18.897 -12.508 1.00 31.28 324 THR A C 1
ATOM 2470 O O . THR A 1 324 ? 29.422 18.134 -12.372 1.00 31.28 324 THR A O 1
ATOM 2473 N N . SER A 1 325 ? 28.526 19.963 -13.300 1.00 35.69 325 SER A N 1
ATOM 2474 C CA . SER A 1 325 ? 29.722 20.341 -14.049 1.00 35.69 325 SER A CA 1
ATOM 2475 C C . SER A 1 325 ? 30.810 20.882 -13.116 1.00 35.69 325 SER A C 1
ATOM 2477 O O . SER A 1 325 ? 31.055 22.086 -13.061 1.00 35.69 325 SER A O 1
ATOM 2479 N N . ILE A 1 326 ? 31.472 19.990 -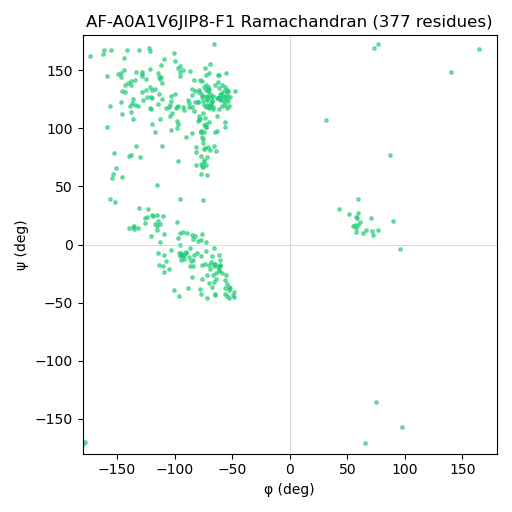12.382 1.00 32.81 326 ILE A N 1
ATOM 2480 C CA . ILE A 1 326 ? 32.805 20.234 -11.840 1.00 32.81 326 ILE A CA 1
ATOM 2481 C C . ILE A 1 326 ? 33.768 19.921 -12.987 1.00 32.81 326 ILE A C 1
ATOM 2483 O O . ILE A 1 326 ? 33.717 18.831 -13.551 1.00 32.81 326 ILE A O 1
ATOM 2487 N N . GLY A 1 327 ? 34.596 20.891 -13.382 1.00 32.97 327 GLY A N 1
ATOM 2488 C CA . GLY A 1 327 ? 35.445 20.826 -14.580 1.00 32.97 327 GLY A CA 1
ATOM 2489 C C . GLY A 1 327 ? 36.634 19.865 -14.474 1.00 32.97 327 GLY A C 1
ATOM 2490 O O . GLY A 1 327 ? 37.777 20.294 -14.597 1.00 32.97 327 GLY A O 1
ATOM 2491 N N . GLY A 1 328 ? 36.374 18.578 -14.244 1.00 32.50 328 GLY A N 1
ATOM 2492 C CA . GLY A 1 328 ? 37.351 17.494 -14.264 1.00 32.50 328 GLY A CA 1
ATOM 2493 C C . GLY A 1 328 ? 36.919 16.417 -15.255 1.00 32.50 328 GLY A C 1
ATOM 2494 O O . GLY A 1 328 ? 35.793 15.929 -15.193 1.00 32.50 328 GLY A O 1
ATOM 2495 N N . ASN A 1 329 ? 37.810 16.047 -16.177 1.00 35.56 329 ASN A N 1
ATOM 2496 C CA . ASN A 1 329 ? 37.537 15.004 -17.164 1.00 35.56 329 ASN A CA 1
ATOM 2497 C C . ASN A 1 329 ? 37.303 13.656 -16.466 1.00 35.56 329 ASN A C 1
ATOM 2499 O O . ASN A 1 329 ? 38.248 13.049 -15.959 1.00 35.56 329 ASN A O 1
ATOM 2503 N N . VAL A 1 330 ? 36.065 13.161 -16.485 1.00 39.25 330 VAL A N 1
ATOM 2504 C CA . VAL A 1 330 ? 35.782 11.757 -16.167 1.00 39.25 330 VAL A CA 1
ATOM 2505 C C . VAL A 1 330 ? 36.353 10.907 -17.302 1.00 39.25 330 VAL A C 1
ATOM 2507 O O . VAL A 1 330 ? 36.112 11.192 -18.476 1.00 39.25 330 VAL A O 1
ATOM 2510 N N . ALA A 1 331 ? 37.137 9.881 -16.970 1.00 37.91 331 ALA A N 1
ATOM 2511 C CA . ALA A 1 331 ? 37.677 8.967 -17.971 1.00 37.91 331 ALA A CA 1
ATOM 2512 C C . ALA A 1 331 ? 36.540 8.225 -18.697 1.00 37.91 331 ALA A C 1
ATOM 2514 O O . ALA A 1 331 ? 35.571 7.798 -18.069 1.00 37.91 331 ALA A O 1
ATOM 2515 N N . TRP A 1 332 ? 36.676 8.049 -20.014 1.00 38.75 332 TRP A N 1
ATOM 2516 C CA . TRP A 1 332 ? 35.720 7.293 -20.825 1.00 38.75 332 TRP A CA 1
ATOM 2517 C C . TRP A 1 332 ? 35.566 5.865 -20.289 1.00 38.75 332 TRP A C 1
ATOM 2519 O O . TRP A 1 332 ? 36.543 5.118 -20.199 1.00 38.75 332 TRP A O 1
ATOM 2529 N N . THR A 1 333 ? 34.340 5.470 -19.951 1.00 40.38 333 THR 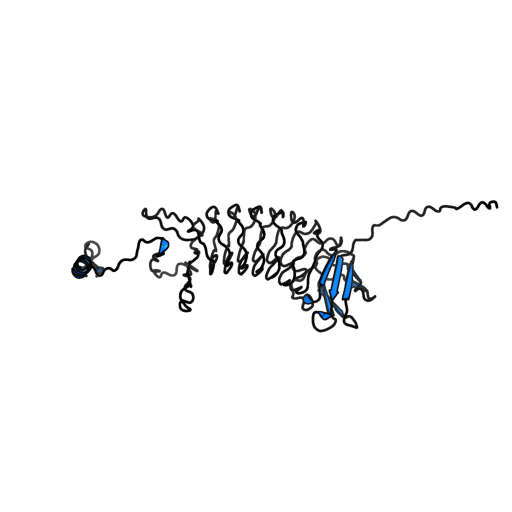A N 1
ATOM 2530 C CA . THR A 1 333 ? 34.028 4.114 -19.499 1.00 40.38 333 THR A CA 1
ATOM 2531 C C . THR A 1 333 ? 33.729 3.199 -20.682 1.00 40.38 333 THR A C 1
ATOM 2533 O O . THR A 1 333 ? 32.800 3.433 -21.450 1.00 40.38 333 THR A O 1
ATOM 2536 N N . ASN A 1 334 ? 34.494 2.113 -20.804 1.00 41.47 334 ASN A N 1
ATOM 2537 C CA . ASN A 1 334 ? 34.249 1.064 -21.792 1.00 41.47 334 ASN A CA 1
ATOM 2538 C C . ASN A 1 334 ? 33.512 -0.116 -21.145 1.00 41.47 334 ASN A C 1
ATOM 2540 O O . ASN A 1 334 ? 34.045 -0.779 -20.254 1.00 41.47 334 ASN A O 1
ATOM 2544 N N . TYR A 1 335 ? 32.297 -0.401 -21.613 1.00 45.41 335 TYR A N 1
ATOM 2545 C CA . TYR A 1 335 ? 31.539 -1.585 -21.205 1.00 45.41 335 TYR A CA 1
ATOM 2546 C C . TYR A 1 335 ? 32.165 -2.859 -21.797 1.00 45.41 335 TYR A C 1
ATOM 2548 O O . TYR A 1 335 ? 32.562 -2.893 -22.962 1.00 45.41 335 TYR A O 1
ATOM 2556 N N . SER A 1 336 ? 32.299 -3.913 -20.987 1.00 47.88 336 SER A N 1
ATOM 2557 C CA . SER A 1 336 ? 33.117 -5.083 -21.332 1.00 47.88 336 SER A CA 1
ATOM 2558 C C . SER A 1 336 ? 32.529 -6.395 -20.798 1.00 47.88 336 SER A C 1
ATOM 2560 O O . SER A 1 336 ? 33.179 -7.129 -20.058 1.00 47.88 336 SER A O 1
ATOM 2562 N N . ASP A 1 337 ? 31.294 -6.703 -21.193 1.00 48.69 337 ASP A N 1
ATOM 2563 C CA . ASP A 1 337 ? 30.612 -7.955 -20.839 1.00 48.69 337 ASP A CA 1
ATOM 2564 C C . ASP A 1 337 ? 31.168 -9.156 -21.629 1.00 48.69 337 ASP A C 1
ATOM 2566 O O . ASP A 1 337 ? 31.383 -9.068 -22.840 1.00 48.69 337 ASP A O 1
ATOM 2570 N N . LYS A 1 338 ? 31.399 -10.288 -20.951 1.00 53.66 338 LYS A N 1
ATOM 2571 C CA . LYS A 1 338 ? 31.907 -11.529 -21.563 1.00 53.66 338 LYS A CA 1
ATOM 2572 C C . LYS A 1 338 ? 30.911 -12.138 -22.557 1.00 53.66 338 LYS A C 1
ATOM 2574 O O . LYS A 1 338 ? 31.341 -12.714 -23.548 1.00 53.66 338 LYS A O 1
ATOM 2579 N N . ARG A 1 339 ? 29.602 -11.983 -22.331 1.00 49.91 339 ARG A N 1
ATOM 2580 C CA . ARG A 1 339 ? 28.530 -12.538 -23.182 1.00 49.91 339 ARG A CA 1
ATOM 2581 C C . ARG A 1 339 ? 28.446 -11.858 -24.549 1.00 49.91 339 ARG A C 1
ATOM 2583 O O . ARG A 1 339 ? 27.919 -12.438 -25.488 1.00 49.91 339 ARG A O 1
ATOM 2590 N N . LEU A 1 340 ? 28.983 -10.640 -24.661 1.00 48.25 340 LEU A N 1
ATOM 2591 C CA . LEU A 1 340 ? 29.016 -9.847 -25.898 1.00 48.25 340 LEU A CA 1
ATOM 2592 C C . LEU A 1 340 ? 30.347 -9.965 -26.646 1.00 48.25 340 LEU A C 1
ATOM 2594 O O . LEU A 1 340 ? 30.587 -9.256 -27.623 1.00 48.25 340 LEU A O 1
ATOM 2598 N N . LYS A 1 341 ? 31.239 -10.836 -26.172 1.00 57.84 341 LYS A N 1
ATOM 2599 C CA . LYS A 1 341 ? 32.546 -11.086 -26.766 1.00 57.84 341 LYS A CA 1
ATOM 2600 C C . LYS A 1 341 ? 32.583 -12.510 -27.298 1.00 57.84 341 LYS A C 1
ATOM 2602 O O . LYS A 1 341 ? 31.999 -13.426 -26.726 1.00 57.84 341 LYS A O 1
ATOM 2607 N N . LYS A 1 342 ? 33.333 -12.694 -28.384 1.00 68.44 342 LYS A N 1
ATOM 2608 C CA . LYS A 1 342 ? 33.850 -14.017 -28.744 1.00 68.44 342 LYS A CA 1
ATOM 2609 C C . LYS A 1 342 ? 34.853 -14.471 -27.673 1.00 68.44 342 LYS A C 1
ATOM 2611 O O . LYS A 1 342 ? 35.214 -13.701 -26.781 1.00 68.44 342 LYS A O 1
ATOM 2616 N N . GLU A 1 343 ? 35.292 -15.719 -27.769 1.00 73.94 343 GLU A N 1
ATOM 2617 C CA . GLU A 1 343 ? 36.290 -16.300 -26.871 1.00 73.94 343 GLU A CA 1
ATOM 2618 C C . GLU A 1 343 ? 37.508 -15.375 -26.677 1.00 73.94 343 GLU A C 1
ATOM 2620 O O . GLU A 1 343 ? 38.050 -14.823 -27.637 1.00 73.94 343 GLU A O 1
ATOM 2625 N N . ILE A 1 344 ? 37.908 -15.169 -25.418 1.00 72.19 344 ILE A N 1
ATOM 2626 C CA . ILE A 1 344 ? 39.020 -14.279 -25.067 1.00 72.19 344 ILE A CA 1
ATOM 2627 C C . ILE A 1 344 ? 40.325 -15.029 -25.334 1.00 72.19 344 ILE A C 1
ATOM 2629 O O . ILE A 1 344 ? 40.675 -15.950 -24.601 1.00 72.19 344 ILE A O 1
ATOM 2633 N N . GLN A 1 345 ? 41.040 -14.621 -26.379 1.00 70.19 345 GLN A N 1
ATOM 2634 C CA . GLN A 1 345 ? 42.314 -15.217 -26.777 1.00 70.19 345 GLN A CA 1
ATOM 2635 C C . GLN A 1 345 ? 43.506 -14.445 -26.195 1.00 70.19 345 GLN A C 1
ATOM 2637 O O . GLN A 1 345 ? 43.458 -13.224 -26.027 1.00 70.19 345 GLN A O 1
ATOM 2642 N N . TYR A 1 346 ? 44.597 -15.157 -25.907 1.00 71.56 346 TYR A N 1
ATOM 2643 C CA . TYR A 1 346 ? 45.851 -14.545 -25.472 1.00 71.56 346 TYR A CA 1
ATOM 2644 C C . TYR A 1 346 ? 46.551 -13.831 -26.639 1.00 71.56 346 TYR A C 1
ATOM 2646 O O . TYR A 1 346 ? 46.686 -14.373 -27.732 1.00 71.56 346 TYR A O 1
ATOM 2654 N N . LEU A 1 347 ? 47.077 -12.629 -26.385 1.00 64.25 347 LEU A N 1
ATOM 2655 C CA . LEU A 1 347 ? 47.838 -11.828 -27.362 1.00 64.25 347 LEU A CA 1
ATOM 2656 C C . LEU A 1 347 ? 49.286 -12.327 -27.584 1.00 64.25 347 LEU A C 1
ATOM 2658 O O . LEU A 1 347 ? 50.088 -11.642 -28.214 1.00 64.25 347 LEU A O 1
ATOM 2662 N N . ASN A 1 348 ? 49.643 -13.499 -27.052 1.00 63.00 348 ASN A N 1
ATOM 2663 C CA . ASN A 1 348 ? 51.014 -14.019 -26.992 1.00 63.00 348 ASN A CA 1
ATOM 2664 C C . ASN A 1 348 ? 51.491 -14.736 -28.269 1.00 63.00 348 ASN A C 1
ATOM 2666 O O . ASN A 1 348 ? 52.600 -15.265 -28.287 1.00 63.00 348 ASN A O 1
ATOM 2670 N N . THR A 1 349 ? 50.697 -14.744 -29.341 1.00 65.56 349 THR A N 1
ATOM 2671 C CA . THR A 1 349 ? 51.161 -15.164 -30.670 1.00 65.56 349 THR A CA 1
ATOM 2672 C C . THR A 1 349 ? 52.328 -14.278 -31.121 1.00 65.56 349 THR A C 1
ATOM 2674 O O . THR A 1 349 ? 52.198 -13.050 -31.131 1.00 65.56 349 THR A O 1
ATOM 2677 N N . GLU A 1 350 ? 53.431 -14.894 -31.542 1.00 65.19 350 GLU A N 1
ATOM 2678 C CA . GLU A 1 350 ? 54.705 -14.242 -31.891 1.00 65.19 350 GLU A CA 1
ATOM 2679 C C . GLU A 1 350 ? 54.551 -13.093 -32.914 1.00 65.19 350 GLU A C 1
ATOM 2681 O O . GLU A 1 350 ? 55.170 -12.033 -32.791 1.00 65.19 350 GLU A O 1
ATOM 2686 N N . ASP A 1 351 ? 53.632 -13.252 -33.870 1.00 68.62 351 ASP A N 1
ATOM 2687 C CA . ASP A 1 351 ? 53.286 -12.257 -34.892 1.00 68.62 351 ASP A CA 1
ATOM 2688 C C . ASP A 1 351 ? 52.591 -10.995 -34.326 1.00 68.62 351 ASP A C 1
ATOM 2690 O O . ASP A 1 351 ? 52.874 -9.883 -34.766 1.00 68.62 351 ASP A O 1
ATOM 2694 N N . ASN A 1 352 ? 51.738 -11.116 -33.302 1.00 66.56 352 ASN A N 1
ATOM 2695 C CA . ASN A 1 352 ? 51.098 -9.949 -32.673 1.00 66.56 352 ASN A CA 1
ATOM 2696 C C . ASN A 1 352 ? 52.063 -9.202 -31.744 1.00 66.56 352 ASN A C 1
ATOM 2698 O O . ASN A 1 352 ? 52.136 -7.972 -31.783 1.00 66.56 352 ASN A O 1
ATOM 2702 N N . LEU A 1 353 ? 52.843 -9.933 -30.940 1.00 68.88 353 LEU A N 1
ATOM 2703 C CA . LEU A 1 353 ? 53.794 -9.319 -30.012 1.00 68.88 353 LEU A CA 1
ATOM 2704 C C . LEU A 1 353 ? 54.907 -8.573 -30.767 1.00 68.88 353 LEU A C 1
ATOM 2706 O O . LEU A 1 353 ? 55.230 -7.434 -30.433 1.00 68.88 353 LEU A O 1
ATOM 2710 N N . SER A 1 354 ? 55.442 -9.172 -31.836 1.00 71.88 354 SER A N 1
ATOM 2711 C CA . SER A 1 354 ? 56.483 -8.553 -32.667 1.00 71.88 354 SER A CA 1
ATOM 2712 C C . SER A 1 354 ? 56.002 -7.322 -33.447 1.00 71.88 354 SER A C 1
ATOM 2714 O O . SER A 1 354 ? 56.810 -6.432 -33.714 1.00 71.88 354 SER A O 1
ATOM 2716 N N . LYS A 1 355 ? 54.703 -7.214 -33.765 1.00 73.69 355 LYS A N 1
ATOM 2717 C CA . LYS A 1 355 ? 54.096 -5.991 -34.326 1.00 73.69 355 LYS A CA 1
ATOM 2718 C C . LYS A 1 355 ? 53.984 -4.879 -33.284 1.00 73.69 355 LYS A C 1
ATOM 2720 O O . LYS A 1 355 ? 54.384 -3.753 -33.565 1.00 73.69 355 LYS A O 1
ATOM 2725 N N . ILE A 1 356 ? 53.506 -5.192 -32.077 1.00 73.44 356 ILE A N 1
ATOM 2726 C CA . ILE A 1 356 ? 53.353 -4.209 -30.989 1.00 73.44 356 ILE A CA 1
ATOM 2727 C C . ILE A 1 356 ? 54.718 -3.666 -30.539 1.00 73.44 356 ILE A C 1
ATOM 2729 O O . ILE A 1 356 ? 54.874 -2.459 -30.384 1.00 73.44 356 ILE A O 1
ATOM 2733 N N . LEU A 1 357 ? 55.733 -4.526 -30.404 1.00 74.75 357 LEU A N 1
ATOM 2734 C CA . LEU A 1 357 ? 57.085 -4.134 -29.974 1.00 74.75 357 LEU A CA 1
ATOM 2735 C C . LEU A 1 357 ? 57.845 -3.251 -30.986 1.00 74.75 357 LEU A C 1
ATOM 2737 O O . LEU A 1 357 ? 58.890 -2.702 -30.646 1.00 74.75 357 LEU A O 1
ATOM 2741 N N . ARG A 1 358 ? 57.337 -3.089 -32.217 1.00 77.50 358 ARG A N 1
ATOM 2742 C CA . ARG A 1 358 ? 57.886 -2.166 -33.231 1.00 77.50 358 ARG A CA 1
ATOM 2743 C C . ARG A 1 358 ? 57.268 -0.762 -33.172 1.00 77.50 358 ARG A C 1
ATOM 2745 O O . ARG A 1 358 ? 57.728 0.127 -33.889 1.00 77.50 358 ARG A O 1
ATOM 2752 N N . LEU A 1 359 ? 56.236 -0.549 -32.352 1.00 77.31 359 LEU A N 1
ATOM 2753 C CA . LEU A 1 359 ? 55.576 0.748 -32.201 1.00 77.31 359 LEU A CA 1
ATOM 2754 C C . LEU A 1 359 ? 56.439 1.696 -31.361 1.00 77.31 359 LEU A C 1
ATOM 2756 O O . LEU A 1 359 ? 56.623 1.503 -30.161 1.00 77.31 359 LEU A O 1
ATOM 2760 N N . ASN A 1 360 ? 56.940 2.758 -31.991 1.00 81.69 360 ASN A N 1
ATOM 2761 C CA . ASN A 1 360 ? 57.743 3.775 -31.320 1.00 81.69 360 ASN A CA 1
ATOM 2762 C C . ASN A 1 360 ? 56.858 4.919 -30.812 1.00 81.69 360 ASN A C 1
ATOM 2764 O O . ASN A 1 360 ? 56.279 5.664 -31.604 1.00 81.69 360 ASN A O 1
ATOM 2768 N N . ALA A 1 361 ? 56.794 5.096 -29.490 1.00 80.69 361 ALA A N 1
ATOM 2769 C CA . ALA A 1 361 ? 56.204 6.285 -28.885 1.00 80.69 361 ALA A CA 1
ATOM 2770 C C . ALA A 1 361 ? 57.078 7.513 -29.181 1.00 80.69 361 ALA A C 1
ATOM 2772 O O . ALA A 1 361 ? 58.254 7.558 -28.818 1.00 80.69 361 ALA A O 1
ATOM 2773 N N . VAL A 1 362 ? 56.497 8.525 -29.824 1.00 81.81 362 VAL A N 1
ATOM 2774 C CA . VAL A 1 362 ? 57.183 9.759 -30.214 1.00 81.81 362 VAL A CA 1
ATOM 2775 C C . VAL A 1 362 ? 56.668 10.960 -29.431 1.00 81.81 362 VAL A C 1
ATOM 2777 O O . VAL A 1 362 ? 55.524 11.005 -28.972 1.00 81.81 362 VAL A O 1
ATOM 2780 N N . ARG A 1 363 ? 57.527 11.976 -29.313 1.00 85.69 363 ARG A N 1
ATOM 2781 C CA . ARG A 1 363 ? 57.141 13.314 -28.857 1.00 85.69 363 ARG A CA 1
ATOM 2782 C C . ARG A 1 363 ? 56.973 14.217 -30.070 1.00 85.69 363 ARG A C 1
ATOM 2784 O O . ARG A 1 363 ? 57.878 14.286 -30.897 1.00 85.69 363 ARG A O 1
ATOM 2791 N N . PHE A 1 364 ? 55.852 14.922 -30.171 1.00 81.12 364 PHE A N 1
ATOM 2792 C CA . PHE A 1 364 ? 55.544 15.743 -31.344 1.00 81.12 364 PHE A CA 1
ATOM 2793 C C . PHE A 1 364 ? 54.813 17.042 -30.986 1.00 81.12 364 PHE A C 1
ATOM 2795 O O . PHE A 1 364 ? 54.236 17.194 -29.907 1.00 81.12 364 PHE A O 1
ATOM 2802 N N . ARG A 1 365 ? 54.850 18.006 -31.904 1.00 81.75 365 ARG A N 1
ATOM 2803 C CA . ARG A 1 365 ? 54.124 19.279 -31.821 1.00 81.75 365 ARG A CA 1
ATOM 2804 C C . ARG A 1 365 ? 53.274 19.423 -33.076 1.00 81.75 365 ARG A C 1
ATOM 2806 O O . ARG A 1 365 ? 53.724 19.040 -34.156 1.00 81.75 365 ARG A O 1
ATOM 2813 N N . TRP A 1 366 ? 52.072 19.967 -32.940 1.00 78.12 366 TRP A N 1
ATOM 2814 C CA . TRP A 1 366 ? 51.211 20.222 -34.090 1.00 78.12 366 TRP A CA 1
ATOM 2815 C C . TRP A 1 366 ? 51.753 21.407 -34.907 1.00 78.12 366 TRP A C 1
ATOM 2817 O O . TRP A 1 366 ? 52.347 22.332 -34.345 1.00 78.12 366 TRP A O 1
ATOM 2827 N N . LYS A 1 367 ? 51.599 21.368 -36.238 1.00 84.06 367 LYS A N 1
ATOM 2828 C CA . LYS A 1 367 ? 52.137 22.407 -37.143 1.00 84.06 367 LYS A CA 1
ATOM 2829 C C . LYS A 1 367 ? 51.393 23.741 -37.009 1.00 84.06 367 LYS A C 1
ATOM 2831 O O . LYS A 1 367 ? 51.998 24.795 -37.158 1.00 84.06 367 LYS A O 1
ATOM 2836 N N . ASP A 1 368 ? 50.102 23.666 -36.716 1.00 79.56 368 ASP A N 1
ATOM 2837 C CA . ASP A 1 368 ? 49.168 24.761 -36.446 1.00 79.56 368 ASP A CA 1
ATOM 2838 C C . ASP A 1 368 ? 49.186 25.219 -34.973 1.00 79.56 368 ASP A C 1
ATOM 2840 O O . ASP A 1 368 ? 48.957 26.394 -34.690 1.00 79.56 368 ASP A O 1
ATOM 2844 N N . ASN A 1 369 ? 49.521 24.331 -34.029 1.00 67.06 369 ASN A N 1
ATOM 2845 C CA . ASN A 1 369 ? 49.679 24.665 -32.612 1.00 67.06 369 ASN A CA 1
ATOM 2846 C C . ASN A 1 369 ? 50.964 24.076 -32.003 1.00 67.06 369 ASN A C 1
ATOM 2848 O O . ASN A 1 369 ? 50.970 23.032 -31.344 1.00 67.06 369 ASN A O 1
ATOM 2852 N N . ASN A 1 370 ? 52.070 24.801 -32.172 1.00 79.06 370 ASN A N 1
ATOM 2853 C CA . ASN A 1 370 ? 53.393 24.379 -31.709 1.00 79.06 370 ASN A CA 1
ATOM 2854 C C . ASN A 1 370 ? 53.654 24.598 -30.201 1.00 79.06 370 ASN A C 1
ATOM 2856 O O . ASN A 1 370 ? 54.770 24.345 -29.740 1.00 79.06 370 ASN A O 1
ATOM 2860 N N . LYS A 1 371 ? 52.673 25.081 -29.423 1.00 74.31 371 LYS A N 1
ATOM 2861 C CA . LYS A 1 371 ? 52.881 25.508 -28.025 1.00 74.31 371 LYS A CA 1
ATOM 2862 C C . LYS A 1 371 ? 53.015 24.347 -27.039 1.00 74.31 371 LYS A C 1
ATOM 2864 O O . LYS A 1 371 ? 53.718 24.486 -26.042 1.00 74.31 371 LYS A O 1
ATOM 2869 N N . LEU A 1 372 ? 52.377 23.211 -27.322 1.00 75.19 372 LEU A N 1
ATOM 2870 C CA . LEU A 1 372 ? 52.361 22.034 -26.451 1.00 75.19 372 LEU A CA 1
ATOM 2871 C C . LEU A 1 372 ? 53.154 20.877 -27.066 1.00 75.19 372 LEU A C 1
ATOM 2873 O O . LEU A 1 372 ? 53.076 20.624 -28.269 1.00 75.19 372 LEU A O 1
ATOM 2877 N N . LEU A 1 373 ? 53.913 20.176 -26.222 1.00 79.88 373 LEU A N 1
ATOM 2878 C CA . LEU A 1 373 ? 54.608 18.942 -26.577 1.00 79.88 373 LEU A CA 1
ATOM 2879 C C . LEU A 1 373 ? 53.710 17.752 -26.226 1.00 79.88 373 LEU A C 1
ATOM 2881 O O . LEU A 1 373 ? 53.375 17.552 -25.063 1.00 79.88 373 LEU A O 1
ATOM 2885 N N . ASN A 1 374 ? 53.336 16.976 -27.235 1.00 78.81 374 ASN A N 1
ATOM 2886 C CA . ASN A 1 374 ? 52.444 15.827 -27.123 1.00 78.81 374 ASN A CA 1
ATOM 2887 C C . ASN A 1 374 ? 53.266 14.534 -27.094 1.00 78.81 374 ASN A C 1
ATOM 2889 O O . ASN A 1 374 ? 54.395 14.503 -27.591 1.00 78.81 374 ASN A O 1
ATOM 2893 N N . LEU A 1 375 ? 52.684 13.466 -26.551 1.00 79.00 375 LEU A N 1
ATOM 2894 C CA . LEU A 1 375 ? 53.221 12.107 -26.579 1.00 79.00 375 LEU A CA 1
ATOM 2895 C C . LEU A 1 375 ? 52.190 11.198 -27.256 1.00 79.00 375 LEU A C 1
ATOM 2897 O O . LEU A 1 375 ? 51.004 11.297 -26.950 1.00 79.00 375 LEU A O 1
ATOM 2901 N N . GLY A 1 376 ? 52.624 10.318 -28.154 1.00 78.44 376 GLY A N 1
ATOM 2902 C CA . GLY A 1 376 ? 51.727 9.368 -28.807 1.00 78.44 376 GLY A CA 1
ATOM 2903 C C . GLY A 1 376 ? 52.442 8.457 -29.796 1.00 78.44 376 GLY A C 1
ATOM 2904 O O . GLY A 1 376 ? 53.669 8.457 -29.883 1.00 78.44 376 GLY A O 1
ATOM 2905 N N . LEU A 1 377 ? 51.660 7.689 -30.546 1.00 73.94 377 LEU A N 1
ATOM 2906 C CA . LEU A 1 377 ? 52.122 6.960 -31.724 1.00 73.94 377 LEU A CA 1
ATOM 2907 C C . LEU A 1 377 ? 51.793 7.773 -32.980 1.00 73.94 377 LEU A C 1
ATOM 2909 O O . LEU A 1 377 ? 50.814 8.519 -32.997 1.00 73.94 377 LEU A O 1
ATOM 2913 N N . LEU A 1 378 ? 52.592 7.598 -34.029 1.00 72.31 378 LEU A N 1
ATOM 2914 C CA . LEU A 1 378 ? 52.175 7.944 -35.385 1.00 72.31 378 LEU A CA 1
ATOM 2915 C C . LEU A 1 378 ? 51.466 6.715 -35.958 1.00 72.31 378 LEU A C 1
ATOM 2917 O O . LEU A 1 378 ? 52.070 5.643 -36.014 1.00 72.31 378 LEU A O 1
ATOM 2921 N N . ALA A 1 379 ? 50.189 6.885 -36.295 1.00 72.44 379 ALA A N 1
ATOM 2922 C CA . ALA A 1 379 ? 49.414 5.935 -37.088 1.00 72.44 379 ALA A CA 1
ATOM 2923 C C . ALA A 1 379 ? 49.762 6.091 -38.577 1.00 72.44 379 ALA A C 1
ATOM 2925 O O . ALA A 1 379 ? 49.786 5.048 -39.262 1.00 72.44 379 ALA A O 1
#

Sequence (379 aa):
MKRLHLTLLVVLLGLCHVGAQEPMVLLYNTHFSDGTTVALPLSGTVNVSVDWGDGSTDDFTTEGLQEHIYESHGRYTVSITGNLTRFGSNTENPYAGKLKKVISFGNLGLTSLANAFHKATQLEHVPSTLPPTVTNLSGIFNGAVSFNGDISSWNVSNVTNMDRMFYNAVKFNQDIGGWDVSKVTSMVFMFIGAKAFNKDIGMWDVSKVNNMMSMFRDASAFNQDIGSWDVSKVTNMTEMFRNASAFDQDIGSWDVSRVSAMGLMFFNVKLSTAMGYQTEASGQTSTAMGCKAKAKNNYSFAINLDNSQGPEVAANTFQISGATSIGGNVAWTNYSDKRLKKEIQYLNTEDNLSKILRLNAVRFRWKDNNKLLNLGLLA

Mean predicted aligned error: 13.22 Å